Protein AF-A0A6A7A8T9-F1 (afdb_monomer)

Structure (mmCIF, N/CA/C/O backbone):
data_AF-A0A6A7A8T9-F1
#
_entry.id   AF-A0A6A7A8T9-F1
#
loop_
_atom_site.group_PDB
_atom_site.id
_atom_site.type_symbol
_atom_site.label_atom_id
_atom_site.label_alt_id
_atom_site.label_comp_id
_atom_site.label_asym_id
_atom_site.label_entity_id
_atom_site.label_seq_id
_atom_site.pdbx_PDB_ins_code
_atom_site.Cartn_x
_atom_site.Cartn_y
_atom_site.Cartn_z
_atom_site.occupancy
_atom_site.B_iso_or_equiv
_atom_site.auth_seq_id
_atom_site.auth_comp_id
_atom_site.auth_asym_id
_atom_site.auth_atom_id
_atom_site.pdbx_PDB_model_num
ATOM 1 N N . MET A 1 1 ? -1.846 -33.677 -17.184 1.00 25.67 1 MET A N 1
ATOM 2 C CA . MET A 1 1 ? -1.215 -34.134 -18.441 1.00 25.67 1 MET A CA 1
ATOM 3 C C . MET A 1 1 ? -0.302 -33.023 -18.915 1.00 25.67 1 MET A C 1
ATOM 5 O O . MET A 1 1 ? -0.779 -31.910 -19.062 1.00 25.67 1 MET A O 1
ATOM 9 N N . THR A 1 2 ? 0.987 -33.298 -19.084 1.00 22.89 2 THR A N 1
ATOM 10 C CA . THR A 1 2 ? 1.990 -32.310 -19.506 1.00 22.89 2 THR A CA 1
ATOM 11 C C . THR A 1 2 ? 2.441 -32.703 -20.908 1.00 22.89 2 THR A C 1
ATOM 13 O O . THR A 1 2 ? 3.059 -33.753 -21.071 1.00 22.89 2 THR A O 1
ATOM 16 N N . PHE A 1 3 ? 2.093 -31.920 -21.928 1.00 24.75 3 PHE A N 1
ATOM 17 C CA . PHE A 1 3 ? 2.554 -32.162 -23.296 1.00 24.75 3 PHE A CA 1
ATOM 18 C C . PHE A 1 3 ? 3.866 -31.405 -23.517 1.00 24.75 3 PHE A C 1
ATOM 20 O O . PHE A 1 3 ? 3.868 -30.183 -23.580 1.00 24.75 3 PHE A O 1
ATOM 27 N N . LYS A 1 4 ? 4.985 -32.132 -23.625 1.00 24.66 4 LYS A N 1
ATOM 28 C CA . LYS A 1 4 ? 6.255 -31.587 -24.126 1.00 24.66 4 LYS A CA 1
ATOM 29 C C . LYS A 1 4 ? 6.328 -31.828 -25.627 1.00 24.66 4 LYS A C 1
ATOM 31 O O . LYS A 1 4 ? 6.257 -32.975 -26.064 1.00 24.66 4 LYS A O 1
ATOM 36 N N . ARG A 1 5 ? 6.493 -30.761 -26.407 1.00 26.08 5 ARG A N 1
ATOM 37 C CA . ARG A 1 5 ? 6.720 -30.841 -27.852 1.00 26.08 5 ARG A CA 1
ATOM 38 C C . ARG A 1 5 ? 8.187 -30.519 -28.133 1.0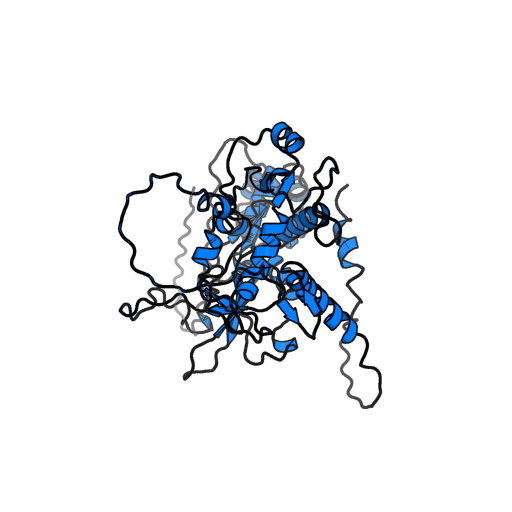0 26.08 5 ARG A C 1
ATOM 40 O O . ARG A 1 5 ? 8.591 -29.365 -28.098 1.00 26.08 5 ARG A O 1
ATOM 47 N N . THR A 1 6 ? 8.992 -31.544 -28.385 1.00 28.86 6 THR A N 1
ATOM 48 C CA . THR A 1 6 ? 10.345 -31.394 -28.928 1.00 28.86 6 THR A CA 1
ATOM 49 C C . THR A 1 6 ? 10.241 -31.172 -30.433 1.00 28.86 6 THR A C 1
ATOM 51 O O . THR A 1 6 ? 9.850 -32.074 -31.170 1.00 28.86 6 THR A O 1
ATOM 54 N N . ALA A 1 7 ? 10.565 -29.964 -30.891 1.00 29.91 7 ALA A N 1
ATOM 55 C CA . ALA A 1 7 ? 10.770 -29.674 -32.304 1.00 29.91 7 ALA A CA 1
ATOM 56 C C . ALA A 1 7 ? 12.278 -29.655 -32.584 1.00 29.91 7 ALA A C 1
ATOM 58 O O . ALA A 1 7 ? 12.992 -28.765 -32.131 1.00 29.91 7 ALA A O 1
ATOM 59 N N . THR A 1 8 ? 12.766 -30.661 -33.305 1.00 35.50 8 THR A N 1
ATOM 60 C CA . THR A 1 8 ? 14.096 -30.670 -33.916 1.00 35.50 8 THR A CA 1
ATOM 61 C C . THR A 1 8 ? 14.009 -29.988 -35.277 1.00 35.50 8 THR A C 1
ATOM 63 O O . THR A 1 8 ? 13.369 -30.504 -36.190 1.00 35.50 8 THR A O 1
ATOM 66 N N . ALA A 1 9 ? 14.657 -28.832 -35.418 1.00 33.03 9 ALA A N 1
ATOM 67 C CA . ALA A 1 9 ? 14.876 -28.181 -36.704 1.00 33.03 9 ALA A CA 1
ATOM 68 C C . ALA A 1 9 ? 16.365 -28.282 -37.061 1.00 33.03 9 ALA A C 1
ATOM 70 O O . ALA A 1 9 ? 17.216 -27.680 -36.413 1.00 33.03 9 ALA A O 1
ATOM 71 N N . THR A 1 10 ? 16.676 -29.081 -38.079 1.00 39.38 10 THR A N 1
ATOM 72 C CA . THR A 1 10 ? 17.979 -29.114 -38.753 1.00 39.38 10 THR A CA 1
ATOM 73 C C . THR A 1 10 ? 17.909 -28.209 -39.977 1.00 39.38 10 THR A C 1
ATOM 75 O O . THR A 1 10 ? 17.197 -28.526 -40.928 1.00 39.38 10 THR A O 1
ATOM 78 N N . GLY A 1 11 ? 18.643 -27.099 -39.961 1.00 35.38 11 GLY A N 1
ATOM 79 C CA . GLY A 1 11 ? 18.775 -26.204 -41.107 1.00 35.38 11 GLY A CA 1
ATOM 80 C C . GLY A 1 11 ? 19.839 -25.147 -40.845 1.00 35.38 11 GLY A C 1
ATOM 81 O O . GLY A 1 11 ? 19.595 -24.189 -40.124 1.00 35.38 11 GLY A O 1
ATOM 82 N N . SER A 1 12 ? 21.029 -25.363 -41.395 1.00 46.12 12 SER A N 1
ATOM 83 C CA . SER A 1 12 ? 22.175 -24.459 -41.337 1.00 46.12 12 SER A CA 1
ATOM 84 C C . SER A 1 12 ? 22.102 -23.416 -42.451 1.00 46.12 12 SER A C 1
ATOM 86 O O . SER A 1 12 ? 22.206 -23.786 -43.618 1.00 46.12 12 SER A O 1
ATOM 88 N N . THR A 1 13 ? 22.030 -22.139 -42.090 1.00 39.94 13 THR A N 1
ATOM 89 C CA . THR A 1 13 ? 22.570 -21.024 -42.883 1.00 39.94 13 THR A CA 1
ATOM 90 C C . THR A 1 13 ? 22.859 -19.861 -41.942 1.00 39.94 13 THR A C 1
ATOM 92 O O . THR A 1 13 ? 21.980 -19.436 -41.197 1.00 39.94 13 THR A O 1
ATOM 95 N N . GLU A 1 14 ? 24.106 -19.391 -41.965 1.00 50.66 14 GLU A N 1
ATOM 96 C CA . GLU A 1 14 ? 24.605 -18.233 -41.225 1.00 50.66 14 GLU A CA 1
ATOM 97 C C . GLU A 1 14 ? 23.817 -16.970 -41.593 1.00 50.66 14 GLU A C 1
ATOM 99 O O . GLU A 1 14 ? 23.889 -16.466 -42.713 1.00 50.66 14 GLU A O 1
ATOM 104 N N . SER A 1 15 ? 23.079 -16.434 -40.628 1.00 42.81 15 SER A N 1
ATOM 105 C CA . SER A 1 15 ? 22.551 -15.073 -40.654 1.00 42.81 15 SER A CA 1
ATOM 106 C C . SER A 1 15 ? 22.508 -14.568 -39.219 1.00 42.81 15 SER A C 1
ATOM 108 O O . SER A 1 15 ? 22.109 -15.320 -38.333 1.00 42.81 15 SER A O 1
ATOM 110 N N . GLN A 1 16 ? 22.947 -13.325 -39.012 1.00 42.50 16 GLN A N 1
ATOM 111 C CA . GLN A 1 16 ? 23.024 -12.633 -37.723 1.00 42.50 16 GLN A CA 1
ATOM 112 C C . GLN A 1 16 ? 21.853 -12.997 -36.797 1.00 42.50 16 GLN A C 1
ATOM 114 O O . GLN A 1 16 ? 20.699 -12.667 -37.075 1.00 42.50 16 GLN A O 1
ATOM 119 N N . GLU A 1 17 ? 22.169 -13.699 -35.707 1.00 40.00 17 GLU A N 1
ATOM 120 C CA . GLU A 1 17 ? 21.210 -14.108 -34.686 1.00 40.00 17 GLU A CA 1
ATOM 121 C C . GLU A 1 17 ? 20.694 -12.870 -33.947 1.00 40.00 17 GLU A C 1
ATOM 123 O O . GLU A 1 17 ? 21.237 -12.439 -32.933 1.00 40.00 17 GLU A O 1
ATOM 128 N N . ASN A 1 18 ? 19.579 -12.322 -34.428 1.00 38.09 18 ASN A N 1
ATOM 129 C CA . ASN A 1 18 ? 18.580 -11.762 -33.530 1.00 38.09 18 ASN A CA 1
ATOM 130 C C . ASN A 1 18 ? 18.102 -12.927 -32.658 1.00 38.09 18 ASN A C 1
ATOM 132 O O . ASN A 1 18 ? 17.174 -13.647 -33.033 1.00 38.09 18 ASN A O 1
ATOM 136 N N . THR A 1 19 ? 18.776 -13.166 -31.532 1.00 39.69 19 THR A N 1
ATOM 137 C CA . THR A 1 19 ? 18.339 -14.138 -30.532 1.00 39.69 19 THR A CA 1
ATOM 138 C C . THR A 1 19 ? 17.005 -13.639 -29.983 1.00 39.69 19 THR A C 1
ATOM 140 O O . THR A 1 19 ? 16.953 -12.850 -29.041 1.00 39.69 19 THR A O 1
ATOM 143 N N . LEU A 1 20 ? 15.905 -14.038 -30.629 1.00 45.56 20 LEU A N 1
ATOM 144 C CA . LEU A 1 20 ? 14.562 -13.853 -30.102 1.00 45.56 20 LEU A CA 1
ATOM 145 C C . LEU A 1 20 ? 14.587 -14.417 -28.687 1.00 45.56 20 LEU A C 1
ATOM 147 O O . LEU A 1 20 ? 14.897 -15.596 -28.495 1.00 45.56 20 LEU A O 1
ATOM 151 N N . ALA A 1 21 ? 14.334 -13.551 -27.704 1.00 43.25 21 ALA A N 1
ATOM 152 C CA . ALA A 1 21 ? 14.295 -13.958 -26.313 1.00 43.25 21 ALA A CA 1
ATOM 153 C C . ALA A 1 21 ? 13.397 -15.203 -26.204 1.00 43.25 21 ALA A C 1
ATOM 155 O O . ALA A 1 21 ? 12.315 -15.214 -26.806 1.00 43.25 21 ALA A O 1
ATOM 156 N N . PRO A 1 22 ? 13.839 -16.264 -25.504 1.00 51.50 22 PRO A N 1
ATOM 157 C CA . PRO A 1 22 ? 13.074 -17.495 -25.408 1.00 51.50 22 PRO A CA 1
ATOM 158 C C . PRO A 1 22 ? 11.659 -17.159 -24.941 1.00 51.50 22 PRO A C 1
ATOM 160 O O . PRO A 1 22 ? 11.481 -16.490 -23.920 1.00 51.50 22 PRO A O 1
ATOM 163 N N . ILE A 1 23 ? 10.656 -17.591 -25.714 1.00 49.91 23 ILE A N 1
ATOM 164 C CA . ILE A 1 23 ? 9.250 -17.455 -25.335 1.00 49.91 23 ILE A CA 1
ATOM 165 C C . ILE A 1 23 ? 9.116 -18.161 -23.990 1.00 49.91 23 ILE A C 1
ATOM 167 O O . ILE A 1 23 ? 9.234 -19.383 -23.907 1.00 49.91 23 ILE A O 1
ATOM 171 N N . VAL A 1 24 ? 8.931 -17.381 -22.925 1.00 50.84 24 VAL A N 1
ATOM 172 C CA . VAL A 1 24 ? 8.722 -17.919 -21.583 1.00 50.84 24 VAL A CA 1
ATOM 173 C C . VAL A 1 24 ? 7.417 -18.700 -21.628 1.00 50.84 24 VAL A C 1
ATOM 175 O O . VAL A 1 24 ? 6.333 -18.118 -21.687 1.00 50.84 24 VAL A O 1
ATOM 178 N N . GLU A 1 25 ? 7.533 -20.025 -21.654 1.00 48.75 25 GLU A N 1
ATOM 179 C CA . GLU A 1 25 ? 6.404 -20.941 -21.728 1.00 48.75 25 GLU A CA 1
ATOM 180 C C . GLU A 1 25 ? 5.618 -20.835 -20.414 1.00 48.75 25 GLU A C 1
ATOM 182 O O . GLU A 1 25 ? 5.989 -21.389 -19.377 1.00 48.75 25 GLU A O 1
ATOM 187 N N . ARG A 1 26 ? 4.539 -20.045 -20.426 1.00 49.41 26 ARG A N 1
ATOM 188 C CA . ARG A 1 26 ? 3.620 -19.939 -19.290 1.00 49.41 26 ARG A CA 1
ATOM 189 C C . ARG A 1 26 ? 2.772 -21.202 -19.252 1.00 49.41 26 ARG A C 1
ATOM 191 O O . ARG A 1 26 ? 1.707 -21.277 -19.858 1.00 49.41 26 ARG A O 1
ATOM 198 N N . ALA A 1 27 ? 3.291 -22.222 -18.579 1.00 43.50 27 ALA A N 1
ATOM 199 C CA . ALA A 1 27 ? 2.598 -23.486 -18.415 1.00 43.50 27 ALA A CA 1
ATOM 200 C C . ALA A 1 27 ? 1.335 -23.304 -17.557 1.00 43.50 27 ALA A C 1
ATOM 202 O O . ALA A 1 27 ? 1.368 -22.730 -16.468 1.00 43.50 27 ALA A O 1
ATOM 203 N N . TRP A 1 28 ? 0.219 -23.832 -18.054 1.00 45.00 28 TRP A N 1
ATOM 204 C CA . TRP A 1 28 ? -1.065 -23.859 -17.366 1.00 45.00 28 TRP A CA 1
ATOM 205 C C . TRP A 1 28 ? -0.979 -24.786 -16.155 1.00 45.00 28 TRP A C 1
ATOM 207 O O . TRP A 1 28 ? -0.928 -26.007 -16.302 1.00 45.00 28 TRP A O 1
ATOM 217 N N . THR A 1 29 ? -0.984 -24.234 -14.944 1.00 41.03 29 THR A N 1
ATOM 218 C CA . THR A 1 29 ? -1.226 -25.031 -13.740 1.00 41.03 29 THR A CA 1
ATOM 219 C C . THR A 1 29 ? -2.716 -24.973 -13.425 1.00 41.03 29 THR A C 1
ATOM 221 O O . THR A 1 29 ? -3.270 -23.930 -13.079 1.00 41.03 29 THR A O 1
ATOM 224 N N . SER A 1 30 ? -3.408 -26.101 -13.609 1.00 34.81 30 SER A N 1
ATOM 225 C CA . SER A 1 30 ? -4.793 -26.220 -13.153 1.00 34.81 30 SER A CA 1
ATOM 226 C C . SER A 1 30 ? -4.824 -25.967 -11.642 1.00 34.81 30 SER A C 1
ATOM 228 O O . SER A 1 30 ? -4.014 -26.571 -10.933 1.00 34.81 30 SER A O 1
ATOM 230 N N . PRO A 1 31 ? -5.732 -25.122 -11.117 1.00 38.81 31 PRO A N 1
ATOM 231 C CA . PRO A 1 31 ? -5.948 -25.070 -9.679 1.00 38.81 31 PRO A CA 1
ATOM 232 C C . PRO A 1 31 ? -6.303 -26.478 -9.181 1.00 38.81 31 PRO A C 1
ATOM 234 O O . PRO A 1 31 ? -6.929 -27.252 -9.914 1.00 38.81 31 PRO A O 1
ATOM 237 N N . ASN A 1 32 ? -5.860 -26.810 -7.962 1.00 40.31 32 ASN A N 1
ATOM 238 C CA . ASN A 1 32 ? -6.134 -28.094 -7.313 1.00 40.31 32 ASN A CA 1
ATOM 239 C C . ASN A 1 32 ? -7.609 -28.471 -7.497 1.00 40.31 32 ASN A C 1
ATOM 241 O O . ASN A 1 32 ? -8.504 -27.693 -7.165 1.00 40.31 32 ASN A O 1
ATOM 245 N N . ALA A 1 33 ? -7.824 -29.649 -8.082 1.00 35.50 33 ALA A N 1
ATOM 246 C CA . ALA A 1 33 ? -9.109 -30.152 -8.535 1.00 35.50 33 ALA A CA 1
ATOM 247 C C . ALA A 1 33 ? -10.052 -30.460 -7.360 1.00 35.50 33 ALA A C 1
ATOM 249 O O . ALA A 1 33 ? -10.244 -31.615 -7.001 1.00 35.50 33 ALA A O 1
ATOM 250 N N . ASN A 1 34 ? -10.677 -29.432 -6.790 1.00 39.41 34 ASN A N 1
ATOM 251 C CA . ASN A 1 34 ? -11.852 -29.595 -5.941 1.00 39.41 34 ASN A CA 1
ATOM 252 C C . ASN A 1 34 ? -13.126 -29.373 -6.787 1.00 39.41 34 ASN A C 1
ATOM 254 O O . ASN A 1 34 ? -13.659 -28.277 -6.903 1.00 39.41 34 ASN A O 1
ATOM 258 N N . THR A 1 35 ? -13.504 -30.470 -7.455 1.00 47.31 35 THR A N 1
ATOM 259 C CA . THR A 1 35 ? -14.852 -31.050 -7.671 1.00 47.31 35 THR A CA 1
ATOM 260 C C . THR A 1 35 ? -16.006 -30.345 -8.400 1.00 47.31 35 THR A C 1
ATOM 262 O O . THR A 1 35 ? -17.027 -31.009 -8.579 1.00 47.31 35 THR A O 1
ATOM 265 N N . THR A 1 36 ? -15.886 -29.141 -8.962 1.00 50.59 36 THR A N 1
ATOM 266 C CA . THR A 1 36 ? -16.875 -28.667 -9.965 1.00 50.59 36 THR A CA 1
ATOM 267 C C . THR A 1 36 ? -16.255 -28.523 -11.361 1.00 50.59 36 THR A C 1
ATOM 269 O O . THR A 1 36 ? -15.286 -27.778 -11.532 1.00 50.59 36 THR A O 1
ATOM 272 N N . PRO A 1 37 ? -16.759 -29.243 -12.387 1.00 55.47 37 PRO A N 1
ATOM 273 C CA . PRO A 1 37 ? -16.255 -29.107 -13.748 1.00 55.47 37 PRO A CA 1
ATOM 274 C C . PRO A 1 37 ? -16.554 -27.694 -14.257 1.00 55.47 37 PRO A C 1
ATOM 276 O O . PRO A 1 37 ? -17.703 -27.296 -14.418 1.00 55.47 37 PRO A O 1
ATOM 279 N N . ASN A 1 38 ? -15.504 -26.913 -14.496 1.00 60.03 38 ASN A N 1
ATOM 280 C CA . ASN A 1 38 ? -15.637 -25.589 -15.086 1.00 60.03 38 ASN A CA 1
ATOM 281 C C . ASN A 1 38 ? -15.935 -25.736 -16.590 1.00 60.03 38 ASN A C 1
ATOM 283 O O . ASN A 1 38 ? -15.056 -26.105 -17.371 1.00 60.03 38 ASN A O 1
ATOM 287 N N . ASN A 1 39 ? -17.168 -25.426 -16.996 1.00 59.91 39 ASN A N 1
ATOM 288 C CA . ASN A 1 39 ? -17.633 -25.509 -18.387 1.00 59.91 39 ASN A CA 1
ATOM 289 C C . ASN A 1 39 ? -16.772 -24.691 -19.361 1.00 59.91 39 ASN A C 1
ATOM 291 O O . ASN A 1 39 ? -16.512 -25.142 -20.475 1.00 59.91 39 ASN A O 1
ATOM 295 N N . LEU A 1 40 ? -16.243 -23.543 -18.923 1.00 58.22 40 LEU A N 1
ATOM 296 C CA . LEU A 1 40 ? -15.323 -22.747 -19.732 1.00 58.22 40 LEU A CA 1
ATOM 297 C C . LEU A 1 40 ? -14.013 -23.492 -19.984 1.00 58.22 40 LEU A C 1
ATOM 299 O O . LEU A 1 40 ? -13.544 -23.481 -21.111 1.00 58.22 40 LEU A O 1
ATOM 303 N N . LEU A 1 41 ? -13.462 -24.184 -18.978 1.00 61.19 41 LEU A N 1
ATOM 304 C CA . LEU A 1 41 ? -12.289 -25.044 -19.168 1.00 61.19 41 LEU A CA 1
ATOM 305 C C . LEU A 1 41 ? -12.586 -26.167 -20.165 1.00 61.19 41 LEU A C 1
ATOM 307 O O . LEU A 1 41 ? -11.737 -26.460 -20.995 1.00 61.19 41 LEU A O 1
ATOM 311 N N . HIS A 1 42 ? -13.785 -26.752 -20.131 1.00 62.09 42 HIS A N 1
ATOM 312 C CA . HIS A 1 42 ? -14.201 -27.766 -21.102 1.00 62.09 42 HIS A CA 1
ATOM 313 C C . HIS A 1 42 ? -14.314 -27.211 -22.528 1.00 62.09 42 HIS A C 1
ATOM 315 O O . HIS A 1 42 ? -13.902 -27.882 -23.467 1.00 62.09 42 HIS A O 1
ATOM 321 N N . ILE A 1 43 ? -14.818 -25.989 -22.704 1.00 61.84 43 ILE A N 1
ATOM 322 C CA . ILE A 1 43 ? -14.986 -25.347 -24.019 1.00 61.84 43 ILE A CA 1
ATOM 323 C C . ILE A 1 43 ? -13.661 -24.793 -24.552 1.00 61.84 43 ILE A C 1
ATOM 325 O O . ILE A 1 43 ? -13.364 -24.938 -25.735 1.00 61.84 43 ILE A O 1
ATOM 329 N N . THR A 1 44 ? -12.806 -24.231 -23.696 1.00 60.88 44 THR A N 1
ATOM 330 C CA . THR A 1 44 ? -11.435 -23.890 -24.094 1.00 60.88 44 THR A CA 1
ATOM 331 C C . THR A 1 44 ? -10.611 -25.147 -24.352 1.00 60.88 44 THR A C 1
ATOM 333 O O . THR A 1 44 ? -9.777 -25.132 -25.240 1.00 60.88 44 THR A O 1
ATOM 336 N N . ALA A 1 45 ? -10.867 -26.260 -23.656 1.00 60.44 45 ALA A N 1
ATOM 337 C CA . ALA A 1 45 ? -10.218 -27.544 -23.937 1.00 60.44 45 ALA A CA 1
ATOM 338 C C . ALA A 1 45 ? -10.763 -28.240 -25.195 1.00 60.44 45 ALA A C 1
ATOM 340 O O . ALA A 1 45 ? -10.036 -29.019 -25.807 1.00 60.44 45 ALA A O 1
ATOM 341 N N . GLN A 1 46 ? -12.001 -27.951 -25.624 1.00 57.88 46 GLN A N 1
ATOM 342 C CA . GLN A 1 46 ? -12.506 -28.370 -26.944 1.00 57.88 46 GLN A CA 1
ATOM 343 C C . GLN A 1 46 ? -11.683 -27.758 -28.082 1.00 57.88 46 GLN A C 1
ATOM 345 O O . GLN A 1 46 ? -11.593 -28.343 -29.160 1.00 57.88 46 GLN A O 1
ATOM 350 N N . TYR A 1 47 ? -11.025 -26.627 -27.825 1.00 61.25 47 TYR A N 1
ATOM 351 C CA . TYR A 1 47 ? -10.089 -26.001 -28.741 1.00 61.25 47 TYR A CA 1
ATOM 352 C C . TYR A 1 47 ? -8.766 -25.753 -28.020 1.00 61.25 47 TYR A C 1
ATOM 354 O O . TYR A 1 47 ? -8.515 -24.621 -27.614 1.00 61.25 47 TYR A O 1
ATOM 362 N N . PRO A 1 48 ? -7.873 -26.756 -27.915 1.00 60.75 48 PRO A N 1
ATOM 363 C CA . PRO A 1 48 ? -6.560 -26.621 -27.271 1.00 60.75 48 PRO A CA 1
ATOM 364 C C . PRO A 1 48 ? -5.716 -25.434 -27.769 1.00 60.75 48 PRO A C 1
ATOM 366 O O . PRO A 1 48 ? -4.719 -25.086 -27.153 1.00 60.75 48 PRO A O 1
ATOM 369 N N . ILE A 1 49 ? -6.101 -24.816 -28.890 1.00 69.31 49 ILE A N 1
ATOM 370 C CA . ILE A 1 49 ? -5.525 -23.584 -29.432 1.00 69.31 49 ILE A CA 1
ATOM 371 C C . ILE A 1 49 ? -6.020 -22.302 -28.734 1.00 69.31 49 ILE A C 1
ATOM 373 O O . ILE A 1 49 ? -5.258 -21.348 -28.615 1.00 69.31 49 ILE A O 1
ATOM 377 N N . LEU A 1 50 ? -7.265 -22.265 -28.247 1.00 69.69 50 LEU A N 1
ATOM 378 C CA . LEU A 1 50 ? -7.848 -21.109 -27.553 1.00 69.69 50 LEU A CA 1
ATOM 379 C C . LEU A 1 50 ? -7.199 -20.881 -26.197 1.00 69.69 50 LEU A C 1
ATOM 381 O O . LEU A 1 50 ? -7.088 -19.744 -25.755 1.00 69.69 50 LEU A O 1
ATOM 385 N N . GLU A 1 51 ? -6.764 -21.958 -25.553 1.00 70.00 51 GLU A N 1
ATOM 386 C CA . GLU A 1 51 ? -6.085 -21.913 -24.270 1.00 70.00 51 GLU A CA 1
ATOM 387 C C . GLU A 1 51 ? -4.794 -21.055 -24.368 1.00 70.00 51 GLU A C 1
ATOM 389 O O . GLU A 1 51 ? -4.777 -19.968 -23.790 1.00 70.00 51 GLU A O 1
ATOM 394 N N . PRO A 1 52 ? -3.780 -21.387 -25.194 1.00 76.94 52 PRO A N 1
ATOM 395 C CA . PRO A 1 52 ? -2.630 -20.519 -25.453 1.00 76.94 52 PRO A CA 1
ATOM 396 C C . PRO A 1 52 ? -2.999 -19.091 -25.859 1.00 76.94 52 PRO A C 1
ATOM 398 O O . PRO A 1 52 ? -2.411 -18.151 -25.335 1.00 76.94 52 PRO A O 1
ATOM 401 N N . ILE A 1 53 ? -3.988 -18.914 -26.746 1.00 80.81 53 ILE A N 1
ATOM 402 C CA . ILE A 1 53 ? -4.407 -17.581 -27.205 1.00 80.81 53 ILE A CA 1
ATOM 403 C C . ILE A 1 53 ? -4.845 -16.728 -26.011 1.00 80.81 53 ILE A C 1
ATOM 405 O O . ILE A 1 53 ? -4.324 -15.633 -25.829 1.00 80.81 53 ILE A O 1
ATOM 409 N N . VAL A 1 54 ? -5.722 -17.250 -25.148 1.00 78.56 54 VAL A N 1
ATOM 410 C CA . VAL A 1 54 ? -6.238 -16.538 -23.968 1.00 78.56 54 VAL A CA 1
ATOM 411 C C . VAL A 1 54 ? -5.131 -16.155 -22.979 1.00 78.56 54 VAL A C 1
ATOM 413 O O . VAL A 1 54 ? -5.211 -15.082 -22.383 1.00 78.56 54 VAL A O 1
ATOM 416 N N . ALA A 1 55 ? -4.077 -16.966 -22.823 1.00 79.56 55 ALA A N 1
ATOM 417 C CA . ALA A 1 55 ? -2.932 -16.616 -21.967 1.00 79.56 55 ALA A CA 1
ATOM 418 C C . ALA A 1 55 ? -2.132 -15.401 -22.473 1.00 79.56 55 ALA A C 1
ATOM 420 O O . ALA A 1 55 ? -1.391 -14.785 -21.701 1.00 79.56 55 ALA A O 1
ATOM 421 N N . HIS A 1 56 ? -2.280 -15.055 -23.752 1.00 85.81 56 HIS A N 1
ATOM 422 C CA . HIS A 1 56 ? -1.673 -13.879 -24.372 1.00 85.81 56 HIS A CA 1
ATOM 423 C C . HIS A 1 56 ? -2.635 -12.691 -24.490 1.00 85.81 56 HIS A C 1
ATOM 425 O O . HIS A 1 56 ? -2.213 -11.616 -24.910 1.00 85.81 56 HIS A O 1
ATOM 431 N N . LEU A 1 57 ? -3.900 -12.856 -24.094 1.00 87.31 57 LEU A N 1
ATOM 432 C CA . LEU A 1 57 ? -4.893 -11.788 -24.106 1.00 87.31 57 LEU A CA 1
ATOM 433 C C . LEU A 1 57 ? -4.867 -10.981 -22.807 1.00 87.31 57 LEU A C 1
ATOM 435 O O . LEU A 1 57 ? -4.697 -11.512 -21.702 1.00 87.31 57 LEU A O 1
ATOM 439 N N . GLN A 1 58 ? -5.089 -9.677 -22.937 1.00 86.94 58 GLN A N 1
ATOM 440 C CA . GLN A 1 58 ? -5.467 -8.813 -21.830 1.00 86.94 58 GLN A CA 1
ATOM 441 C C . GLN A 1 58 ? -6.968 -8.939 -21.552 1.00 86.94 58 GLN A C 1
ATOM 443 O O . GLN A 1 58 ? -7.743 -9.502 -22.322 1.00 86.94 58 GLN A O 1
ATOM 448 N N . GLN A 1 59 ? -7.404 -8.378 -20.428 1.00 83.94 59 GLN A N 1
ATOM 449 C CA . GLN A 1 59 ? -8.812 -8.423 -20.030 1.00 83.94 59 GLN A CA 1
ATOM 450 C C . GLN A 1 59 ? -9.740 -7.668 -20.976 1.00 83.94 59 GLN A C 1
ATOM 452 O O . GLN A 1 59 ? -10.858 -8.117 -21.202 1.00 83.94 59 GLN A O 1
ATOM 457 N N . SER A 1 60 ? -9.271 -6.558 -21.545 1.00 83.75 60 SER A N 1
ATOM 458 C CA . SER A 1 60 ? -9.987 -5.829 -22.596 1.00 83.75 60 SER A CA 1
ATOM 459 C C . SER A 1 60 ? -10.251 -6.711 -23.814 1.00 83.75 60 SER A C 1
ATOM 461 O O . SER A 1 60 ? -11.328 -6.661 -24.400 1.00 83.75 60 SER A O 1
ATOM 463 N N . ASP A 1 61 ? -9.295 -7.572 -24.152 1.00 86.56 61 ASP A N 1
ATOM 464 C CA . ASP A 1 61 ? -9.345 -8.394 -25.359 1.00 86.56 61 ASP A CA 1
ATOM 465 C C . ASP A 1 61 ? -10.301 -9.580 -25.180 1.00 86.56 61 ASP A C 1
ATOM 467 O O . ASP A 1 61 ? -10.860 -10.089 -26.150 1.00 86.56 61 ASP A O 1
ATOM 471 N N . LEU A 1 62 ? -10.549 -9.995 -23.932 1.00 82.19 62 LEU A N 1
ATOM 472 C CA . LEU A 1 62 ? -11.558 -11.006 -23.624 1.00 82.19 62 LEU A CA 1
ATOM 473 C C . LEU A 1 62 ? -12.969 -10.552 -23.985 1.00 82.19 62 LEU A C 1
ATOM 475 O O . LEU A 1 62 ? -13.777 -11.389 -24.376 1.00 82.19 62 LEU A O 1
ATOM 479 N N . LEU A 1 63 ? -13.277 -9.260 -23.835 1.00 80.25 63 LEU A N 1
ATOM 480 C CA . LEU A 1 63 ? -14.585 -8.730 -24.209 1.00 80.25 63 LEU A CA 1
ATOM 481 C C . LEU A 1 63 ? -14.776 -8.829 -25.723 1.00 80.25 63 LEU A C 1
ATOM 483 O O . LEU A 1 63 ? -15.793 -9.351 -26.176 1.00 80.25 63 LEU A O 1
ATOM 487 N N . ALA A 1 64 ? -13.765 -8.414 -26.490 1.00 83.62 64 ALA A N 1
ATOM 488 C CA . ALA A 1 64 ? -13.767 -8.566 -27.939 1.00 83.62 64 ALA A CA 1
ATOM 489 C C . ALA A 1 64 ? -13.901 -10.046 -28.333 1.00 83.62 64 ALA A C 1
ATOM 491 O O . ALA A 1 64 ? -14.758 -10.396 -29.140 1.00 83.62 64 ALA A O 1
ATOM 492 N N . LEU A 1 65 ? -13.140 -10.944 -27.695 1.00 82.25 65 LEU A N 1
ATOM 493 C CA . LEU A 1 65 ? -13.246 -12.384 -27.930 1.00 82.25 65 LEU A CA 1
ATOM 494 C C . LEU A 1 65 ? -14.655 -12.914 -27.617 1.00 82.25 65 LEU A C 1
ATOM 496 O O . LEU A 1 65 ? -15.209 -13.677 -28.407 1.00 82.25 65 LEU A O 1
ATOM 500 N N . ALA A 1 66 ? -15.260 -12.486 -26.507 1.00 79.69 66 ALA A N 1
ATOM 501 C CA . ALA A 1 66 ? -16.620 -12.863 -26.138 1.00 79.69 66 ALA A CA 1
ATOM 502 C C . ALA A 1 66 ? -17.636 -12.426 -27.192 1.00 79.69 66 ALA A C 1
ATOM 504 O O . ALA A 1 66 ? -18.555 -13.177 -27.499 1.00 79.69 66 ALA A O 1
ATOM 505 N N . GLN A 1 67 ? -17.462 -11.244 -27.776 1.00 80.56 67 GLN A N 1
ATOM 506 C CA . GLN A 1 67 ? -18.350 -10.726 -28.815 1.00 80.56 67 GLN A CA 1
ATOM 507 C C . GLN A 1 67 ? -18.272 -11.523 -30.128 1.00 80.56 67 GLN A C 1
ATOM 509 O O . GLN A 1 67 ? -19.244 -11.541 -30.878 1.00 80.56 67 GLN A O 1
ATOM 514 N N . THR A 1 68 ? -17.170 -12.233 -30.403 1.00 82.81 68 THR A N 1
ATOM 515 C CA . THR A 1 68 ? -17.020 -13.001 -31.657 1.00 82.81 68 THR A CA 1
ATOM 516 C C . THR A 1 68 ? -17.785 -14.328 -31.705 1.00 82.81 68 THR A C 1
ATOM 518 O O . THR A 1 68 ? -17.982 -14.875 -32.789 1.00 82.81 68 THR A O 1
ATOM 521 N N . CYS A 1 69 ? -18.217 -14.887 -30.570 1.00 79.94 69 CYS A N 1
ATOM 522 C CA . CYS A 1 69 ? -18.817 -16.223 -30.535 1.00 79.94 69 CYS A CA 1
ATOM 523 C C . CYS A 1 69 ? -19.858 -16.332 -29.425 1.00 79.94 69 CYS A C 1
ATOM 525 O O . CYS A 1 69 ? -19.517 -16.191 -28.262 1.00 79.94 69 CYS A O 1
ATOM 527 N N . GLN A 1 70 ? -21.108 -16.673 -29.751 1.00 80.88 70 GLN A N 1
ATOM 528 C CA . GLN A 1 70 ? -22.196 -16.775 -28.767 1.00 80.88 70 GLN A CA 1
ATOM 529 C C . GLN A 1 70 ? -21.932 -17.829 -27.676 1.00 80.88 70 GLN A C 1
ATOM 531 O O . GLN A 1 70 ? -22.348 -17.656 -26.532 1.00 80.88 70 GLN A O 1
ATOM 536 N N . THR A 1 71 ? -21.229 -18.915 -28.011 1.00 75.38 71 THR A N 1
ATOM 537 C CA . THR A 1 71 ? -20.818 -19.932 -27.035 1.00 75.38 71 THR A CA 1
ATOM 538 C C . THR A 1 71 ? -19.766 -19.379 -26.082 1.00 75.38 71 THR A C 1
ATOM 540 O O . THR A 1 71 ? -19.903 -19.552 -24.873 1.00 75.38 71 THR A O 1
ATOM 543 N N . LEU A 1 72 ? -18.742 -18.686 -26.600 1.00 72.88 72 LEU A N 1
ATOM 544 C CA . LEU A 1 72 ? -17.758 -18.007 -25.757 1.00 72.88 72 LEU A CA 1
ATOM 545 C C . LEU A 1 72 ? -18.443 -16.925 -24.938 1.00 72.88 72 LEU A C 1
ATOM 547 O O . LEU A 1 72 ? -18.300 -16.955 -23.730 1.00 72.88 72 LEU A O 1
ATOM 551 N N . HIS A 1 73 ? -19.258 -16.076 -25.564 1.00 79.69 73 HIS A N 1
ATOM 552 C CA . HIS A 1 73 ? -20.116 -15.098 -24.916 1.00 79.69 73 HIS A CA 1
ATOM 553 C C . HIS A 1 73 ? -20.831 -15.731 -23.732 1.00 79.69 73 HIS A C 1
ATOM 555 O O . HIS A 1 73 ? -20.428 -15.437 -22.633 1.00 79.69 73 HIS A O 1
ATOM 561 N N . ARG A 1 74 ? -21.739 -16.702 -23.895 1.00 74.69 74 ARG A N 1
ATOM 562 C CA . ARG A 1 74 ? -22.465 -17.327 -22.765 1.00 74.69 74 ARG A CA 1
ATOM 563 C C . ARG A 1 74 ? -21.571 -17.849 -21.632 1.00 74.69 74 ARG A C 1
ATOM 565 O O . ARG A 1 74 ? -21.971 -17.819 -20.478 1.00 74.69 74 ARG A O 1
ATOM 572 N N . ASN A 1 75 ? -20.366 -18.328 -21.940 1.00 68.94 75 ASN A N 1
ATOM 573 C CA . ASN A 1 75 ? -19.423 -18.794 -20.916 1.00 68.94 75 ASN A CA 1
ATOM 574 C C . ASN A 1 75 ? -18.569 -17.665 -20.307 1.00 68.94 75 ASN A C 1
ATOM 576 O O . ASN A 1 75 ? -18.000 -17.837 -19.229 1.00 68.94 75 ASN A O 1
ATOM 580 N N . LEU A 1 76 ? -18.470 -16.527 -20.996 1.00 68.94 76 LEU A N 1
ATOM 581 C CA . LEU A 1 76 ? -17.737 -15.323 -20.619 1.00 68.94 76 LEU A CA 1
ATOM 582 C C . LEU A 1 76 ? -18.639 -14.260 -19.969 1.00 68.94 76 LEU A C 1
ATOM 584 O O . LEU A 1 76 ? -18.190 -13.629 -19.018 1.00 68.94 76 LEU A O 1
ATOM 588 N N . THR A 1 77 ? -19.901 -14.105 -20.390 1.00 66.44 77 THR A N 1
ATOM 589 C CA . THR A 1 77 ? -20.923 -13.176 -19.871 1.00 66.44 77 THR A CA 1
ATOM 590 C C . THR A 1 77 ? -21.541 -13.608 -18.545 1.00 66.44 77 THR A C 1
ATOM 592 O O . THR A 1 77 ? -22.658 -13.246 -18.209 1.00 66.44 77 THR A O 1
ATOM 595 N N . PHE A 1 78 ? -20.728 -14.235 -17.697 1.00 62.12 78 PHE A N 1
ATOM 596 C CA . PHE A 1 78 ? -20.875 -14.136 -16.245 1.00 62.12 78 PHE A CA 1
ATOM 597 C C . PHE A 1 78 ? -21.998 -14.942 -15.572 1.00 62.12 78 PHE A C 1
ATOM 599 O O . PHE A 1 78 ? -22.058 -14.905 -14.345 1.00 62.12 78 PHE A O 1
ATOM 606 N N . ASP A 1 79 ? -22.762 -15.775 -16.290 1.00 66.88 79 ASP A N 1
ATOM 607 C CA . ASP A 1 79 ? -23.706 -16.739 -15.674 1.00 66.88 79 ASP A CA 1
ATOM 608 C C . ASP A 1 79 ? -23.000 -17.761 -14.752 1.00 66.88 79 ASP A C 1
ATOM 610 O O . ASP A 1 79 ? -23.612 -18.406 -13.896 1.00 66.88 79 ASP A O 1
ATOM 614 N N . HIS A 1 80 ? -21.679 -17.904 -14.904 1.00 72.69 80 HIS A N 1
ATOM 615 C CA . HIS A 1 80 ? -20.836 -18.772 -14.090 1.00 72.69 80 HIS A CA 1
ATOM 616 C C . HIS A 1 80 ? -19.673 -17.983 -13.461 1.00 72.69 80 HIS A C 1
ATOM 618 O O . HIS A 1 80 ? -18.644 -17.771 -14.119 1.00 72.69 80 HIS A O 1
ATOM 624 N N . PRO A 1 81 ? -19.775 -17.572 -12.179 1.00 73.69 81 PRO A N 1
ATOM 625 C CA . PRO A 1 81 ? -18.726 -16.796 -11.507 1.00 73.69 81 PRO A CA 1
ATOM 626 C C . PRO A 1 81 ? -17.378 -17.533 -11.477 1.00 73.69 81 PRO A C 1
ATOM 628 O O . PRO A 1 81 ? -16.325 -16.905 -11.606 1.00 73.69 81 PRO A O 1
ATOM 631 N N . ASP A 1 82 ? -17.395 -18.866 -11.415 1.00 77.38 82 ASP A N 1
ATOM 632 C CA . ASP A 1 82 ? -16.189 -19.697 -11.458 1.00 77.38 82 ASP A CA 1
ATOM 633 C C . ASP A 1 82 ? -15.489 -19.657 -12.821 1.00 77.38 82 ASP A C 1
ATOM 635 O O . ASP A 1 82 ? -14.257 -19.643 -12.894 1.00 77.38 82 ASP A O 1
ATOM 639 N N . SER A 1 83 ? -16.245 -19.617 -13.919 1.00 73.56 83 SER A N 1
ATOM 640 C CA . SER A 1 83 ? -15.690 -19.503 -15.271 1.00 73.56 83 SER A CA 1
ATOM 641 C C . SER A 1 83 ? -15.024 -18.143 -15.468 1.00 73.56 83 SER A C 1
ATOM 643 O O . SER A 1 83 ? -13.862 -18.093 -15.881 1.00 73.56 83 SER A O 1
ATOM 645 N N . LYS A 1 84 ? -15.697 -17.061 -15.049 1.00 75.81 84 LYS A N 1
ATOM 646 C CA . LYS A 1 84 ? -15.135 -15.701 -15.019 1.00 75.81 84 LYS A CA 1
ATOM 647 C C . LYS A 1 84 ? -13.838 -15.655 -14.217 1.00 75.81 84 LYS A C 1
ATOM 649 O O . LYS A 1 84 ? -12.813 -15.196 -14.718 1.00 75.81 84 LYS A O 1
ATOM 654 N N . ALA A 1 85 ? -13.868 -16.147 -12.979 1.00 77.31 85 ALA A N 1
ATOM 655 C CA . ALA A 1 85 ? -12.706 -16.137 -12.103 1.00 77.31 85 ALA A CA 1
ATOM 656 C C . ALA A 1 85 ? -11.544 -16.918 -12.725 1.00 77.31 85 ALA A C 1
ATOM 658 O O . ALA A 1 85 ? -10.419 -1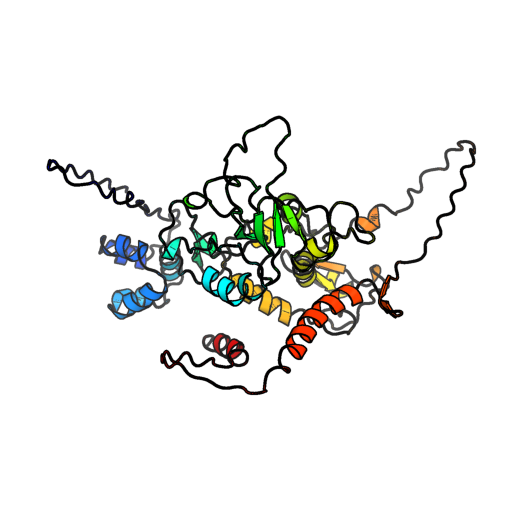6.435 -12.736 1.00 77.31 85 ALA A O 1
ATOM 659 N N . ASN A 1 86 ? -11.801 -18.100 -13.286 1.00 77.94 86 ASN A N 1
ATOM 660 C CA . ASN A 1 86 ? -10.756 -18.902 -13.912 1.00 77.94 86 ASN A CA 1
ATOM 661 C C . ASN A 1 86 ? -10.130 -18.215 -15.124 1.00 77.94 86 ASN A C 1
ATOM 663 O O . ASN A 1 86 ? -8.916 -18.275 -15.276 1.00 77.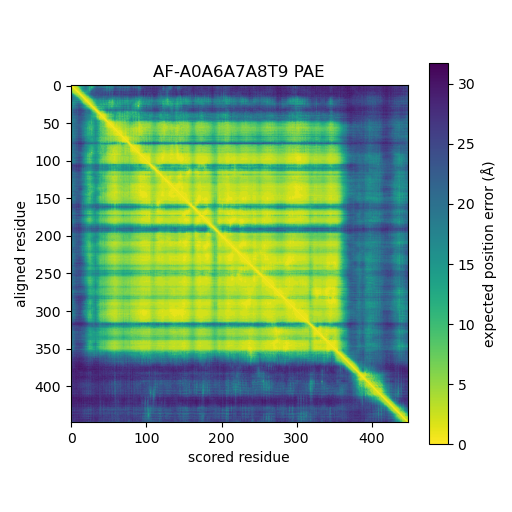94 86 ASN A O 1
ATOM 667 N N . LEU A 1 87 ? -10.920 -17.535 -15.948 1.00 77.75 87 LEU A N 1
ATOM 668 C CA . LEU A 1 87 ? -10.414 -16.790 -17.094 1.00 77.75 87 LEU A CA 1
ATOM 669 C C . LEU A 1 87 ? -9.584 -15.565 -16.687 1.00 77.75 87 LEU A C 1
ATOM 671 O O . LEU A 1 87 ? -8.478 -15.378 -17.185 1.00 77.75 87 LEU A O 1
ATOM 675 N N . LEU A 1 88 ? -10.084 -14.750 -15.753 1.00 81.31 88 LEU A N 1
ATOM 676 C CA . LEU A 1 88 ? -9.384 -13.544 -15.293 1.00 81.31 88 LEU A CA 1
ATOM 677 C C . LEU A 1 88 ? -8.039 -13.863 -14.634 1.00 81.31 88 LEU A C 1
ATOM 679 O O . LEU A 1 88 ? -7.114 -13.053 -14.711 1.00 81.31 88 LEU A O 1
ATOM 683 N N . LYS A 1 89 ? -7.914 -15.050 -14.024 1.00 81.38 89 LYS A N 1
ATOM 684 C CA . LYS A 1 89 ? -6.661 -15.590 -13.470 1.00 81.38 89 LYS A CA 1
ATOM 685 C C . LYS A 1 89 ? -5.622 -15.962 -14.536 1.00 81.38 89 LYS A C 1
ATOM 687 O O . LYS A 1 89 ? -4.479 -16.233 -14.185 1.00 81.38 89 LYS A O 1
ATOM 692 N N . LYS A 1 90 ? -6.027 -16.035 -15.806 1.00 80.81 90 LYS A N 1
ATOM 693 C CA . LYS A 1 90 ? -5.210 -16.534 -16.921 1.00 80.81 90 LYS A CA 1
ATOM 694 C C . LYS A 1 90 ? -4.820 -15.448 -17.916 1.00 80.81 90 LYS A C 1
ATOM 696 O O . LYS A 1 90 ? -3.853 -15.629 -18.646 1.00 80.81 90 LYS A O 1
ATOM 701 N N . THR A 1 91 ? -5.532 -14.325 -17.928 1.00 87.75 91 THR A N 1
ATOM 702 C CA . THR A 1 91 ? -5.174 -13.167 -18.753 1.00 87.75 91 THR A CA 1
ATOM 703 C C . THR A 1 91 ? -3.906 -12.479 -18.282 1.00 87.75 91 THR A C 1
ATOM 705 O O . THR A 1 91 ? -3.571 -12.495 -17.098 1.00 87.75 91 THR A O 1
ATOM 708 N N . LEU A 1 92 ? -3.276 -11.745 -19.193 1.00 92.00 92 LEU A N 1
ATOM 709 C CA . LEU A 1 92 ? -2.234 -10.785 -18.864 1.00 92.00 92 LEU A CA 1
ATOM 710 C C . LEU A 1 92 ? -2.766 -9.652 -17.978 1.00 92.00 92 LEU A C 1
ATOM 712 O O . LEU A 1 92 ? -3.929 -9.248 -18.056 1.00 92.00 92 LEU A O 1
ATOM 716 N N . CYS A 1 93 ? -1.874 -9.091 -17.161 1.00 94.88 93 CYS A N 1
ATOM 717 C CA . CYS A 1 93 ? -2.146 -7.843 -16.461 1.00 94.88 93 CYS A CA 1
ATOM 718 C C . CYS A 1 93 ? -2.396 -6.714 -17.474 1.00 94.88 93 CYS A C 1
ATOM 720 O O . CYS A 1 93 ? -1.554 -6.448 -18.330 1.00 94.88 93 CYS A O 1
ATOM 722 N N . SER A 1 94 ? -3.518 -6.007 -17.332 1.00 93.75 94 SER A N 1
ATOM 723 C CA . SER A 1 94 ? -3.955 -4.934 -18.243 1.00 93.75 94 SER A CA 1
ATOM 724 C C . SER A 1 94 ? -3.141 -3.636 -18.140 1.00 93.75 94 SER A C 1
ATOM 726 O O . SER A 1 94 ? -3.356 -2.689 -18.894 1.00 93.75 94 SER A O 1
ATOM 728 N N . GLY A 1 95 ? -2.227 -3.535 -17.169 1.00 95.62 95 GLY A N 1
ATOM 729 C CA . GLY A 1 95 ? -1.468 -2.306 -16.912 1.00 95.62 95 GLY A CA 1
ATOM 730 C C . GLY A 1 95 ? -2.261 -1.206 -16.211 1.00 95.62 95 GLY A C 1
ATOM 731 O O . GLY A 1 95 ? -1.754 -0.099 -16.056 1.00 95.62 95 GLY A O 1
ATOM 732 N N . HIS A 1 96 ? -3.487 -1.489 -15.765 1.00 95.69 96 HIS A N 1
ATOM 733 C CA . HIS A 1 96 ? -4.350 -0.490 -15.137 1.00 95.69 96 HIS A CA 1
ATOM 734 C C . HIS A 1 96 ? -3.732 0.133 -13.873 1.00 95.69 96 HIS A C 1
ATOM 736 O O . HIS A 1 96 ? -3.854 1.336 -13.667 1.00 95.69 96 HIS A O 1
ATOM 742 N N . GLY A 1 97 ? -3.007 -0.647 -13.061 1.00 96.19 97 GLY A N 1
ATOM 743 C CA . GLY A 1 97 ? -2.328 -0.120 -11.872 1.00 96.19 97 GLY A CA 1
ATOM 744 C C . GLY A 1 97 ? -1.263 0.927 -12.209 1.00 96.19 97 GLY A C 1
ATOM 745 O O . GLY A 1 97 ? -1.258 1.995 -11.606 1.00 96.19 97 GLY A O 1
ATOM 746 N N . VAL A 1 98 ? -0.436 0.666 -13.227 1.00 95.38 98 VAL A N 1
ATOM 747 C CA . VAL A 1 98 ? 0.538 1.641 -13.747 1.00 95.38 98 VAL A CA 1
ATOM 748 C C . VAL A 1 98 ? -0.166 2.895 -14.262 1.00 95.38 98 VAL A C 1
ATOM 750 O O . VAL A 1 98 ? 0.230 3.990 -13.889 1.00 95.38 98 VAL A O 1
ATOM 753 N N . LYS A 1 99 ? -1.257 2.758 -15.032 1.00 94.94 99 LYS A N 1
ATOM 754 C CA . LYS A 1 99 ? -2.040 3.915 -15.511 1.00 94.94 99 LYS A CA 1
ATOM 755 C C . LYS A 1 99 ? -2.561 4.778 -14.357 1.00 94.94 99 LYS A C 1
ATOM 757 O O . LYS A 1 99 ? -2.426 5.995 -14.407 1.00 94.94 99 LYS A O 1
ATOM 762 N N . ILE A 1 100 ? -3.126 4.161 -13.313 1.00 95.12 100 ILE A N 1
ATOM 763 C CA . ILE A 1 100 ? -3.574 4.888 -12.115 1.00 95.12 100 ILE A CA 1
ATOM 764 C C . ILE A 1 100 ? -2.395 5.625 -11.471 1.00 95.12 100 ILE A C 1
ATOM 766 O O . ILE A 1 100 ? -2.528 6.788 -11.102 1.00 95.12 100 ILE A O 1
ATOM 770 N N . ARG A 1 101 ? -1.236 4.970 -11.344 1.00 94.25 101 ARG A N 1
ATOM 771 C CA . ARG A 1 101 ? -0.043 5.598 -10.770 1.00 94.25 101 ARG A CA 1
ATOM 772 C C . ARG A 1 101 ? 0.431 6.773 -11.611 1.00 94.25 101 ARG A C 1
ATOM 774 O O . ARG A 1 101 ? 0.622 7.820 -11.026 1.00 94.25 101 ARG A O 1
ATOM 781 N N . CYS A 1 102 ? 0.521 6.660 -12.935 1.00 91.50 102 CYS A N 1
ATOM 782 C CA . CYS A 1 102 ? 0.885 7.787 -13.802 1.00 91.50 102 CYS A CA 1
ATOM 783 C C . CYS A 1 102 ? -0.035 9.004 -13.609 1.00 91.50 102 CYS A C 1
ATOM 785 O O . CYS A 1 102 ? 0.443 10.127 -13.655 1.00 91.50 102 CYS A O 1
ATOM 787 N N . LYS A 1 103 ? -1.334 8.794 -13.342 1.00 91.56 103 LYS A N 1
ATOM 788 C CA . LYS A 1 103 ? -2.270 9.895 -13.048 1.00 91.56 103 LYS A CA 1
ATOM 789 C C . LYS A 1 103 ? -2.041 10.534 -11.672 1.00 91.56 103 LYS A C 1
ATOM 791 O O . LYS A 1 103 ? -2.162 11.742 -11.521 1.00 91.56 103 LYS A O 1
ATOM 796 N N . ILE A 1 104 ? -1.758 9.731 -10.645 1.00 91.00 104 ILE A N 1
ATOM 797 C CA . ILE A 1 104 ? -1.631 10.216 -9.255 1.00 91.00 104 ILE A CA 1
ATOM 798 C C . ILE A 1 104 ? -0.225 10.760 -8.976 1.00 91.00 104 ILE A C 1
ATOM 800 O O . ILE A 1 104 ? -0.039 11.738 -8.252 1.00 91.00 104 ILE A O 1
ATOM 804 N N . HIS A 1 105 ? 0.776 10.066 -9.493 1.00 89.12 105 HIS A N 1
ATOM 805 C CA . HIS A 1 105 ? 2.185 10.348 -9.327 1.00 89.12 105 HIS A CA 1
ATOM 806 C C . HIS A 1 105 ? 2.600 11.282 -10.461 1.00 89.12 105 HIS A C 1
ATOM 808 O O . HIS A 1 105 ? 3.082 10.825 -11.496 1.00 89.12 105 HIS A O 1
ATOM 814 N N . ARG A 1 106 ? 2.379 12.586 -10.267 1.00 77.56 106 ARG A N 1
ATOM 815 C CA . ARG A 1 106 ? 2.903 13.614 -11.176 1.00 77.56 106 ARG A CA 1
ATOM 816 C C . ARG A 1 106 ? 4.394 13.383 -11.417 1.00 77.56 106 ARG A C 1
ATOM 818 O O . ARG A 1 106 ? 5.118 13.010 -10.481 1.00 77.56 106 ARG A O 1
ATOM 825 N N . SER A 1 107 ? 4.827 13.566 -12.664 1.00 68.81 107 SER A N 1
ATOM 826 C CA . SER A 1 107 ? 6.217 13.329 -13.042 1.00 68.81 107 SER A CA 1
ATOM 827 C C . SER A 1 107 ? 7.129 14.240 -12.213 1.00 68.81 107 SER A C 1
ATOM 829 O O . SER A 1 107 ? 6.843 15.430 -12.084 1.00 68.81 107 SER A O 1
ATOM 831 N N . PRO A 1 108 ? 8.247 13.739 -11.658 1.00 65.19 108 PRO A N 1
ATOM 832 C CA . PRO A 1 108 ? 9.234 14.594 -11.000 1.00 65.19 108 PRO A CA 1
ATOM 833 C C . PRO A 1 108 ? 9.763 15.711 -11.913 1.00 65.19 108 PRO A C 1
ATOM 835 O O . PRO A 1 108 ? 10.172 16.759 -11.414 1.00 65.19 108 PRO A O 1
ATOM 838 N N . GLN A 1 109 ? 9.707 15.514 -13.237 1.00 64.62 109 GLN A N 1
ATOM 839 C CA . GLN A 1 109 ? 10.091 16.518 -14.233 1.00 64.62 109 GLN A CA 1
ATOM 840 C C . GLN A 1 109 ? 9.236 17.787 -14.129 1.00 64.62 109 GLN A C 1
ATOM 842 O O . GLN A 1 109 ? 9.779 18.884 -14.203 1.00 64.62 109 GLN A O 1
ATOM 847 N N . GLU A 1 110 ? 7.937 17.653 -13.840 1.00 63.16 110 GLU A N 1
ATOM 848 C CA . GLU A 1 110 ? 7.027 18.793 -13.632 1.00 63.16 110 GLU A CA 1
ATOM 849 C C . GLU A 1 110 ? 7.404 19.623 -12.396 1.00 63.16 110 GLU A C 1
ATOM 851 O O . GLU A 1 110 ? 6.990 20.768 -12.259 1.00 63.16 110 GLU A O 1
ATOM 856 N N . LYS A 1 111 ? 8.199 19.056 -11.483 1.00 63.22 111 LYS A N 1
ATOM 857 C CA . LYS A 1 111 ? 8.619 19.692 -10.228 1.00 63.22 111 LYS A CA 1
ATOM 858 C C . LYS A 1 111 ? 10.096 20.093 -10.207 1.00 63.22 111 LYS A C 1
ATOM 860 O O . LYS A 1 111 ? 10.632 20.388 -9.142 1.00 63.22 111 LYS A O 1
ATOM 865 N N . GLY A 1 112 ? 10.773 20.078 -11.356 1.00 65.06 112 GLY A N 1
ATOM 866 C CA . GLY A 1 112 ? 12.181 20.473 -11.453 1.00 65.06 112 GLY A CA 1
ATOM 867 C C . GLY A 1 112 ? 13.179 19.443 -10.908 1.00 65.06 112 GLY A C 1
ATOM 868 O O . GLY A 1 112 ? 14.350 19.773 -10.727 1.00 65.06 112 GLY A O 1
ATOM 869 N N . PHE A 1 113 ? 12.768 18.190 -10.678 1.00 70.94 113 PHE A N 1
ATOM 870 C CA . PHE A 1 113 ? 13.690 17.093 -10.351 1.00 70.94 113 PHE A CA 1
ATOM 871 C C . PHE A 1 113 ? 14.315 16.515 -11.629 1.00 70.94 113 PHE A C 1
ATOM 873 O O . PHE A 1 113 ? 14.050 15.371 -12.010 1.00 70.94 113 PHE A O 1
ATOM 880 N N . GLY A 1 114 ? 15.115 17.328 -12.324 1.00 74.69 114 GLY A N 1
ATOM 881 C CA . GLY A 1 114 ? 15.888 16.874 -13.481 1.00 74.69 114 GLY A CA 1
ATOM 882 C C . GLY A 1 114 ? 16.825 15.726 -13.094 1.00 74.69 114 GLY A C 1
ATOM 883 O O . GLY A 1 114 ? 17.447 15.779 -12.040 1.00 74.69 114 GLY A O 1
ATOM 884 N N . GLY A 1 115 ? 16.899 14.684 -13.925 1.00 84.12 115 GLY A N 1
ATOM 885 C CA . GLY A 1 115 ? 17.807 13.543 -13.728 1.00 84.12 115 GLY A CA 1
ATOM 886 C C . GLY A 1 115 ? 17.153 12.245 -13.247 1.00 84.12 115 GLY A C 1
ATOM 887 O O . GLY A 1 115 ? 17.766 11.189 -13.379 1.00 84.12 115 GLY A O 1
ATOM 888 N N . PHE A 1 116 ? 15.906 12.276 -12.762 1.00 88.88 116 PHE A N 1
ATOM 889 C CA . PHE A 1 116 ? 15.170 11.044 -12.463 1.00 88.88 116 PHE A CA 1
ATOM 890 C C . PHE A 1 116 ? 14.476 10.485 -13.706 1.00 88.88 116 PHE A C 1
ATOM 892 O O . PHE A 1 116 ? 13.636 11.144 -14.321 1.00 88.88 116 PHE A O 1
ATOM 899 N N . GLU A 1 117 ? 14.759 9.225 -14.014 1.00 88.81 117 GLU A N 1
ATOM 900 C CA . GLU A 1 117 ? 14.048 8.441 -15.014 1.00 88.81 117 GLU A CA 1
ATOM 901 C C . GLU A 1 117 ? 13.012 7.533 -14.349 1.00 88.81 117 GLU A C 1
ATOM 903 O O . GLU A 1 117 ? 13.247 6.937 -13.291 1.00 88.81 117 GLU A O 1
ATOM 908 N N . SER A 1 118 ? 11.841 7.414 -14.978 1.00 89.00 118 SER A N 1
ATOM 909 C CA . SER A 1 118 ? 10.829 6.459 -14.539 1.00 89.00 118 SER A CA 1
ATOM 910 C C . SER A 1 118 ? 11.098 5.083 -15.137 1.00 89.00 118 SER A C 1
ATOM 912 O O . SER A 1 118 ? 11.109 4.912 -16.354 1.00 89.00 118 SER A O 1
ATOM 914 N N . SER A 1 119 ? 11.250 4.076 -14.279 1.00 86.44 119 SER A N 1
ATOM 915 C CA . SER A 1 119 ? 11.442 2.681 -14.694 1.00 86.44 119 SER A CA 1
ATOM 916 C C . SER A 1 119 ? 10.136 1.872 -14.743 1.00 86.44 119 SER A C 1
ATOM 918 O O . SER A 1 119 ? 10.166 0.656 -14.940 1.00 86.44 119 SER A O 1
ATOM 920 N N . ILE A 1 120 ? 8.975 2.525 -14.594 1.00 85.25 120 ILE A N 1
ATOM 921 C CA . ILE A 1 120 ? 7.675 1.855 -14.453 1.00 85.25 120 ILE A CA 1
ATOM 922 C C . ILE A 1 120 ? 7.253 1.182 -15.761 1.00 85.25 120 ILE A C 1
ATOM 924 O O . ILE A 1 120 ? 6.936 1.849 -16.749 1.00 85.25 120 ILE A O 1
ATOM 928 N N . LYS A 1 121 ? 7.136 -0.150 -15.759 1.00 91.75 121 LYS A N 1
ATOM 929 C CA . LYS A 1 121 ? 6.606 -0.908 -16.903 1.00 91.75 121 LYS A CA 1
ATOM 930 C C . LYS A 1 121 ? 5.723 -2.057 -16.437 1.00 91.75 121 LYS A C 1
ATOM 932 O O . LYS A 1 121 ? 6.172 -2.961 -15.751 1.00 91.75 121 LYS A O 1
ATOM 937 N N . CYS A 1 122 ? 4.465 -2.085 -16.880 1.00 95.12 122 CYS A N 1
ATOM 938 C CA . CYS A 1 122 ? 3.578 -3.219 -16.608 1.00 95.12 122 CYS A CA 1
ATOM 939 C C . CYS A 1 122 ? 4.141 -4.523 -17.206 1.00 95.12 122 CYS A C 1
ATOM 941 O O . CYS A 1 122 ? 4.254 -4.644 -18.429 1.00 95.12 122 CYS A O 1
ATOM 943 N N . GLY A 1 123 ? 4.374 -5.536 -16.369 1.00 90.25 123 GLY A N 1
ATOM 944 C CA . GLY A 1 123 ? 4.872 -6.843 -16.809 1.00 90.25 123 GLY A CA 1
ATOM 945 C C . GLY A 1 123 ? 3.966 -7.568 -17.803 1.00 90.25 123 GLY A C 1
ATOM 946 O O . GLY A 1 123 ? 4.458 -8.282 -18.670 1.00 90.25 123 GLY A O 1
ATOM 947 N N . GLY A 1 124 ? 2.649 -7.349 -17.730 1.00 88.94 124 GLY A N 1
ATOM 948 C CA . GLY A 1 124 ? 1.690 -7.913 -18.686 1.00 88.94 124 GLY A CA 1
ATOM 949 C C . GLY A 1 124 ? 1.722 -7.238 -20.060 1.00 88.94 124 GLY A C 1
ATOM 950 O O . GLY A 1 124 ? 1.627 -7.923 -21.068 1.00 88.94 124 GLY A O 1
ATOM 951 N N . LYS A 1 125 ? 1.893 -5.910 -20.111 1.00 88.88 125 LYS A N 1
ATOM 952 C CA . LYS A 1 125 ? 1.879 -5.140 -21.368 1.00 88.88 125 LYS A CA 1
ATOM 953 C C . LYS A 1 125 ? 3.215 -5.214 -22.110 1.00 88.88 125 LYS A C 1
ATOM 955 O O . LYS A 1 125 ? 3.228 -5.280 -23.332 1.00 88.88 125 LYS A O 1
ATOM 960 N N . TYR A 1 126 ? 4.321 -5.195 -21.369 1.00 88.44 126 TYR A N 1
ATOM 961 C CA . TYR A 1 126 ? 5.676 -5.156 -21.927 1.00 88.44 126 TYR A CA 1
ATOM 962 C C . TYR A 1 126 ? 6.392 -6.511 -21.871 1.00 88.44 126 TYR A C 1
ATOM 964 O O . TYR A 1 126 ? 7.573 -6.580 -22.190 1.00 88.44 126 TYR A O 1
ATOM 972 N N . ASN A 1 127 ? 5.700 -7.580 -21.454 1.00 85.81 127 ASN A N 1
ATOM 973 C CA . ASN A 1 127 ? 6.260 -8.928 -21.305 1.00 85.81 127 ASN A CA 1
ATOM 974 C C . ASN A 1 127 ? 7.585 -8.955 -20.523 1.00 85.81 127 ASN A C 1
ATOM 976 O O . ASN A 1 127 ? 8.515 -9.666 -20.897 1.00 85.81 127 ASN A O 1
ATOM 980 N N . VAL A 1 128 ? 7.669 -8.180 -19.435 1.00 87.06 128 VAL A N 1
ATOM 981 C CA . VAL A 1 128 ? 8.892 -8.056 -18.626 1.00 87.06 128 VAL A CA 1
ATOM 982 C C . VAL A 1 128 ? 9.254 -9.428 -18.032 1.00 87.06 128 VAL A C 1
ATOM 984 O O . VAL A 1 128 ? 8.472 -9.966 -17.236 1.00 87.06 128 VAL A O 1
ATOM 987 N N . PRO A 1 129 ? 10.407 -10.023 -18.396 1.00 85.44 129 PRO A N 1
ATOM 988 C CA . PRO A 1 129 ? 10.778 -11.353 -17.927 1.00 85.44 129 PRO A CA 1
ATOM 989 C C . PRO A 1 129 ? 10.933 -11.409 -16.406 1.00 85.44 129 PRO A C 1
ATOM 991 O O . PRO A 1 129 ? 11.540 -10.535 -15.791 1.00 85.44 129 PRO A O 1
ATOM 994 N N . GLY A 1 130 ? 10.401 -12.468 -15.792 1.00 86.19 130 GLY A N 1
ATOM 995 C CA . GLY A 1 130 ? 10.508 -12.695 -14.348 1.00 86.19 130 GLY A CA 1
ATOM 996 C C . GLY A 1 130 ? 9.617 -11.802 -13.481 1.00 86.19 130 GLY A C 1
ATOM 997 O O . GLY A 1 130 ? 9.679 -11.918 -12.261 1.00 86.19 130 GLY A O 1
ATOM 998 N N . MET A 1 131 ? 8.779 -10.945 -14.074 1.00 91.12 131 MET A N 1
ATOM 999 C CA . MET A 1 131 ? 7.817 -10.164 -13.307 1.00 91.12 131 MET A CA 1
ATOM 1000 C C . MET A 1 131 ? 6.688 -11.053 -12.795 1.00 91.12 131 MET A C 1
ATOM 1002 O O . MET A 1 131 ? 5.930 -11.644 -13.569 1.00 91.12 131 MET A O 1
ATOM 1006 N N . GLU A 1 132 ? 6.556 -11.120 -11.475 1.00 93.62 132 GLU A N 1
ATOM 1007 C CA . GLU A 1 132 ? 5.503 -11.896 -10.850 1.00 93.62 132 GLU A CA 1
ATOM 1008 C C . GLU A 1 132 ? 4.122 -11.310 -11.178 1.00 93.62 132 GLU A C 1
ATOM 1010 O O . GLU A 1 132 ? 3.916 -10.096 -11.223 1.00 93.62 132 GLU A O 1
ATOM 1015 N N . SER A 1 133 ? 3.158 -12.190 -11.441 1.00 93.50 133 SER A N 1
ATOM 1016 C CA . SER A 1 133 ? 1.758 -11.825 -11.623 1.00 93.50 133 SER A CA 1
ATOM 1017 C C . SER A 1 133 ? 0.877 -12.815 -10.889 1.00 93.50 133 SER A C 1
ATOM 1019 O O . SER A 1 133 ? 1.044 -14.025 -11.032 1.00 93.50 133 SER A O 1
ATOM 1021 N N . ARG A 1 134 ? -0.084 -12.301 -10.122 1.00 94.50 134 ARG A N 1
ATOM 1022 C CA . ARG A 1 134 ? -1.086 -13.120 -9.440 1.00 94.50 134 ARG A CA 1
ATOM 1023 C C . ARG A 1 134 ? -2.479 -12.498 -9.575 1.00 94.50 134 ARG A C 1
ATOM 1025 O O . ARG A 1 134 ? -2.609 -11.298 -9.831 1.00 94.50 134 ARG A O 1
ATOM 1032 N N . PRO A 1 135 ? -3.542 -13.291 -9.407 1.00 94.06 135 PRO A N 1
ATOM 1033 C CA . PRO A 1 135 ? -4.904 -12.775 -9.342 1.00 94.06 135 PRO A CA 1
ATOM 1034 C C . PRO A 1 135 ? -5.087 -11.836 -8.149 1.00 94.06 135 PRO A C 1
ATOM 1036 O O . PRO A 1 135 ? -4.664 -12.148 -7.036 1.00 94.06 135 PRO A O 1
ATOM 1039 N N . CYS A 1 136 ? -5.753 -10.704 -8.365 1.00 96.06 136 CYS A N 1
ATOM 1040 C CA . CYS A 1 136 ? -6.161 -9.809 -7.293 1.00 96.06 136 CYS A CA 1
ATOM 1041 C C . CYS A 1 136 ? -7.084 -10.556 -6.321 1.00 96.06 136 CYS A C 1
ATOM 1043 O O . CYS A 1 136 ? -8.095 -11.123 -6.732 1.00 96.06 136 CYS A O 1
ATOM 1045 N N . THR A 1 137 ? -6.769 -10.514 -5.029 1.00 94.88 137 THR A N 1
ATOM 1046 C CA . THR A 1 137 ? -7.535 -11.201 -3.974 1.00 94.88 137 THR A CA 1
ATOM 1047 C C . THR A 1 137 ? -8.989 -10.734 -3.863 1.00 94.88 137 THR A C 1
ATOM 1049 O O . THR A 1 137 ? -9.818 -11.486 -3.364 1.00 94.88 137 THR A O 1
ATOM 1052 N N . GLN A 1 138 ? -9.311 -9.527 -4.343 1.00 94.00 138 GLN A N 1
ATOM 1053 C CA . GLN A 1 138 ? -10.659 -8.962 -4.266 1.00 94.00 138 GLN A CA 1
ATOM 1054 C C . GLN A 1 138 ? -11.450 -9.095 -5.575 1.00 94.00 138 GLN A C 1
ATOM 1056 O O . GLN A 1 138 ? -12.586 -9.549 -5.544 1.00 94.00 138 GLN A O 1
ATOM 1061 N N . CYS A 1 139 ? -10.885 -8.712 -6.727 1.00 92.69 139 CYS A N 1
ATOM 1062 C CA . CYS A 1 139 ? -11.609 -8.752 -8.009 1.00 92.69 139 CYS A CA 1
ATOM 1063 C C . CYS A 1 139 ? -11.218 -9.918 -8.933 1.00 92.69 139 CYS A C 1
ATOM 1065 O O . CYS A 1 139 ? -11.772 -10.043 -10.021 1.00 92.69 139 CYS A O 1
ATOM 1067 N N . GLY A 1 140 ? -10.239 -10.748 -8.559 1.00 91.06 140 GLY A N 1
ATOM 1068 C CA . GLY A 1 140 ? -9.777 -11.895 -9.353 1.00 91.06 140 GLY A CA 1
ATOM 1069 C 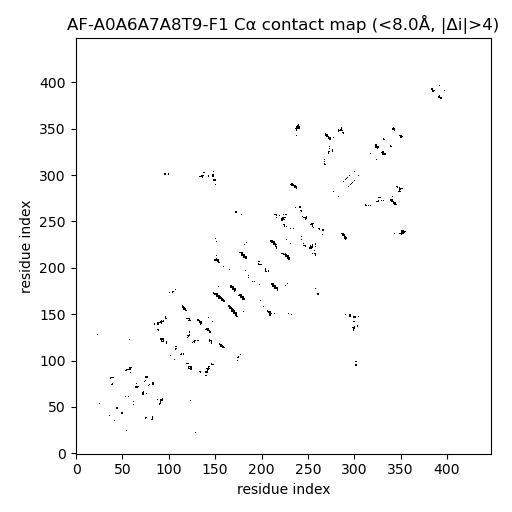C . GLY A 1 140 ? -8.941 -11.549 -10.592 1.00 91.06 140 GLY A C 1
ATOM 1070 O O . GLY A 1 140 ? -8.370 -12.442 -11.211 1.00 91.06 140 GLY A O 1
ATOM 1071 N N . VAL A 1 141 ? -8.825 -10.266 -10.941 1.00 91.50 141 VAL A N 1
ATOM 1072 C CA . VAL A 1 141 ? -8.044 -9.769 -12.082 1.00 91.50 141 VAL A CA 1
ATOM 1073 C C . VAL A 1 141 ? -6.558 -10.071 -11.907 1.00 91.50 141 VAL A C 1
ATOM 1075 O O . VAL A 1 141 ? -5.953 -9.627 -10.928 1.00 91.50 141 VAL A O 1
ATOM 1078 N N . THR A 1 142 ? -5.944 -10.767 -12.868 1.00 94.25 142 THR A N 1
ATOM 1079 C CA . THR A 1 142 ? -4.484 -10.946 -12.887 1.00 94.25 142 THR A CA 1
ATOM 1080 C C . THR A 1 142 ? -3.776 -9.598 -12.904 1.00 94.25 142 THR A C 1
ATOM 1082 O O . THR A 1 142 ? -4.009 -8.752 -13.762 1.00 94.25 142 THR A O 1
ATOM 1085 N N . THR A 1 143 ? -2.913 -9.400 -11.917 1.00 96.19 143 THR A N 1
ATOM 1086 C CA . THR A 1 143 ? -2.217 -8.148 -11.644 1.00 96.19 143 THR A CA 1
ATOM 1087 C C . THR A 1 143 ? -0.733 -8.468 -11.506 1.00 96.19 143 THR A C 1
ATOM 1089 O O . THR A 1 143 ? -0.377 -9.354 -10.733 1.00 96.19 143 THR A O 1
ATOM 1092 N N . CYS A 1 144 ? 0.128 -7.794 -12.268 1.00 96.75 144 CYS A N 1
ATOM 1093 C CA . CYS A 1 144 ? 1.581 -7.911 -12.104 1.00 96.75 144 CY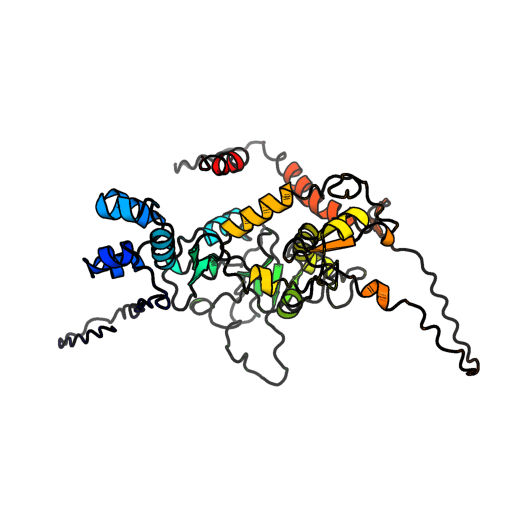S A CA 1
ATOM 1094 C C . CYS A 1 144 ? 2.072 -7.111 -10.893 1.00 96.75 144 CYS A C 1
ATOM 1096 O O . CYS A 1 144 ? 1.333 -6.248 -10.414 1.00 96.75 144 CYS A O 1
ATOM 1098 N N . ASP A 1 145 ? 3.293 -7.381 -10.431 1.00 96.00 145 ASP A N 1
ATOM 1099 C CA . ASP A 1 145 ? 3.892 -6.700 -9.275 1.00 96.00 145 ASP A CA 1
ATOM 1100 C C . ASP A 1 145 ? 3.832 -5.164 -9.436 1.00 96.00 145 ASP A C 1
ATOM 1102 O O . ASP A 1 145 ? 3.239 -4.468 -8.629 1.00 96.00 145 ASP A O 1
ATOM 1106 N N . GLU A 1 146 ? 4.167 -4.627 -10.607 1.00 96.31 146 GLU A N 1
ATOM 1107 C CA . GLU A 1 146 ? 4.072 -3.177 -10.879 1.00 96.31 146 GLU A CA 1
ATOM 1108 C C . GLU A 1 146 ? 2.648 -2.584 -10.807 1.00 96.31 146 GLU A C 1
ATOM 1110 O O . GLU A 1 146 ? 2.452 -1.376 -10.665 1.00 96.31 146 GLU A O 1
ATOM 1115 N N . CYS A 1 147 ? 1.613 -3.418 -10.948 1.00 97.31 147 CYS A N 1
ATOM 1116 C CA . CYS A 1 147 ? 0.211 -2.989 -10.957 1.00 97.31 147 CYS A CA 1
ATOM 1117 C C . CYS A 1 147 ? -0.543 -3.273 -9.652 1.00 97.31 147 CYS A C 1
ATOM 1119 O O . CYS A 1 147 ? -1.721 -2.898 -9.544 1.00 97.31 147 CYS A O 1
ATOM 1121 N N . ARG A 1 148 ? 0.080 -3.939 -8.675 1.00 97.31 148 ARG A N 1
ATOM 1122 C CA . ARG A 1 148 ? -0.501 -4.094 -7.336 1.00 97.31 148 ARG A CA 1
ATOM 1123 C C . ARG A 1 148 ? -0.157 -2.895 -6.458 1.00 97.31 148 ARG A C 1
ATOM 1125 O O . ARG A 1 148 ? 0.665 -2.038 -6.793 1.00 97.31 148 ARG A O 1
ATOM 1132 N N . ILE A 1 149 ? -0.866 -2.789 -5.341 1.00 97.50 149 ILE A N 1
ATOM 1133 C CA . ILE A 1 149 ? -0.505 -1.836 -4.300 1.00 97.50 149 ILE A CA 1
ATOM 1134 C C . ILE A 1 149 ? 0.780 -2.305 -3.606 1.00 97.50 149 ILE A C 1
ATOM 1136 O O . ILE A 1 149 ? 0.973 -3.498 -3.372 1.00 97.50 149 ILE A O 1
ATOM 1140 N N . HIS A 1 150 ? 1.617 -1.329 -3.273 1.00 97.56 150 HIS A N 1
ATOM 1141 C CA . HIS A 1 150 ? 2.845 -1.466 -2.498 1.00 97.56 150 HIS A CA 1
ATOM 1142 C C . HIS A 1 150 ? 2.803 -0.427 -1.388 1.00 97.56 150 HIS A C 1
ATOM 1144 O O . HIS A 1 150 ? 2.198 0.632 -1.573 1.00 97.56 150 HIS A O 1
ATOM 1150 N N . VAL A 1 151 ? 3.440 -0.703 -0.256 1.00 97.31 151 VAL A N 1
ATOM 1151 C CA . VAL A 1 151 ? 3.632 0.289 0.807 1.00 97.31 151 VAL A CA 1
ATOM 1152 C C . VAL A 1 151 ? 4.704 1.284 0.390 1.00 97.31 151 VAL A C 1
ATOM 1154 O O . VAL A 1 151 ? 4.497 2.483 0.559 1.00 97.31 151 VAL A O 1
ATOM 1157 N N . THR A 1 152 ? 5.792 0.816 -0.221 1.00 97.19 152 THR A N 1
ATOM 1158 C CA . THR A 1 152 ? 6.766 1.675 -0.902 1.00 97.19 152 THR A CA 1
ATOM 1159 C C . THR A 1 152 ? 6.922 1.262 -2.350 1.00 97.19 152 THR A C 1
ATOM 1161 O O . THR A 1 152 ? 7.376 0.168 -2.671 1.00 97.19 152 THR A O 1
ATOM 1164 N N . TYR A 1 153 ? 6.564 2.172 -3.243 1.00 96.88 153 TYR A N 1
ATOM 1165 C CA . TYR A 1 153 ? 6.643 1.976 -4.676 1.00 96.88 153 TYR A CA 1
ATOM 1166 C C . TYR A 1 153 ? 7.845 2.737 -5.230 1.00 96.88 153 TYR A C 1
ATOM 1168 O O . TYR A 1 153 ? 7.751 3.928 -5.524 1.00 96.88 153 TYR A O 1
ATOM 1176 N N . GLN A 1 154 ? 8.990 2.060 -5.310 1.00 95.50 154 GLN A N 1
ATOM 1177 C CA . GLN A 1 154 ? 10.172 2.563 -6.012 1.00 95.50 154 GLN A CA 1
ATOM 1178 C C . GLN A 1 154 ? 9.901 2.603 -7.510 1.00 95.50 154 GLN A C 1
ATOM 1180 O O . GLN A 1 154 ? 9.626 1.570 -8.104 1.00 95.50 154 GLN A O 1
ATOM 1185 N N . SER A 1 155 ? 10.018 3.769 -8.121 1.00 93.25 155 SER A N 1
ATOM 1186 C CA . SER A 1 155 ? 9.691 3.927 -9.540 1.00 93.25 155 SER A CA 1
ATOM 1187 C C . SER A 1 155 ? 10.568 4.924 -10.273 1.00 93.25 155 SER A C 1
ATOM 1189 O O . SER A 1 155 ? 10.349 5.179 -11.456 1.00 93.25 155 SER A O 1
ATOM 1191 N N . LEU A 1 156 ? 11.495 5.538 -9.545 1.00 93.00 156 LEU A N 1
ATOM 1192 C CA . LEU A 1 156 ? 12.339 6.612 -10.017 1.00 93.00 156 LEU A CA 1
ATOM 1193 C C . LEU A 1 156 ? 13.779 6.272 -9.667 1.00 93.00 156 LEU A C 1
ATOM 1195 O O . LEU A 1 156 ? 14.081 5.847 -8.544 1.00 93.00 156 LEU A O 1
ATOM 1199 N N . VAL A 1 157 ? 14.646 6.476 -10.643 1.00 91.31 157 VAL A N 1
ATOM 1200 C CA . VAL A 1 157 ? 16.082 6.282 -10.522 1.00 91.31 157 VAL A CA 1
ATOM 1201 C C . VAL A 1 157 ? 16.788 7.482 -11.100 1.00 91.31 157 VAL A C 1
ATOM 1203 O O . VAL A 1 157 ? 16.459 7.927 -12.191 1.00 91.31 157 VAL A O 1
ATOM 1206 N N . GLU A 1 158 ? 17.745 8.001 -10.356 1.00 89.31 158 GLU A N 1
ATOM 1207 C CA . GLU A 1 158 ? 18.704 8.964 -10.867 1.00 89.31 158 GLU A CA 1
ATOM 1208 C C . GLU A 1 158 ? 20.026 8.220 -11.032 1.00 89.31 158 GLU A C 1
ATOM 1210 O O . GLU A 1 158 ? 20.553 7.648 -10.067 1.00 89.31 158 GLU A O 1
ATOM 1215 N N . ASP A 1 159 ? 20.517 8.179 -12.272 1.00 80.25 159 ASP A N 1
ATOM 1216 C CA . ASP A 1 159 ? 21.841 7.660 -12.602 1.00 80.25 159 ASP A CA 1
ATOM 1217 C C . ASP A 1 159 ? 22.773 8.845 -12.880 1.00 80.25 159 ASP A C 1
ATOM 1219 O O . ASP A 1 159 ? 22.856 9.322 -14.012 1.00 80.25 159 ASP A O 1
ATOM 1223 N N . PRO A 1 160 ? 23.455 9.371 -11.851 1.00 74.56 160 PRO A N 1
ATOM 1224 C CA . PRO A 1 160 ? 24.303 10.550 -11.996 1.00 74.56 160 PRO A CA 1
ATOM 1225 C C . PRO A 1 160 ? 25.620 10.265 -12.755 1.00 74.56 160 PRO A C 1
ATOM 1227 O O . PRO A 1 160 ? 26.472 11.145 -12.869 1.00 74.56 160 PRO A O 1
ATOM 1230 N N . GLY A 1 161 ? 25.802 9.049 -13.286 1.00 76.12 161 GLY A N 1
ATOM 1231 C CA . GLY A 1 161 ? 26.992 8.610 -14.012 1.00 76.12 161 GLY A CA 1
ATOM 1232 C C . GLY A 1 161 ? 27.937 7.758 -13.159 1.00 76.12 161 GLY A C 1
ATOM 1233 O O . GLY A 1 161 ? 27.590 7.288 -12.080 1.00 76.12 161 GLY A O 1
ATOM 1234 N N . LEU A 1 162 ? 29.156 7.530 -13.661 1.00 65.75 162 LEU A N 1
ATOM 1235 C CA . LEU A 1 162 ? 30.089 6.535 -13.107 1.00 65.75 162 LEU A CA 1
ATOM 1236 C C . LEU A 1 162 ? 30.667 6.889 -11.723 1.00 65.75 162 LEU A C 1
ATOM 1238 O O . LEU A 1 162 ? 31.071 5.986 -10.994 1.00 65.75 162 LEU A O 1
ATOM 1242 N N . ASP A 1 163 ? 30.696 8.171 -11.353 1.00 70.12 163 ASP A N 1
ATOM 1243 C CA . ASP A 1 163 ? 31.462 8.649 -10.191 1.00 70.12 163 ASP A CA 1
ATOM 1244 C C . ASP A 1 163 ? 30.621 8.896 -8.931 1.00 70.12 163 ASP A C 1
ATOM 1246 O O . ASP A 1 163 ? 31.159 9.260 -7.883 1.00 70.12 163 ASP A O 1
ATOM 1250 N N . THR A 1 164 ? 29.298 8.721 -8.997 1.00 72.81 164 THR A N 1
ATOM 1251 C CA . THR A 1 164 ? 28.410 9.051 -7.874 1.00 72.81 164 THR A CA 1
ATOM 1252 C C . THR A 1 164 ? 27.389 7.951 -7.593 1.00 72.81 164 THR A C 1
ATOM 1254 O O . THR A 1 164 ? 26.962 7.236 -8.498 1.00 72.81 164 THR A O 1
ATOM 1257 N N . PRO A 1 165 ? 27.015 7.757 -6.313 1.00 72.50 165 PRO A N 1
ATOM 1258 C CA . PRO A 1 165 ? 26.043 6.741 -5.948 1.00 72.50 165 PRO A CA 1
ATOM 1259 C C . PRO A 1 165 ? 24.689 7.074 -6.570 1.00 72.50 165 PRO A C 1
ATOM 1261 O O . PRO A 1 165 ? 24.240 8.219 -6.515 1.00 72.50 165 PRO A O 1
ATOM 1264 N N . ARG A 1 166 ? 24.028 6.055 -7.119 1.00 83.38 166 ARG A N 1
ATOM 1265 C CA . ARG A 1 166 ? 22.671 6.197 -7.645 1.00 83.38 166 ARG A CA 1
ATOM 1266 C C . ARG A 1 166 ? 21.683 6.535 -6.548 1.00 83.38 166 ARG A C 1
ATOM 1268 O O . ARG A 1 166 ? 21.775 6.025 -5.425 1.00 83.38 166 ARG A O 1
ATOM 1275 N N . TRP A 1 167 ? 20.699 7.343 -6.916 1.00 86.44 167 TRP A N 1
ATOM 1276 C CA . TRP A 1 167 ? 19.619 7.720 -6.022 1.00 86.44 167 TRP A CA 1
ATOM 1277 C C . TRP A 1 167 ? 18.327 7.042 -6.433 1.00 86.44 167 TRP A C 1
ATOM 1279 O O . TRP A 1 167 ? 17.979 6.933 -7.609 1.00 86.44 167 TRP A O 1
ATOM 1289 N N . TRP A 1 168 ? 17.601 6.592 -5.417 1.00 92.88 168 TRP A N 1
ATOM 1290 C CA . TRP A 1 168 ? 16.323 5.929 -5.579 1.00 92.88 168 TRP A CA 1
ATOM 1291 C C . TRP A 1 168 ? 15.232 6.826 -5.041 1.00 92.88 168 TRP A C 1
ATOM 1293 O O . TRP A 1 168 ? 15.353 7.424 -3.968 1.00 92.88 168 TRP A O 1
ATOM 1303 N N . ALA A 1 169 ? 14.138 6.894 -5.780 1.00 94.75 169 ALA A N 1
ATOM 1304 C CA . ALA A 1 169 ? 12.967 7.623 -5.361 1.00 94.75 169 ALA A CA 1
ATOM 1305 C C . ALA A 1 169 ? 11.699 6.844 -5.699 1.00 94.75 169 ALA A C 1
ATOM 1307 O O . ALA A 1 169 ? 11.672 5.890 -6.487 1.00 94.75 169 ALA A O 1
ATOM 1308 N N . GLY A 1 170 ? 10.625 7.226 -5.033 1.00 95.38 170 GLY A N 1
ATOM 1309 C CA . GLY A 1 170 ? 9.360 6.548 -5.192 1.00 95.38 170 GLY A CA 1
ATOM 1310 C C . GLY A 1 170 ? 8.272 7.191 -4.372 1.00 95.38 170 GLY A C 1
ATOM 1311 O O . GLY A 1 170 ? 8.360 8.351 -3.980 1.00 95.38 170 GLY A O 1
ATOM 1312 N N . TYR A 1 171 ? 7.245 6.406 -4.100 1.00 96.06 171 TYR A N 1
ATOM 1313 C CA . TYR A 1 171 ? 6.022 6.875 -3.474 1.00 96.06 171 TYR A CA 1
ATOM 1314 C C . TYR A 1 171 ? 5.649 5.952 -2.324 1.00 96.06 171 TYR A C 1
ATOM 1316 O O . TYR A 1 171 ? 5.912 4.748 -2.359 1.00 96.06 171 TYR A O 1
ATOM 1324 N N . VAL A 1 172 ? 5.019 6.508 -1.296 1.00 96.12 172 VAL A N 1
ATOM 1325 C CA . VAL A 1 172 ? 4.448 5.711 -0.209 1.00 96.12 172 VAL A CA 1
ATOM 1326 C C . VAL A 1 172 ? 2.980 5.465 -0.536 1.00 96.12 172 VAL A C 1
ATOM 1328 O O . VAL A 1 172 ? 2.212 6.412 -0.699 1.00 96.12 172 VAL A O 1
ATOM 1331 N N . LEU A 1 173 ? 2.579 4.198 -0.636 1.00 93.25 173 LEU A N 1
ATOM 1332 C CA . LEU A 1 173 ? 1.225 3.770 -0.997 1.00 93.25 173 LEU A CA 1
ATOM 1333 C C . LEU A 1 173 ? 0.748 4.386 -2.329 1.00 93.25 173 LEU A C 1
ATOM 1335 O O . LEU A 1 173 ? 1.316 4.112 -3.387 1.00 93.25 173 LEU A O 1
ATOM 1339 N N . GLY A 1 174 ? -0.332 5.168 -2.285 1.00 87.19 174 GLY A N 1
ATOM 1340 C CA . GLY A 1 174 ? -0.888 5.898 -3.426 1.00 87.19 174 GLY A CA 1
ATOM 1341 C C . GLY A 1 174 ? -0.924 7.405 -3.186 1.00 87.19 174 GLY A C 1
ATOM 1342 O O . GLY A 1 174 ? -1.890 8.041 -3.611 1.00 87.19 174 GLY A O 1
ATOM 1343 N N . TYR A 1 175 ? 0.048 7.931 -2.432 1.00 92.00 175 TYR A N 1
ATOM 1344 C CA . TYR A 1 175 ? 0.253 9.366 -2.225 1.00 92.00 175 TYR A CA 1
ATOM 1345 C C . TYR A 1 175 ? 1.175 9.937 -3.307 1.00 92.00 175 TYR A C 1
ATOM 1347 O O . TYR A 1 175 ? 2.094 9.264 -3.761 1.00 92.00 175 TYR A O 1
ATOM 1355 N N . SER A 1 176 ? 0.953 11.197 -3.682 1.00 91.62 176 SER A N 1
ATOM 1356 C CA . SER A 1 176 ? 1.683 11.884 -4.758 1.00 91.62 176 SER A CA 1
ATOM 1357 C C . SER A 1 176 ? 3.042 12.461 -4.342 1.00 91.62 176 SER A C 1
ATOM 1359 O O . SER A 1 176 ? 3.808 12.899 -5.198 1.00 91.62 176 SER A O 1
ATOM 1361 N N . LEU A 1 177 ? 3.363 12.484 -3.043 1.00 91.25 177 LEU A N 1
ATOM 1362 C CA . LEU A 1 177 ? 4.637 13.015 -2.558 1.00 91.25 177 LEU A CA 1
ATOM 1363 C C . LEU A 1 177 ? 5.770 12.015 -2.796 1.00 91.25 177 LEU A C 1
ATOM 1365 O O . LEU A 1 177 ? 5.763 10.911 -2.245 1.00 91.25 177 LEU A O 1
ATOM 1369 N N . VAL A 1 178 ? 6.768 12.448 -3.566 1.00 93.69 178 VAL A N 1
ATOM 1370 C CA . VAL A 1 178 ? 7.970 11.663 -3.847 1.00 93.69 178 VAL A CA 1
ATOM 1371 C C . VAL A 1 178 ? 8.829 11.580 -2.585 1.00 93.69 178 VAL A C 1
ATOM 1373 O O . VAL A 1 178 ? 9.150 12.598 -1.968 1.00 93.69 178 VAL A O 1
ATOM 1376 N N . VAL A 1 179 ? 9.211 10.366 -2.198 1.00 94.81 179 VAL A N 1
ATOM 1377 C CA . VAL A 1 179 ? 10.140 10.080 -1.098 1.00 94.81 179 VAL A CA 1
ATOM 1378 C C . VAL A 1 179 ? 11.481 9.610 -1.632 1.00 94.81 179 VAL A C 1
ATOM 1380 O O . VAL A 1 179 ? 11.551 8.899 -2.636 1.00 94.81 179 VAL A O 1
ATOM 1383 N N . ARG A 1 180 ? 12.547 9.960 -0.910 1.00 94.88 180 ARG A N 1
ATOM 1384 C CA . ARG A 1 180 ? 13.863 9.348 -1.112 1.00 94.88 180 ARG A CA 1
ATOM 1385 C C . ARG A 1 180 ? 13.833 7.912 -0.605 1.00 94.88 180 ARG A C 1
ATOM 1387 O O . ARG A 1 180 ? 13.316 7.652 0.482 1.00 94.88 180 ARG A O 1
ATOM 1394 N N . LEU A 1 181 ? 14.408 6.995 -1.365 1.00 95.56 181 LEU A N 1
ATOM 1395 C CA . LEU A 1 181 ? 14.589 5.602 -0.986 1.00 95.56 181 LEU A CA 1
ATOM 1396 C C . LEU A 1 181 ? 16.084 5.306 -0.910 1.00 95.56 181 LEU A C 1
ATOM 1398 O O . LEU A 1 181 ? 16.879 5.813 -1.696 1.00 95.56 181 LEU A O 1
ATOM 1402 N N . PHE A 1 182 ? 16.470 4.495 0.064 1.00 93.69 182 PHE A N 1
ATOM 1403 C CA . PHE A 1 182 ? 17.856 4.089 0.252 1.00 93.69 182 PHE A CA 1
ATOM 1404 C C . PHE A 1 182 ? 17.944 2.567 0.275 1.00 93.69 182 PHE A C 1
ATOM 1406 O O . PHE A 1 182 ? 17.041 1.924 0.826 1.00 93.69 182 PHE A O 1
ATOM 1413 N N . PRO A 1 183 ? 19.042 1.987 -0.235 1.00 92.38 183 PRO A N 1
ATOM 1414 C CA . PRO A 1 183 ? 19.294 0.568 -0.065 1.00 92.38 183 PRO A CA 1
ATOM 1415 C C . PRO A 1 183 ? 19.350 0.198 1.429 1.00 92.38 183 PRO A C 1
ATOM 1417 O O . PRO A 1 183 ? 19.608 1.051 2.298 1.00 92.38 183 PRO A O 1
ATOM 1420 N N . PRO A 1 184 ? 19.084 -1.073 1.771 1.00 90.50 184 PRO A N 1
ATOM 1421 C CA . PRO A 1 184 ? 19.300 -1.555 3.128 1.00 90.50 184 PRO A CA 1
ATOM 1422 C C . PRO A 1 184 ? 20.777 -1.370 3.526 1.00 90.50 184 PRO A C 1
ATOM 1424 O O . PRO A 1 184 ? 21.656 -1.376 2.665 1.00 90.50 184 PRO A O 1
ATOM 1427 N N . PRO A 1 185 ? 21.085 -1.184 4.823 1.00 85.31 185 PRO A N 1
ATOM 1428 C CA . PRO A 1 185 ? 22.469 -1.048 5.249 1.00 85.31 185 PRO A CA 1
ATOM 1429 C C . PRO A 1 185 ? 23.211 -2.357 4.961 1.00 85.31 185 PRO A C 1
ATOM 1431 O O . PRO A 1 185 ? 22.843 -3.406 5.491 1.00 85.31 185 PRO A O 1
ATOM 1434 N N . THR A 1 186 ? 24.259 -2.295 4.145 1.00 78.94 186 THR A N 1
ATOM 1435 C CA . THR A 1 186 ? 25.156 -3.428 3.934 1.00 78.94 186 THR A CA 1
ATOM 1436 C C . THR A 1 186 ? 25.950 -3.685 5.219 1.00 78.94 186 THR A C 1
ATOM 1438 O O . THR A 1 186 ? 26.519 -2.751 5.801 1.00 78.94 186 THR A O 1
ATOM 1441 N N . PRO A 1 187 ? 25.991 -4.931 5.724 1.00 77.31 187 PRO A N 1
ATOM 1442 C CA . PRO A 1 187 ? 26.894 -5.283 6.809 1.00 77.31 187 PRO A CA 1
ATOM 1443 C C . PRO A 1 187 ? 28.328 -4.923 6.401 1.00 77.31 187 PRO A C 1
ATOM 1445 O O . PRO A 1 187 ? 28.774 -5.289 5.317 1.00 77.31 187 PRO A O 1
ATOM 1448 N N . LYS A 1 188 ? 29.067 -4.226 7.275 1.00 66.44 188 LYS A N 1
ATOM 1449 C CA . LYS A 1 188 ? 30.402 -3.655 6.986 1.00 66.44 188 LYS A CA 1
ATOM 1450 C C . LYS A 1 188 ? 31.462 -4.664 6.497 1.00 66.44 188 LYS A C 1
ATOM 1452 O O . LYS A 1 188 ? 32.508 -4.233 6.031 1.00 66.44 188 LYS A O 1
ATOM 1457 N N . ASN A 1 189 ? 31.189 -5.970 6.570 1.00 59.62 189 ASN A N 1
ATOM 1458 C CA . ASN A 1 189 ? 32.102 -7.050 6.181 1.00 59.62 189 ASN A CA 1
ATOM 1459 C C . ASN A 1 189 ? 31.562 -7.967 5.067 1.00 59.62 189 ASN A C 1
ATOM 1461 O O . ASN A 1 189 ? 32.221 -8.940 4.714 1.00 59.62 189 ASN A O 1
ATOM 1465 N N . THR A 1 190 ? 30.390 -7.684 4.498 1.00 58.19 190 THR A N 1
ATOM 1466 C CA . THR A 1 190 ? 29.889 -8.381 3.305 1.00 58.19 190 THR A CA 1
ATOM 1467 C C . THR A 1 190 ? 29.971 -7.399 2.150 1.00 58.19 190 THR A C 1
ATOM 1469 O O . THR A 1 190 ? 29.010 -6.695 1.854 1.00 58.19 190 THR A O 1
ATOM 1472 N N . ALA A 1 191 ? 31.152 -7.306 1.534 1.00 49.25 191 ALA A N 1
ATOM 1473 C CA . ALA A 1 191 ? 31.466 -6.386 0.434 1.00 49.25 191 ALA A CA 1
ATOM 1474 C C . ALA A 1 191 ? 30.666 -6.648 -0.861 1.00 49.25 191 ALA A C 1
ATOM 1476 O O . ALA A 1 191 ? 30.978 -6.098 -1.910 1.00 49.25 191 ALA A O 1
ATOM 1477 N N . ILE A 1 192 ? 29.648 -7.499 -0.799 1.00 54.53 192 ILE A N 1
ATOM 1478 C CA . ILE A 1 192 ? 28.801 -7.870 -1.914 1.00 54.53 192 ILE A CA 1
ATOM 1479 C C . ILE A 1 192 ? 27.382 -7.794 -1.368 1.00 54.53 192 ILE A C 1
ATOM 1481 O O . ILE A 1 192 ? 26.997 -8.575 -0.497 1.00 54.53 192 ILE A O 1
ATOM 1485 N N . ASP A 1 193 ? 26.642 -6.794 -1.837 1.00 57.22 193 ASP A N 1
ATOM 1486 C CA . ASP A 1 193 ? 25.186 -6.845 -1.879 1.00 57.22 193 ASP A CA 1
ATOM 1487 C C . ASP A 1 193 ? 24.851 -8.186 -2.544 1.00 57.22 193 ASP A C 1
ATOM 1489 O O . ASP A 1 193 ? 25.130 -8.346 -3.729 1.00 57.22 193 ASP A O 1
ATOM 1493 N N . LEU A 1 194 ? 24.445 -9.199 -1.767 1.00 50.62 194 LEU A N 1
ATOM 1494 C CA . LEU A 1 194 ? 24.474 -10.608 -2.201 1.00 50.62 194 LEU A CA 1
ATOM 1495 C C . LEU A 1 194 ? 23.687 -10.850 -3.498 1.00 50.62 194 LEU A C 1
ATOM 1497 O O . LEU A 1 194 ? 24.017 -11.778 -4.231 1.00 50.62 194 LEU A O 1
ATOM 1501 N N . ASP A 1 195 ? 22.734 -9.967 -3.808 1.00 61.47 195 ASP A N 1
ATOM 1502 C CA . ASP A 1 195 ? 21.944 -10.018 -5.035 1.00 61.47 195 ASP A CA 1
ATOM 1503 C C . ASP A 1 195 ? 22.296 -8.902 -6.043 1.00 61.47 195 ASP A C 1
ATOM 1505 O O . ASP A 1 195 ? 21.802 -8.916 -7.168 1.00 61.47 195 ASP A O 1
ATOM 1509 N N . GLY A 1 196 ? 23.126 -7.917 -5.667 1.00 68.81 196 GLY A N 1
ATOM 1510 C CA . GLY A 1 196 ? 23.545 -6.791 -6.517 1.00 68.81 196 GLY A CA 1
ATOM 1511 C C . GLY A 1 196 ? 22.401 -5.917 -7.048 1.00 68.81 196 GLY A C 1
ATOM 1512 O O . GLY A 1 196 ? 22.617 -5.067 -7.909 1.00 68.81 196 GLY A O 1
ATOM 1513 N N . THR A 1 197 ? 21.176 -6.113 -6.563 1.00 82.12 197 THR A N 1
ATOM 1514 C CA . THR A 1 197 ? 19.950 -5.631 -7.209 1.00 82.12 197 THR A CA 1
ATOM 1515 C C . THR A 1 197 ? 19.783 -4.121 -7.142 1.00 82.12 197 THR A C 1
ATOM 1517 O O . THR A 1 197 ? 19.271 -3.530 -8.089 1.00 82.12 197 THR A O 1
ATOM 1520 N N . TRP A 1 198 ? 20.245 -3.482 -6.065 1.00 85.12 198 TRP A N 1
ATOM 1521 C CA . TRP A 1 198 ? 20.198 -2.025 -5.906 1.00 85.12 198 TRP A CA 1
ATOM 1522 C C . TRP A 1 198 ? 21.307 -1.302 -6.673 1.00 85.12 198 TRP A C 1
ATOM 1524 O O . TRP A 1 198 ? 21.272 -0.082 -6.775 1.00 85.12 198 TRP A O 1
ATOM 1534 N N . ASN A 1 199 ? 22.295 -2.028 -7.195 1.00 83.00 199 ASN A N 1
ATOM 1535 C CA . ASN A 1 199 ? 23.436 -1.462 -7.917 1.00 83.00 199 ASN A CA 1
ATOM 1536 C C . ASN A 1 199 ? 23.568 -2.029 -9.343 1.00 83.00 199 ASN A C 1
ATOM 1538 O O . ASN A 1 199 ? 24.536 -1.728 -10.038 1.00 83.00 199 ASN A O 1
ATOM 1542 N N . ALA A 1 200 ? 22.601 -2.837 -9.790 1.00 84.50 200 ALA A N 1
ATOM 1543 C CA . ALA A 1 200 ? 22.581 -3.428 -11.123 1.00 84.50 200 ALA A CA 1
ATOM 1544 C C . ALA A 1 200 ? 22.510 -2.335 -12.203 1.00 84.50 200 ALA A C 1
ATOM 1546 O O . ALA A 1 200 ? 21.843 -1.324 -11.977 1.00 84.50 200 ALA A O 1
ATOM 1547 N N . PRO A 1 201 ? 23.152 -2.495 -13.376 1.00 83.00 201 PRO A N 1
ATOM 1548 C CA . PRO A 1 201 ? 23.035 -1.555 -14.494 1.00 83.00 201 PRO A CA 1
ATOM 1549 C C . PRO A 1 201 ? 21.577 -1.206 -14.818 1.00 83.00 201 PRO A C 1
ATOM 1551 O O . PRO A 1 201 ? 20.703 -2.057 -14.692 1.00 83.00 201 PRO A O 1
ATOM 1554 N N . LEU A 1 202 ? 21.306 0.026 -15.267 1.00 81.81 202 LEU A N 1
ATOM 1555 C CA . LEU A 1 202 ? 19.940 0.507 -15.521 1.00 81.81 202 LEU A CA 1
ATOM 1556 C C . LEU A 1 202 ? 19.071 -0.450 -16.377 1.00 81.81 202 LEU A C 1
ATOM 1558 O O . LEU A 1 202 ? 17.910 -0.649 -16.020 1.00 81.81 202 LEU A O 1
ATOM 1562 N N . PRO A 1 203 ? 19.591 -1.113 -17.434 1.00 84.75 203 PRO A N 1
ATOM 1563 C CA . PRO A 1 203 ? 18.810 -2.083 -18.212 1.00 84.75 203 PRO A CA 1
ATOM 1564 C C . PRO A 1 203 ? 18.431 -3.363 -17.451 1.00 84.75 203 PRO A C 1
ATOM 1566 O O . PRO A 1 203 ? 17.451 -4.020 -17.795 1.00 84.75 203 PRO A O 1
ATOM 1569 N N . GLU A 1 204 ? 19.217 -3.735 -16.443 1.00 84.81 204 GLU A N 1
ATOM 1570 C CA . GLU A 1 204 ? 19.039 -4.945 -15.629 1.00 84.81 204 GLU A CA 1
ATOM 1571 C C . GLU A 1 204 ? 18.324 -4.657 -14.309 1.00 84.81 204 GLU A C 1
ATOM 1573 O O . GLU A 1 204 ? 17.884 -5.572 -13.605 1.00 84.81 204 GLU A O 1
ATOM 1578 N N . LEU A 1 205 ? 18.213 -3.376 -13.971 1.00 84.25 205 LEU A N 1
ATOM 1579 C CA . LEU A 1 205 ? 17.646 -2.923 -12.731 1.00 84.25 205 LEU A CA 1
ATOM 1580 C C . LEU A 1 205 ? 16.179 -3.340 -12.623 1.00 84.25 205 LEU A C 1
ATOM 1582 O O . LEU A 1 205 ? 15.334 -3.014 -13.459 1.00 84.25 205 LEU A O 1
ATOM 1586 N N . ARG A 1 206 ? 15.866 -3.997 -11.508 1.00 86.50 206 ARG A N 1
ATOM 1587 C CA . ARG A 1 206 ? 14.495 -4.308 -11.118 1.00 86.50 206 ARG A CA 1
ATOM 1588 C C . ARG A 1 206 ? 14.066 -3.398 -9.975 1.00 86.50 206 ARG A C 1
ATOM 1590 O O . ARG A 1 206 ? 14.835 -3.264 -9.018 1.00 86.50 206 ARG A O 1
ATOM 1597 N N . PRO A 1 207 ? 12.859 -2.813 -10.028 1.00 88.62 207 PRO A N 1
ATOM 1598 C CA . PRO A 1 207 ? 12.311 -2.072 -8.901 1.00 88.62 207 PRO A CA 1
ATOM 1599 C C . PRO A 1 207 ? 12.308 -2.918 -7.622 1.00 88.62 207 PRO A C 1
ATOM 1601 O O . PRO A 1 207 ? 11.918 -4.083 -7.634 1.00 88.62 207 PRO A O 1
ATOM 1604 N N . GLN A 1 208 ? 12.769 -2.338 -6.513 1.00 92.88 208 GLN A N 1
ATOM 1605 C CA . GLN A 1 208 ? 12.837 -2.989 -5.202 1.00 92.88 208 GLN A CA 1
ATOM 1606 C C . GLN A 1 208 ? 11.717 -2.452 -4.309 1.00 92.88 208 GLN A C 1
ATOM 1608 O O . GLN A 1 208 ? 11.945 -1.867 -3.246 1.00 92.88 208 GLN A O 1
ATOM 1613 N N . HIS A 1 209 ? 10.474 -2.608 -4.772 1.00 95.69 209 HIS A N 1
ATOM 1614 C CA . HIS A 1 209 ? 9.302 -2.214 -3.996 1.00 95.69 209 HIS A CA 1
ATOM 1615 C C . HIS A 1 209 ? 9.309 -2.873 -2.615 1.00 95.69 209 HIS A C 1
ATOM 1617 O O . HIS A 1 209 ? 9.780 -3.997 -2.447 1.00 95.69 209 HIS A O 1
ATOM 1623 N N . ASP A 1 210 ? 8.774 -2.170 -1.618 1.00 97.00 210 ASP A N 1
ATOM 1624 C CA . ASP A 1 210 ? 8.649 -2.662 -0.243 1.00 97.00 210 ASP A CA 1
ATOM 1625 C C . ASP A 1 210 ? 9.975 -3.090 0.430 1.00 97.00 210 ASP A C 1
ATOM 1627 O O . ASP A 1 210 ? 9.976 -3.802 1.441 1.00 97.00 210 ASP A O 1
ATOM 1631 N N . GLN A 1 211 ? 11.114 -2.621 -0.092 1.00 95.44 211 GLN A N 1
ATOM 1632 C CA . GLN A 1 211 ? 12.456 -2.897 0.419 1.00 95.44 211 GLN A CA 1
ATOM 1633 C C . GLN A 1 211 ? 13.236 -1.614 0.745 1.00 95.44 211 GLN A C 1
ATOM 1635 O O . GLN A 1 211 ? 12.817 -0.496 0.450 1.00 95.44 211 GLN A O 1
ATOM 1640 N N . GLY A 1 212 ? 14.398 -1.783 1.382 1.00 94.94 212 GLY A N 1
ATOM 1641 C CA . GLY A 1 212 ? 15.305 -0.683 1.700 1.00 94.94 212 GLY A CA 1
ATOM 1642 C C . GLY A 1 212 ? 14.827 0.182 2.866 1.00 94.94 212 GLY A C 1
ATOM 1643 O O . GLY A 1 212 ? 14.346 -0.318 3.893 1.00 94.94 212 GLY A O 1
ATOM 1644 N N . ARG A 1 213 ? 15.032 1.495 2.743 1.00 96.38 213 ARG A N 1
ATOM 1645 C CA . ARG A 1 213 ? 14.710 2.493 3.768 1.00 96.38 213 ARG A CA 1
ATOM 1646 C C . ARG A 1 213 ? 14.034 3.712 3.148 1.00 96.38 213 ARG A C 1
ATOM 1648 O O . ARG A 1 213 ? 14.441 4.160 2.082 1.00 96.38 213 ARG A O 1
ATOM 1655 N N . ILE A 1 214 ? 13.058 4.278 3.848 1.00 96.56 214 ILE A N 1
ATOM 1656 C CA . ILE A 1 214 ? 12.316 5.473 3.427 1.00 96.56 214 ILE A CA 1
ATOM 1657 C C . ILE A 1 214 ? 12.946 6.707 4.063 1.00 96.56 214 ILE A C 1
ATOM 1659 O O . ILE A 1 214 ? 13.140 6.751 5.276 1.00 96.56 214 ILE A O 1
ATOM 1663 N N . GLY A 1 215 ? 13.269 7.704 3.252 1.00 95.94 215 GLY A N 1
ATOM 1664 C CA . GLY A 1 215 ? 13.673 9.031 3.692 1.00 95.94 215 GLY A CA 1
ATOM 1665 C C . GLY A 1 215 ? 12.517 10.021 3.748 1.00 95.94 215 GLY A C 1
ATOM 1666 O O . GLY A 1 215 ? 11.350 9.684 3.567 1.00 95.94 215 GLY A O 1
ATOM 1667 N N . VAL A 1 216 ? 12.868 11.282 3.979 1.00 94.19 216 VAL A N 1
ATOM 1668 C CA . VAL A 1 216 ? 11.923 12.397 3.870 1.00 94.19 216 VAL A CA 1
ATOM 1669 C C . VAL A 1 216 ? 11.493 12.616 2.416 1.00 94.19 216 VAL A C 1
ATOM 1671 O O . VAL A 1 216 ? 12.176 12.196 1.474 1.00 94.19 216 VAL A O 1
ATOM 1674 N N . HIS A 1 217 ? 10.368 13.306 2.238 1.00 92.56 217 HIS A N 1
ATOM 1675 C CA . HIS A 1 217 ? 9.934 13.797 0.931 1.00 92.56 217 HIS A CA 1
ATOM 1676 C C . HIS A 1 217 ? 10.959 14.772 0.339 1.00 92.56 217 HIS A C 1
ATOM 1678 O O . HIS A 1 217 ? 11.651 15.462 1.090 1.00 92.56 217 HIS A O 1
ATOM 1684 N N . PHE A 1 218 ? 11.037 14.867 -0.988 1.00 88.88 218 PHE A N 1
ATOM 1685 C CA . PHE A 1 218 ? 11.971 15.795 -1.642 1.00 88.88 218 PHE A CA 1
ATOM 1686 C C . PHE A 1 218 ? 11.707 17.265 -1.286 1.00 88.88 218 PHE A C 1
ATOM 1688 O O . PHE A 1 218 ? 12.659 18.010 -1.065 1.00 88.88 218 PHE A O 1
ATOM 1695 N N . ASP A 1 219 ? 10.438 17.636 -1.113 1.00 87.19 219 ASP A N 1
ATOM 1696 C CA . ASP A 1 219 ? 10.015 18.991 -0.729 1.00 87.19 219 ASP A CA 1
ATOM 1697 C C . ASP A 1 219 ? 10.257 19.288 0.769 1.00 87.19 219 ASP A C 1
ATOM 1699 O O . ASP A 1 219 ? 10.043 20.400 1.258 1.00 87.19 219 ASP A O 1
ATOM 1703 N N . CYS A 1 220 ? 10.696 18.290 1.543 1.00 88.56 220 CYS A N 1
ATOM 1704 C CA . CYS A 1 220 ? 10.933 18.441 2.970 1.00 88.56 220 CYS A CA 1
ATOM 1705 C C . CYS A 1 220 ? 12.310 19.067 3.231 1.00 88.56 220 CYS A C 1
ATOM 1707 O O . CYS A 1 220 ? 13.348 18.474 2.941 1.00 88.56 220 CYS A O 1
ATOM 1709 N N . LYS A 1 221 ? 12.315 20.247 3.862 1.00 88.69 221 LYS A N 1
ATOM 1710 C CA . LYS A 1 221 ? 13.540 20.948 4.296 1.00 88.69 221 LYS A CA 1
ATOM 1711 C C . LYS A 1 221 ? 14.190 20.334 5.542 1.00 88.69 221 LYS A C 1
ATOM 1713 O O . LYS A 1 221 ? 15.292 20.725 5.913 1.00 88.69 221 LYS A O 1
ATOM 1718 N N . GLN A 1 222 ? 13.497 19.422 6.223 1.00 89.19 222 GLN A N 1
ATOM 1719 C CA . GLN A 1 222 ? 13.999 18.766 7.428 1.00 89.19 222 GLN A CA 1
ATOM 1720 C C . GLN A 1 222 ? 14.843 17.553 7.048 1.00 89.19 222 GLN A C 1
ATOM 1722 O O . GLN A 1 222 ? 14.524 16.822 6.110 1.00 89.19 222 GLN A O 1
ATOM 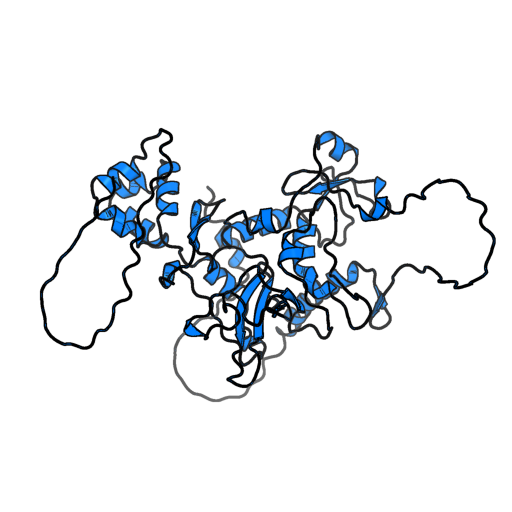1727 N N . ALA A 1 223 ? 15.904 17.317 7.812 1.00 91.00 223 ALA A N 1
ATOM 1728 C CA . ALA A 1 223 ? 16.640 16.068 7.725 1.00 91.00 223 ALA A CA 1
ATOM 1729 C C . ALA A 1 223 ? 15.998 15.044 8.668 1.00 91.00 223 ALA A C 1
ATOM 1731 O O . ALA A 1 223 ? 15.406 15.388 9.687 1.00 91.00 223 ALA A O 1
ATOM 1732 N N . ALA A 1 224 ? 16.100 13.765 8.337 1.00 94.12 224 ALA A N 1
ATOM 1733 C CA . ALA A 1 224 ? 15.705 12.701 9.244 1.00 94.12 224 ALA A CA 1
ATOM 1734 C C . ALA A 1 224 ? 16.477 11.429 8.924 1.00 94.12 224 ALA A C 1
ATOM 1736 O O . ALA A 1 224 ? 16.931 11.216 7.796 1.00 94.12 224 ALA A O 1
ATOM 1737 N N . LYS A 1 225 ? 16.622 10.571 9.932 1.00 94.56 225 LYS A N 1
ATOM 1738 C CA . LYS A 1 225 ? 17.211 9.249 9.751 1.00 94.56 225 LYS A CA 1
ATOM 1739 C C . LYS A 1 225 ? 16.250 8.397 8.906 1.00 94.56 225 LYS A C 1
ATOM 1741 O O . LYS A 1 225 ? 15.092 8.279 9.290 1.00 94.56 225 LYS A O 1
ATOM 1746 N N . PRO A 1 226 ? 16.698 7.776 7.798 1.00 95.56 226 PRO A N 1
ATOM 1747 C CA . PRO A 1 226 ? 15.810 6.944 6.994 1.00 95.56 226 PRO A CA 1
ATOM 1748 C C . PRO A 1 226 ? 15.285 5.723 7.760 1.00 95.56 226 PRO A C 1
ATOM 1750 O O . PRO A 1 226 ? 16.054 5.033 8.443 1.00 95.56 226 PRO A O 1
ATOM 1753 N N . GLU A 1 227 ? 14.006 5.415 7.585 1.00 96.50 227 GLU A N 1
ATOM 1754 C CA . GLU A 1 227 ? 13.293 4.339 8.271 1.00 96.50 227 GLU A CA 1
ATOM 1755 C C . GLU A 1 227 ? 13.379 3.015 7.513 1.00 96.50 227 GLU A C 1
ATOM 1757 O O . GLU A 1 227 ? 13.031 2.982 6.335 1.00 96.50 227 GLU A O 1
ATOM 1762 N N . PRO A 1 228 ? 13.777 1.896 8.146 1.00 96.88 228 PRO A N 1
ATOM 1763 C CA . PRO A 1 228 ? 13.750 0.592 7.487 1.00 96.88 228 PRO A CA 1
ATOM 1764 C C . PRO A 1 228 ? 12.326 0.194 7.075 1.00 96.88 228 PRO A C 1
ATOM 1766 O O . PRO A 1 228 ? 11.451 0.056 7.932 1.00 96.88 228 PRO A O 1
ATOM 1769 N N . VAL A 1 229 ? 12.101 -0.073 5.782 1.00 97.12 229 VAL A N 1
ATOM 1770 C CA . VAL A 1 229 ? 10.773 -0.455 5.263 1.00 97.12 229 VAL A CA 1
ATOM 1771 C C . VAL A 1 229 ? 10.275 -1.730 5.935 1.00 97.12 229 VAL A C 1
ATOM 1773 O O . VAL A 1 229 ? 9.137 -1.783 6.392 1.00 97.12 229 VAL A O 1
ATOM 1776 N N . LYS A 1 230 ? 11.157 -2.724 6.108 1.00 96.75 230 LYS A N 1
ATOM 1777 C CA . LYS A 1 230 ? 10.843 -3.973 6.818 1.00 96.75 230 LYS A CA 1
ATOM 1778 C C . LYS A 1 230 ? 10.244 -3.719 8.204 1.00 96.75 230 LYS A C 1
ATOM 1780 O O . LYS A 1 230 ? 9.234 -4.318 8.544 1.00 96.75 230 LYS A O 1
ATOM 1785 N N . ARG A 1 231 ? 10.819 -2.789 8.976 1.00 96.69 231 ARG A N 1
ATOM 1786 C CA . ARG A 1 231 ? 10.286 -2.428 10.295 1.00 96.69 231 ARG A CA 1
ATOM 1787 C C . ARG A 1 231 ? 8.872 -1.882 10.169 1.00 96.69 231 ARG A C 1
ATOM 1789 O O . ARG A 1 231 ? 7.997 -2.359 10.874 1.00 96.69 231 ARG A O 1
ATOM 1796 N N . LEU A 1 232 ? 8.671 -0.894 9.295 1.00 97.19 232 LEU A N 1
ATOM 1797 C CA . LEU A 1 232 ? 7.377 -0.235 9.098 1.00 97.19 232 LEU A CA 1
ATOM 1798 C C . LEU A 1 232 ? 6.291 -1.236 8.683 1.00 97.19 232 LEU A C 1
ATOM 1800 O O . LEU A 1 232 ? 5.177 -1.183 9.198 1.00 97.19 232 LEU A O 1
ATOM 1804 N N . LEU A 1 233 ? 6.637 -2.179 7.805 1.00 97.44 233 LEU A N 1
ATOM 1805 C CA . LEU A 1 233 ? 5.751 -3.249 7.351 1.00 97.44 233 LEU A CA 1
ATOM 1806 C C . LEU A 1 233 ? 5.284 -4.172 8.482 1.00 97.44 233 LEU A C 1
ATOM 1808 O O . LEU A 1 233 ? 4.136 -4.617 8.464 1.00 97.44 233 LEU A O 1
ATOM 1812 N N . ASP A 1 234 ? 6.164 -4.433 9.447 1.00 97.56 234 ASP A N 1
ATOM 1813 C CA . ASP A 1 234 ? 5.980 -5.422 10.511 1.00 97.56 234 ASP A CA 1
ATOM 1814 C C . ASP A 1 234 ? 5.516 -4.813 11.847 1.00 97.56 234 ASP A C 1
ATOM 1816 O O . ASP A 1 234 ? 5.401 -5.526 12.844 1.00 97.56 234 ASP A O 1
ATOM 1820 N N . ILE A 1 235 ? 5.200 -3.511 11.887 1.00 95.94 235 ILE A N 1
ATOM 1821 C CA . ILE A 1 235 ? 4.607 -2.881 13.075 1.00 95.94 235 ILE A CA 1
ATOM 1822 C C . ILE A 1 235 ? 3.267 -3.550 13.386 1.00 95.94 235 ILE A C 1
ATOM 1824 O O . ILE A 1 235 ? 2.364 -3.569 12.546 1.00 95.94 235 ILE A O 1
ATOM 1828 N N . ASN A 1 236 ? 3.124 -4.046 14.617 1.00 96.56 236 ASN A N 1
ATOM 1829 C CA . ASN A 1 236 ? 1.845 -4.517 15.130 1.00 96.56 236 ASN A CA 1
ATOM 1830 C C . ASN A 1 236 ? 0.936 -3.318 15.434 1.00 96.56 236 ASN A C 1
ATOM 1832 O O . ASN A 1 236 ? 1.142 -2.582 16.399 1.00 96.56 236 ASN A O 1
ATOM 1836 N N . LEU A 1 237 ? -0.090 -3.148 14.607 1.00 95.25 237 LEU A N 1
ATOM 1837 C CA . LEU A 1 237 ? -1.042 -2.042 14.685 1.00 95.25 237 LEU A CA 1
ATOM 1838 C C . LEU A 1 237 ? -2.070 -2.212 15.810 1.00 95.25 237 LEU A C 1
ATOM 1840 O O . LEU A 1 237 ? -2.819 -1.286 16.092 1.00 95.25 237 LEU A O 1
ATOM 1844 N N . GLY A 1 238 ? -2.134 -3.383 16.446 1.00 95.81 238 GLY A N 1
ATOM 1845 C CA . GLY A 1 238 ? -2.953 -3.621 17.634 1.00 95.81 238 GLY A CA 1
ATOM 1846 C C . GLY A 1 238 ? -2.296 -3.224 18.951 1.00 95.81 238 GLY A C 1
ATOM 1847 O O . GLY A 1 238 ? -2.948 -3.321 19.988 1.00 95.81 238 GLY A O 1
ATOM 1848 N N . ARG A 1 239 ? -1.029 -2.794 18.899 1.00 94.50 239 ARG A N 1
ATOM 1849 C CA . ARG A 1 239 ? -0.232 -2.364 20.059 1.00 94.50 239 ARG A CA 1
ATOM 1850 C C . ARG A 1 239 ? 0.128 -0.878 20.053 1.00 94.50 239 ARG A C 1
ATOM 1852 O O . ARG A 1 239 ? 0.717 -0.385 21.006 1.00 94.50 239 ARG A O 1
ATOM 1859 N N . ARG A 1 240 ? -0.139 -0.182 18.942 1.00 90.25 240 ARG A N 1
ATOM 1860 C CA . ARG A 1 240 ? 0.254 1.216 18.727 1.00 90.25 240 ARG A CA 1
ATOM 1861 C C . ARG A 1 240 ? -0.802 1.945 17.914 1.00 90.25 240 ARG A C 1
ATOM 1863 O O . ARG A 1 240 ? -1.109 1.534 16.794 1.00 90.25 240 ARG A O 1
ATOM 1870 N N . LEU A 1 241 ? -1.302 3.066 18.431 1.00 86.94 241 LEU A N 1
ATOM 1871 C CA . LEU A 1 241 ? -2.225 3.936 17.692 1.00 86.94 241 LEU A CA 1
ATOM 1872 C C . LEU A 1 241 ? -1.508 4.812 16.655 1.00 86.94 241 LEU A C 1
ATOM 1874 O O . LEU A 1 241 ? -2.127 5.282 15.696 1.00 86.94 241 LE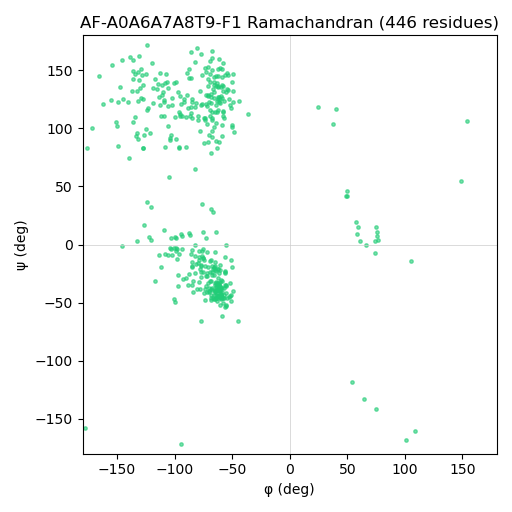U A O 1
ATOM 1878 N N . ALA A 1 242 ? -0.203 5.024 16.830 1.00 90.31 242 ALA A N 1
ATOM 1879 C CA . ALA A 1 242 ? 0.623 5.828 15.946 1.00 90.31 242 ALA A CA 1
ATOM 1880 C C . ALA A 1 242 ? 1.878 5.074 15.494 1.00 90.31 242 ALA A C 1
ATOM 1882 O O . ALA A 1 242 ? 2.481 4.300 16.237 1.00 90.31 242 ALA A O 1
ATOM 1883 N N . VAL A 1 243 ? 2.291 5.334 14.253 1.00 92.06 243 VAL A N 1
ATOM 1884 C CA . VAL A 1 243 ? 3.606 4.913 13.773 1.00 92.06 243 VAL A CA 1
ATOM 1885 C C . VAL A 1 243 ? 4.574 6.021 14.108 1.00 92.06 243 VAL A C 1
ATOM 1887 O O . VAL A 1 243 ? 4.445 7.134 13.601 1.00 92.06 243 VAL A O 1
ATOM 1890 N N . GLU A 1 244 ? 5.548 5.698 14.942 1.00 93.19 244 GLU A N 1
ATOM 1891 C CA . GLU A 1 244 ? 6.618 6.618 15.281 1.00 93.19 244 GLU A CA 1
ATOM 1892 C C . GLU A 1 244 ? 7.886 6.286 14.480 1.00 93.19 244 GLU A C 1
ATOM 1894 O O . GLU A 1 244 ? 8.210 5.104 14.266 1.00 93.19 244 GLU A O 1
ATOM 1899 N N . PRO A 1 245 ? 8.599 7.312 13.993 1.00 94.25 245 PRO A N 1
ATOM 1900 C CA . PRO A 1 245 ? 9.901 7.136 13.364 1.00 94.25 245 PRO A CA 1
ATOM 1901 C C . PRO A 1 245 ? 10.967 6.805 14.425 1.00 94.25 245 PRO A C 1
ATOM 1903 O O . PRO A 1 245 ? 10.905 7.259 15.568 1.00 94.25 245 PRO A O 1
ATOM 1906 N N . GLN A 1 246 ? 11.964 6.017 14.038 1.00 91.62 246 GLN A N 1
ATOM 1907 C CA . GLN A 1 246 ? 13.154 5.734 14.823 1.00 91.62 246 GLN A CA 1
ATOM 1908 C C . GLN A 1 246 ? 14.157 6.892 14.761 1.00 91.62 246 GLN A C 1
ATOM 1910 O O . GLN A 1 246 ? 14.589 7.338 13.701 1.00 91.62 246 GLN A O 1
ATOM 1915 N N . GLY A 1 247 ? 14.659 7.285 15.928 1.00 86.19 247 GLY A N 1
ATOM 1916 C CA . GLY A 1 247 ? 15.722 8.277 16.057 1.00 86.19 247 GLY A CA 1
ATOM 1917 C C . GLY A 1 247 ? 15.228 9.604 16.616 1.00 86.19 247 GLY A C 1
ATOM 1918 O O . GLY A 1 247 ? 14.206 9.667 17.295 1.00 86.19 247 GLY A O 1
ATOM 1919 N N . VAL A 1 248 ? 16.015 10.653 16.381 1.00 83.69 248 VAL A N 1
ATOM 1920 C CA . VAL A 1 248 ? 15.753 11.992 16.915 1.00 83.69 248 VAL A CA 1
ATOM 1921 C C . VAL A 1 248 ? 14.566 12.606 16.176 1.00 83.69 248 VAL A C 1
ATOM 1923 O O . VAL A 1 248 ? 14.547 12.628 14.947 1.00 83.69 248 VAL A O 1
ATOM 1926 N N . ASN A 1 249 ? 13.588 13.086 16.945 1.00 85.44 249 ASN A N 1
ATOM 1927 C CA . ASN A 1 249 ? 12.336 13.670 16.457 1.00 85.44 249 ASN A CA 1
ATOM 1928 C C . ASN A 1 249 ? 12.124 15.092 16.991 1.00 85.44 249 ASN A C 1
ATOM 1930 O O . ASN A 1 249 ? 11.003 15.473 17.335 1.00 85.44 249 ASN A O 1
ATOM 1934 N N . THR A 1 250 ? 13.209 15.850 17.119 1.00 84.19 250 THR A N 1
ATOM 1935 C CA . THR A 1 250 ? 13.224 17.191 17.705 1.00 84.19 250 THR A CA 1
ATOM 1936 C C . THR A 1 250 ? 13.966 18.172 16.797 1.00 84.19 250 THR A C 1
ATOM 1938 O O . THR A 1 250 ? 14.985 17.853 16.183 1.00 84.19 250 THR A O 1
ATOM 1941 N N . GLY A 1 251 ? 13.443 19.399 16.710 1.00 86.75 251 GLY A N 1
ATOM 1942 C CA . GLY A 1 251 ? 14.051 20.479 15.933 1.00 86.75 251 GLY A CA 1
ATOM 1943 C C . GLY A 1 251 ? 14.087 20.204 14.425 1.00 86.75 251 GLY A C 1
ATOM 1944 O O . GLY A 1 251 ? 13.085 19.818 13.824 1.00 86.75 251 GLY A O 1
ATOM 1945 N N . SER A 1 252 ? 15.249 20.430 13.807 1.00 85.69 252 SER A N 1
ATOM 1946 C CA . SER A 1 252 ? 15.481 20.236 12.367 1.00 85.69 252 SER A CA 1
ATOM 1947 C C . SER A 1 252 ? 15.610 18.767 11.948 1.00 85.69 252 SER A C 1
ATOM 1949 O O . SER A 1 252 ? 15.573 18.478 10.748 1.00 85.69 252 SER A O 1
ATOM 1951 N N . LEU A 1 253 ? 15.748 17.856 12.922 1.00 84.38 253 LEU A N 1
ATOM 1952 C CA . LEU A 1 253 ? 15.783 16.411 12.729 1.00 84.38 253 LEU A CA 1
ATOM 1953 C C . LEU A 1 253 ? 14.440 15.806 13.134 1.00 84.38 253 LEU A C 1
ATOM 1955 O O . LEU A 1 253 ? 14.198 15.535 14.309 1.00 84.38 253 LEU A O 1
ATOM 1959 N N . ASN A 1 254 ? 13.546 15.619 12.165 1.00 88.00 254 ASN A N 1
ATOM 1960 C CA . ASN A 1 254 ? 12.186 15.168 12.441 1.00 88.00 254 ASN A CA 1
ATOM 1961 C C . ASN A 1 254 ? 11.741 14.086 11.456 1.00 88.00 254 ASN A C 1
ATOM 1963 O O . ASN A 1 254 ? 11.393 14.358 10.308 1.00 88.00 254 ASN A O 1
ATOM 1967 N N . GLY A 1 255 ? 11.710 12.839 11.931 1.00 90.62 255 GLY A N 1
ATOM 1968 C CA . GLY A 1 255 ? 11.279 11.693 11.134 1.00 90.62 255 GLY A CA 1
ATOM 1969 C C . GLY A 1 255 ? 9.768 11.596 10.921 1.00 90.62 255 GLY A C 1
ATOM 1970 O O . GLY A 1 255 ? 9.319 10.690 10.220 1.00 90.62 255 GLY A O 1
ATOM 1971 N N . ARG A 1 256 ? 8.949 12.483 11.508 1.00 92.25 256 ARG A N 1
ATOM 1972 C CA . ARG A 1 256 ? 7.481 12.382 11.407 1.00 92.25 256 ARG A CA 1
ATOM 1973 C C . ARG A 1 256 ? 6.995 12.504 9.970 1.00 92.25 256 ARG A C 1
ATOM 1975 O O . ARG A 1 256 ? 6.024 11.843 9.620 1.00 92.25 256 ARG A O 1
ATOM 1982 N N . SER A 1 257 ? 7.676 13.296 9.143 1.00 91.75 257 SER A N 1
ATOM 1983 C CA . SER A 1 257 ? 7.354 13.416 7.718 1.00 91.75 257 SER A CA 1
ATOM 1984 C C . SER A 1 257 ? 7.494 12.077 6.986 1.00 91.75 257 SER A C 1
ATOM 1986 O O . SER A 1 257 ? 6.634 11.745 6.181 1.00 91.75 257 SER A O 1
ATOM 1988 N N . ILE A 1 258 ? 8.492 11.256 7.338 1.00 94.69 258 ILE A N 1
ATOM 1989 C CA . ILE A 1 258 ? 8.721 9.933 6.731 1.00 94.69 258 ILE A CA 1
ATOM 1990 C C . ILE A 1 258 ? 7.506 9.018 6.929 1.00 94.69 258 ILE A C 1
ATOM 1992 O O . ILE A 1 258 ? 7.072 8.325 6.010 1.00 94.69 258 ILE A O 1
ATOM 1996 N N . VAL A 1 259 ? 6.952 9.002 8.143 1.00 95.31 259 VAL A N 1
ATOM 1997 C CA . VAL A 1 259 ? 5.880 8.070 8.528 1.00 95.31 259 VAL A CA 1
ATOM 1998 C C . VAL A 1 259 ? 4.478 8.664 8.398 1.00 95.31 259 VAL A C 1
ATOM 2000 O O . VAL A 1 259 ? 3.499 7.929 8.523 1.00 95.31 259 VAL A O 1
ATOM 2003 N N . ALA A 1 260 ? 4.351 9.965 8.125 1.00 93.44 260 ALA A N 1
ATOM 2004 C CA . ALA A 1 260 ? 3.064 10.653 8.048 1.00 93.44 260 ALA A CA 1
ATOM 2005 C C . ALA A 1 260 ? 2.077 10.000 7.058 1.00 93.44 260 ALA A C 1
ATOM 2007 O O . ALA A 1 260 ? 0.940 9.747 7.468 1.00 93.44 260 ALA A O 1
ATOM 2008 N N . PRO A 1 261 ? 2.463 9.627 5.817 1.00 93.38 261 PRO A N 1
ATOM 2009 C CA . PRO A 1 261 ? 1.534 8.971 4.892 1.00 93.38 261 PRO A CA 1
ATOM 2010 C C . PRO A 1 261 ? 1.000 7.635 5.430 1.00 93.38 261 PRO A C 1
ATOM 2012 O O . PRO A 1 261 ? -0.184 7.321 5.280 1.00 93.38 261 PRO A O 1
ATOM 2015 N N . LEU A 1 262 ? 1.855 6.866 6.114 1.00 95.00 262 LEU A N 1
ATOM 2016 C CA . LEU A 1 262 ? 1.475 5.602 6.750 1.00 95.00 262 LEU A CA 1
ATOM 2017 C C . LEU A 1 262 ? 0.537 5.844 7.931 1.00 95.00 262 LEU A C 1
ATOM 2019 O O . LEU A 1 262 ? -0.472 5.155 8.074 1.00 95.00 262 LEU A O 1
ATOM 2023 N N . HIS A 1 263 ? 0.840 6.852 8.749 1.00 93.69 263 HIS A N 1
ATOM 2024 C CA . HIS A 1 263 ? 0.022 7.216 9.896 1.00 93.69 263 HIS A CA 1
ATOM 2025 C C . HIS A 1 263 ? -1.395 7.626 9.483 1.00 93.69 263 HIS A C 1
ATOM 2027 O O . HIS A 1 263 ? -2.353 7.208 10.134 1.00 93.69 263 HIS A O 1
ATOM 2033 N N . VAL A 1 264 ? -1.556 8.367 8.381 1.00 91.19 264 VAL A N 1
ATOM 2034 C CA . VAL A 1 264 ? -2.883 8.722 7.847 1.00 91.19 264 VAL A CA 1
ATOM 2035 C C . VAL A 1 264 ? -3.672 7.467 7.474 1.00 91.19 264 VAL A C 1
ATOM 2037 O O . VAL A 1 264 ? -4.837 7.343 7.856 1.00 91.19 264 VAL A O 1
ATOM 2040 N N . VAL A 1 265 ? -3.051 6.510 6.776 1.00 91.38 265 VAL A N 1
ATOM 2041 C CA . VAL A 1 265 ? -3.729 5.259 6.394 1.00 91.38 265 VAL A CA 1
ATOM 2042 C C . VAL A 1 265 ? -4.116 4.439 7.614 1.00 91.38 265 VAL A C 1
ATOM 2044 O O . VAL A 1 265 ? -5.261 4.010 7.706 1.00 91.38 265 VAL A O 1
ATOM 2047 N N . ILE A 1 266 ? -3.212 4.271 8.575 1.00 92.19 266 ILE A N 1
ATOM 2048 C CA . ILE A 1 266 ? -3.483 3.516 9.804 1.00 92.19 266 ILE A CA 1
ATOM 2049 C C . ILE A 1 266 ? -4.605 4.175 10.605 1.00 92.19 266 ILE A C 1
ATOM 2051 O O . ILE A 1 266 ? -5.547 3.506 11.023 1.00 92.19 266 ILE A O 1
ATOM 2055 N N . THR A 1 267 ? -4.567 5.498 10.748 1.00 89.81 267 THR A N 1
ATOM 2056 C CA . THR A 1 267 ? -5.560 6.239 11.533 1.00 89.81 267 THR A CA 1
ATOM 2057 C C . THR A 1 267 ? -6.960 6.167 10.929 1.00 89.81 267 THR A C 1
ATOM 2059 O O . THR A 1 267 ? -7.939 6.079 11.668 1.00 89.81 267 THR A O 1
ATOM 2062 N N . ARG A 1 268 ? -7.084 6.108 9.596 1.00 89.00 268 ARG A N 1
ATOM 2063 C CA . ARG A 1 268 ? -8.374 5.871 8.917 1.00 89.00 268 ARG A CA 1
ATOM 2064 C C . ARG A 1 268 ? -8.967 4.487 9.205 1.00 89.00 268 ARG A C 1
ATOM 2066 O O . ARG A 1 268 ? -10.143 4.255 8.947 1.00 89.00 268 ARG A O 1
ATOM 2073 N N . ARG A 1 269 ? -8.181 3.556 9.750 1.00 89.00 269 ARG A N 1
ATOM 2074 C CA . ARG A 1 269 ? -8.627 2.202 10.119 1.00 89.00 269 ARG A CA 1
ATOM 2075 C C . ARG A 1 269 ? -8.943 2.056 11.600 1.00 89.00 269 ARG A C 1
ATOM 2077 O O . ARG A 1 269 ? -9.240 0.952 12.041 1.00 89.00 269 ARG A O 1
ATOM 2084 N N . ILE A 1 270 ? -8.899 3.140 12.360 1.00 91.88 270 ILE A N 1
ATOM 2085 C CA . ILE A 1 270 ? -9.186 3.154 13.791 1.00 91.88 270 ILE A CA 1
ATOM 2086 C C . ILE A 1 270 ? -10.650 3.551 13.981 1.00 91.88 270 ILE A C 1
ATOM 2088 O O . ILE A 1 270 ? -11.028 4.705 13.769 1.00 91.88 270 ILE A O 1
ATOM 2092 N N . LEU A 1 271 ? -11.476 2.606 14.429 1.00 92.25 271 LEU A N 1
ATOM 2093 C CA . LEU A 1 271 ? -12.846 2.877 14.857 1.00 92.25 271 LEU A CA 1
ATOM 2094 C C . LEU A 1 271 ? -12.855 3.157 16.357 1.00 92.25 271 LEU A C 1
ATOM 2096 O O . LEU A 1 271 ? -12.402 2.329 17.141 1.00 92.25 271 LEU A O 1
ATOM 2100 N N . ARG A 1 272 ? -13.408 4.299 16.766 1.00 93.31 272 ARG A N 1
ATOM 2101 C CA . ARG A 1 272 ? -13.604 4.629 18.183 1.00 93.31 272 ARG A CA 1
ATOM 2102 C C . ARG A 1 272 ? -15.029 4.282 18.591 1.00 93.31 272 ARG A C 1
ATOM 2104 O O . ARG A 1 272 ? -15.976 4.645 17.892 1.00 93.31 272 ARG A O 1
ATOM 2111 N N . ARG A 1 273 ? -15.188 3.569 19.702 1.00 95.31 273 ARG A N 1
ATOM 2112 C CA . ARG A 1 273 ? -16.487 3.159 20.249 1.00 95.31 273 ARG A CA 1
ATOM 2113 C C . ARG A 1 273 ? -16.580 3.582 21.706 1.00 95.31 273 ARG A C 1
ATOM 2115 O O . ARG A 1 273 ? -15.617 3.398 22.435 1.00 95.31 273 ARG A O 1
ATOM 2122 N N . CYS A 1 274 ? -17.724 4.111 22.138 1.00 96.06 274 CYS A N 1
ATOM 2123 C CA . CYS A 1 274 ? -18.000 4.200 23.574 1.00 96.06 274 CYS A CA 1
ATOM 2124 C C . CYS A 1 274 ? -18.036 2.789 24.182 1.00 96.06 274 CYS A C 1
ATOM 2126 O O . CYS A 1 274 ? -18.256 1.820 23.451 1.00 96.06 274 CYS A O 1
ATOM 2128 N N . LEU A 1 275 ? -17.858 2.688 25.500 1.00 96.25 275 LEU A N 1
ATOM 2129 C CA . LEU A 1 275 ? -17.812 1.408 26.220 1.00 96.25 275 LEU A CA 1
ATOM 2130 C C . LEU A 1 275 ? -19.011 0.501 25.901 1.00 96.25 275 LEU A C 1
ATOM 2132 O O . LEU A 1 275 ? -18.818 -0.624 25.457 1.00 96.25 275 LEU A O 1
ATOM 2136 N N . GLU A 1 276 ? -20.234 1.030 25.964 1.00 96.81 276 GLU A N 1
ATOM 2137 C CA . GLU A 1 276 ? -21.461 0.280 25.644 1.00 96.81 276 GLU A CA 1
ATOM 2138 C C . GLU A 1 276 ? -21.450 -0.306 24.218 1.00 96.81 276 GLU A C 1
ATOM 2140 O O . GLU A 1 276 ? -21.769 -1.472 23.995 1.00 96.81 276 GLU A O 1
ATOM 2145 N N . CYS A 1 277 ? -21.050 0.493 23.220 1.00 96.75 277 CYS A N 1
ATOM 2146 C CA . CYS A 1 277 ? -20.961 0.030 21.831 1.00 96.75 277 CYS A CA 1
ATOM 2147 C C . CYS A 1 277 ? -19.789 -0.925 21.595 1.00 96.75 277 CYS A C 1
ATOM 2149 O O . CYS A 1 277 ? -19.812 -1.673 20.619 1.00 96.75 277 CYS A O 1
ATOM 2151 N N . PHE A 1 278 ? -18.744 -0.848 22.416 1.00 96.69 278 PHE A N 1
ATOM 2152 C CA . PHE A 1 278 ? -17.615 -1.764 22.365 1.00 96.69 278 PHE A CA 1
ATOM 2153 C C . PHE A 1 278 ? -18.007 -3.133 22.934 1.00 96.69 278 PHE A C 1
ATOM 2155 O O . PHE A 1 278 ? -17.807 -4.143 22.263 1.00 96.69 278 PHE A O 1
ATOM 2162 N N . GLU A 1 279 ? -18.648 -3.160 24.104 1.00 96.12 279 GLU A N 1
ATOM 2163 C CA . GLU A 1 279 ? -19.190 -4.375 24.725 1.00 96.12 279 GLU A CA 1
ATOM 2164 C C . GLU A 1 279 ? -20.224 -5.048 23.814 1.00 96.12 279 GLU A C 1
ATOM 2166 O O . GLU A 1 279 ? -20.141 -6.247 23.548 1.00 96.12 279 GLU A O 1
ATOM 2171 N N . GLY A 1 280 ? -21.135 -4.261 23.230 1.00 95.69 280 GLY A N 1
ATOM 2172 C CA . GLY A 1 280 ? -22.123 -4.757 22.270 1.00 95.69 280 GLY A CA 1
ATOM 2173 C C . GLY A 1 280 ? -21.527 -5.281 20.957 1.00 95.69 280 GLY A C 1
ATOM 2174 O O . GLY A 1 280 ? -22.162 -6.085 20.279 1.00 95.69 280 GLY A O 1
ATOM 2175 N N . ALA A 1 281 ? -20.308 -4.870 20.592 1.00 93.25 281 ALA A N 1
ATOM 2176 C CA . ALA A 1 281 ? -19.613 -5.383 19.410 1.00 93.25 281 ALA A CA 1
ATOM 2177 C C . ALA A 1 281 ? -18.967 -6.763 19.635 1.00 93.25 281 ALA A C 1
ATOM 2179 O O . ALA A 1 281 ? -18.445 -7.333 18.676 1.00 93.25 281 ALA A O 1
ATOM 2180 N N . ALA A 1 282 ? -19.000 -7.292 20.867 1.00 92.94 282 ALA A N 1
ATOM 2181 C CA . ALA A 1 282 ? -18.458 -8.600 21.236 1.00 92.94 282 ALA A CA 1
ATOM 2182 C C . ALA A 1 282 ? -17.011 -8.809 20.746 1.00 92.94 282 ALA A C 1
ATOM 2184 O O . ALA A 1 282 ? -16.671 -9.839 20.161 1.00 92.94 282 ALA A O 1
ATOM 2185 N N . VAL A 1 283 ? -16.148 -7.808 20.947 1.00 93.81 283 VAL A N 1
ATOM 2186 C CA . VAL A 1 283 ? -14.736 -7.888 20.551 1.00 93.81 283 VAL A CA 1
ATOM 2187 C C . VAL A 1 283 ? -14.020 -8.901 21.445 1.00 93.81 283 VAL A C 1
ATOM 2189 O O . VAL A 1 283 ? -13.824 -8.662 22.630 1.00 93.81 283 VAL A O 1
ATOM 2192 N N . THR A 1 284 ? -13.629 -10.045 20.878 1.00 93.12 284 THR A N 1
ATOM 2193 C CA . THR A 1 284 ? -13.037 -11.165 21.637 1.00 93.12 284 THR A CA 1
ATOM 2194 C C . THR A 1 284 ? -11.522 -11.284 21.521 1.00 93.12 284 THR A C 1
ATOM 2196 O O . THR A 1 284 ? -10.919 -12.102 22.213 1.00 93.12 284 THR A O 1
ATOM 2199 N N . LYS A 1 285 ? -10.890 -10.515 20.630 1.00 96.75 285 LYS A N 1
ATOM 2200 C CA . LYS A 1 285 ? -9.455 -10.627 20.347 1.00 96.75 285 LYS A CA 1
ATOM 2201 C C . LYS A 1 285 ? -8.779 -9.270 20.250 1.00 96.75 285 LYS A C 1
ATOM 2203 O O . LYS A 1 285 ? -9.366 -8.306 19.755 1.00 96.75 285 LYS A O 1
ATOM 2208 N N . GLN A 1 286 ? -7.505 -9.239 20.623 1.00 97.31 286 GLN A N 1
ATOM 2209 C CA . GLN A 1 286 ? -6.617 -8.134 20.288 1.00 97.31 286 GLN A CA 1
ATOM 2210 C C . GLN A 1 286 ? -6.325 -8.136 18.780 1.00 97.31 286 GLN A C 1
ATOM 2212 O O . GLN A 1 286 ? -6.270 -9.183 18.128 1.00 97.31 286 GLN A O 1
ATOM 2217 N N . CYS A 1 287 ? -6.159 -6.949 18.213 1.00 97.56 287 CYS A N 1
ATOM 2218 C CA . CYS A 1 287 ? -5.707 -6.753 16.847 1.00 97.56 287 CYS A CA 1
ATOM 2219 C C . CYS A 1 287 ? -4.258 -7.247 16.678 1.00 97.56 287 CYS A C 1
ATOM 2221 O O . CYS A 1 287 ? -3.389 -6.983 17.503 1.00 97.56 287 CYS A O 1
ATOM 2223 N N . ASP A 1 288 ? -3.992 -7.942 15.576 1.00 97.25 288 ASP A N 1
ATOM 2224 C CA . ASP A 1 288 ? -2.672 -8.448 15.184 1.00 97.25 288 ASP A CA 1
ATOM 2225 C C . ASP A 1 288 ? -2.288 -8.006 13.756 1.00 97.25 288 ASP A C 1
ATOM 2227 O O . ASP A 1 288 ? -1.420 -8.602 13.106 1.00 97.25 288 ASP A O 1
ATOM 2231 N N . CYS A 1 289 ? -2.980 -6.990 13.233 1.00 97.44 289 CYS A N 1
ATOM 2232 C CA . CYS A 1 289 ? -2.766 -6.463 11.893 1.00 97.44 289 CYS A CA 1
ATOM 2233 C C . CYS A 1 289 ? -1.384 -5.819 11.764 1.00 97.44 289 CYS A C 1
ATOM 2235 O O . CYS A 1 289 ? -0.914 -5.125 12.664 1.00 97.44 289 CYS A O 1
ATOM 2237 N N . THR A 1 290 ? -0.783 -5.975 10.588 1.00 97.62 290 THR A N 1
ATOM 2238 C CA . THR A 1 290 ? 0.426 -5.258 10.169 1.00 97.62 290 THR A CA 1
ATOM 2239 C C . THR A 1 290 ? 0.207 -4.681 8.772 1.00 97.62 290 THR A C 1
ATOM 2241 O O . THR A 1 290 ? -0.692 -5.122 8.046 1.00 97.62 290 THR A O 1
ATOM 2244 N N . LEU A 1 291 ? 1.024 -3.707 8.360 1.00 96.50 291 LEU A N 1
ATOM 2245 C CA . LEU A 1 291 ? 0.975 -3.204 6.982 1.00 96.50 291 LEU A CA 1
ATOM 2246 C C . LEU A 1 291 ? 1.314 -4.319 5.980 1.00 96.50 291 LEU A C 1
ATOM 2248 O O . LEU A 1 291 ? 0.675 -4.405 4.931 1.00 96.50 291 LEU A O 1
ATOM 2252 N N . ARG A 1 292 ? 2.237 -5.229 6.329 1.00 97.56 292 ARG A N 1
ATOM 2253 C CA . ARG A 1 292 ? 2.553 -6.416 5.521 1.00 97.56 292 ARG A CA 1
ATOM 2254 C C . ARG A 1 292 ? 1.313 -7.269 5.252 1.00 97.56 292 ARG A C 1
ATOM 2256 O O . ARG A 1 292 ? 0.979 -7.480 4.087 1.00 97.56 292 ARG A O 1
ATOM 2263 N N . LYS A 1 293 ? 0.586 -7.672 6.303 1.00 96.81 293 LYS A N 1
ATOM 2264 C CA . LYS A 1 293 ? -0.631 -8.497 6.180 1.00 96.81 293 LYS A CA 1
ATOM 2265 C C . LYS A 1 293 ? -1.672 -7.860 5.258 1.00 96.81 293 LYS A C 1
ATOM 2267 O O . LYS A 1 293 ? -2.372 -8.561 4.533 1.00 96.81 293 LYS A O 1
ATOM 2272 N N . HIS A 1 294 ? -1.780 -6.530 5.273 1.00 93.44 294 HIS A N 1
ATOM 2273 C CA . HIS A 1 294 ? -2.827 -5.825 4.535 1.00 93.44 294 HIS A CA 1
ATOM 2274 C C . HIS A 1 294 ? -2.476 -5.418 3.108 1.00 93.44 294 HIS A C 1
ATOM 2276 O O . HIS A 1 294 ? -3.393 -5.340 2.287 1.00 93.44 294 HIS A O 1
ATOM 2282 N N . PHE A 1 295 ? -1.200 -5.180 2.810 1.00 94.56 295 PHE A N 1
ATOM 2283 C CA . PHE A 1 295 ? -0.770 -4.659 1.509 1.00 94.56 295 PHE A CA 1
ATOM 2284 C C . PHE A 1 295 ? 0.136 -5.610 0.730 1.00 94.56 295 PHE A C 1
ATOM 2286 O O . PHE A 1 295 ? 0.083 -5.612 -0.497 1.00 94.56 295 PHE A O 1
ATOM 2293 N N . LEU A 1 296 ? 0.950 -6.420 1.415 1.00 94.56 296 LEU A N 1
ATOM 2294 C CA . LEU A 1 296 ? 1.951 -7.289 0.788 1.00 94.56 296 LEU A CA 1
ATOM 2295 C C . LEU A 1 296 ? 1.461 -8.734 0.695 1.00 94.56 296 LEU A C 1
ATOM 2297 O O . LEU A 1 296 ? 1.514 -9.339 -0.376 1.00 94.56 296 LEU A O 1
ATOM 2301 N N . ASP A 1 297 ? 0.918 -9.269 1.783 1.00 96.00 297 ASP A N 1
ATOM 2302 C CA . ASP A 1 297 ? 0.421 -10.649 1.802 1.00 96.00 297 ASP A CA 1
ATOM 2303 C C . ASP A 1 297 ? -0.879 -10.770 0.991 1.00 96.00 297 ASP A C 1
ATOM 2305 O O . ASP A 1 297 ? -1.179 -11.804 0.390 1.00 96.00 297 ASP A O 1
ATOM 2309 N N . ARG A 1 298 ? -1.630 -9.665 0.899 1.00 94.50 298 ARG A N 1
ATOM 2310 C CA . ARG A 1 298 ? -2.770 -9.514 -0.005 1.00 94.50 298 ARG A CA 1
ATOM 2311 C C . ARG A 1 298 ? -2.279 -9.022 -1.358 1.00 94.50 298 ARG A C 1
ATOM 2313 O O . ARG A 1 298 ? -1.906 -7.862 -1.506 1.00 94.50 298 ARG A O 1
ATOM 2320 N N . TRP A 1 299 ? -2.343 -9.879 -2.374 1.00 96.38 299 TRP A N 1
ATOM 2321 C CA . TRP A 1 299 ? -2.129 -9.452 -3.756 1.00 96.38 299 TRP A CA 1
ATOM 2322 C C . TRP A 1 299 ? -3.322 -8.602 -4.213 1.00 96.38 299 TRP A C 1
ATOM 2324 O O . TRP A 1 299 ? -4.329 -9.131 -4.679 1.00 96.38 299 TRP A O 1
ATOM 2334 N N . LEU A 1 300 ? -3.278 -7.291 -3.979 1.00 96.81 300 LEU A N 1
ATOM 2335 C CA . LEU A 1 300 ? -4.388 -6.366 -4.221 1.00 96.81 300 LEU A CA 1
ATOM 2336 C C . LEU A 1 300 ? -4.020 -5.393 -5.343 1.00 96.81 300 LEU A C 1
ATOM 2338 O O . LEU A 1 300 ? -2.984 -4.737 -5.280 1.00 96.81 300 LEU A O 1
ATOM 2342 N N . CYS A 1 301 ? -4.859 -5.273 -6.373 1.00 97.56 301 CYS A N 1
ATOM 2343 C CA . CYS A 1 301 ? -4.615 -4.300 -7.437 1.00 97.56 301 CYS A CA 1
ATOM 2344 C C . CYS A 1 301 ? -4.843 -2.860 -6.947 1.00 97.56 301 CYS A C 1
ATOM 2346 O O . CYS A 1 301 ? -5.661 -2.623 -6.054 1.00 97.56 301 CYS A O 1
ATOM 2348 N N . VAL A 1 302 ? -4.157 -1.884 -7.557 1.00 97.06 302 VAL A N 1
ATOM 2349 C CA . VAL A 1 302 ? -4.284 -0.463 -7.170 1.00 97.06 302 VAL A CA 1
ATOM 2350 C C . VAL A 1 302 ? -5.738 0.028 -7.256 1.00 97.06 302 VAL A C 1
ATOM 2352 O O . VAL A 1 302 ? -6.182 0.762 -6.378 1.00 97.06 302 VAL A O 1
ATOM 2355 N N . GLY A 1 303 ? -6.510 -0.419 -8.253 1.00 96.69 303 GLY A N 1
ATOM 2356 C CA . GLY A 1 303 ? -7.924 -0.044 -8.392 1.00 96.69 303 GLY A CA 1
ATOM 2357 C C . GLY A 1 303 ? -8.805 -0.546 -7.240 1.00 96.69 303 GLY A C 1
ATOM 2358 O O . GLY A 1 303 ? -9.609 0.207 -6.697 1.00 96.69 303 GLY A O 1
ATOM 2359 N N . CYS A 1 304 ? -8.619 -1.798 -6.807 1.00 96.94 304 CYS A N 1
ATOM 2360 C CA . CYS A 1 304 ? -9.295 -2.335 -5.622 1.00 96.94 304 CYS A CA 1
ATOM 2361 C C . CYS A 1 304 ? -8.906 -1.575 -4.352 1.00 96.94 304 CYS A C 1
ATOM 2363 O O . CYS A 1 304 ? -9.783 -1.194 -3.584 1.00 96.94 304 CYS A O 1
ATOM 2365 N N . TYR A 1 305 ? -7.612 -1.294 -4.170 1.00 96.19 305 TYR A N 1
ATOM 2366 C CA . TYR A 1 305 ? -7.143 -0.478 -3.052 1.00 96.19 305 TYR A CA 1
ATOM 2367 C C . TYR A 1 305 ? -7.801 0.910 -3.036 1.00 96.19 305 TYR A C 1
ATOM 2369 O O . TYR A 1 305 ? -8.236 1.365 -1.984 1.00 96.19 305 TYR A O 1
ATOM 2377 N N . LYS A 1 306 ? -7.927 1.574 -4.191 1.00 95.25 306 LYS A N 1
ATOM 2378 C CA . LYS A 1 306 ? -8.573 2.891 -4.276 1.00 95.25 306 LYS A CA 1
ATOM 2379 C C . LYS A 1 306 ? -10.055 2.850 -3.914 1.00 95.25 306 LYS A C 1
ATOM 2381 O O . LYS A 1 306 ? -10.524 3.763 -3.241 1.00 95.25 306 LYS A O 1
ATOM 2386 N N . ARG A 1 307 ? -10.768 1.782 -4.282 1.00 95.75 307 ARG A N 1
ATOM 2387 C CA . ARG A 1 307 ? -12.151 1.567 -3.828 1.00 95.75 307 ARG A CA 1
ATOM 2388 C C . ARG A 1 307 ? -12.240 1.340 -2.321 1.00 95.75 307 ARG A C 1
ATOM 2390 O O . ARG A 1 307 ? -13.101 1.941 -1.691 1.00 95.75 307 ARG A O 1
ATOM 2397 N N . GLU A 1 308 ? -11.348 0.532 -1.738 1.00 94.19 308 GLU A N 1
ATOM 2398 C CA . GLU A 1 308 ? -11.261 0.395 -0.273 1.00 94.19 308 GLU A CA 1
ATOM 2399 C C . GLU A 1 308 ? -11.054 1.775 0.374 1.00 94.19 308 GLU A C 1
ATOM 2401 O O . GLU A 1 308 ? -11.861 2.210 1.197 1.00 94.19 308 GLU A O 1
ATOM 2406 N N . GLU A 1 309 ? -10.050 2.522 -0.097 1.00 91.75 309 GLU A N 1
ATOM 2407 C CA . GLU A 1 309 ? -9.729 3.860 0.405 1.00 91.75 309 GLU A CA 1
ATOM 2408 C C . GLU A 1 309 ? -10.935 4.818 0.339 1.00 91.75 309 GLU A C 1
ATOM 2410 O O . GLU A 1 309 ? -11.171 5.576 1.283 1.00 91.75 309 GLU A O 1
ATOM 2415 N N . ALA A 1 310 ? -11.707 4.783 -0.752 1.00 91.56 310 ALA A N 1
ATOM 2416 C CA . ALA A 1 310 ? -12.902 5.604 -0.928 1.00 91.56 310 ALA A CA 1
ATOM 2417 C C . ALA A 1 310 ? -14.001 5.253 0.088 1.00 91.56 310 ALA A C 1
ATOM 2419 O O . ALA A 1 310 ? -14.529 6.148 0.752 1.00 91.56 310 ALA A O 1
ATOM 2420 N N . VAL A 1 311 ? -14.287 3.960 0.277 1.00 90.25 311 VAL A N 1
ATOM 2421 C CA . VAL A 1 311 ? -15.278 3.484 1.258 1.00 90.25 311 VAL A CA 1
ATOM 2422 C C . VAL A 1 311 ? -14.884 3.892 2.680 1.00 90.25 311 VAL A C 1
ATOM 2424 O O . VAL A 1 311 ? -15.723 4.351 3.453 1.00 90.25 311 VAL A O 1
ATOM 2427 N N . GLU A 1 312 ? -13.605 3.791 3.046 1.00 86.94 312 GLU A N 1
ATOM 2428 C CA . GLU A 1 312 ? -13.155 4.220 4.379 1.00 86.94 312 GLU A CA 1
ATOM 2429 C C . GLU A 1 312 ? -13.222 5.719 4.588 1.00 86.94 312 GLU A C 1
ATOM 2431 O O . GLU A 1 312 ? -13.533 6.171 5.693 1.00 86.94 312 GLU A O 1
ATOM 2436 N N . ARG A 1 313 ? -12.891 6.482 3.545 1.00 84.81 313 ARG A N 1
ATOM 2437 C CA . ARG A 1 313 ? -12.957 7.938 3.576 1.00 84.81 313 ARG A CA 1
ATOM 2438 C C . ARG A 1 313 ? -14.399 8.394 3.780 1.00 84.81 313 ARG A C 1
ATOM 2440 O O . ARG A 1 313 ? -14.625 9.274 4.602 1.00 84.81 313 ARG A O 1
ATOM 2447 N N . ALA A 1 314 ? -15.358 7.751 3.114 1.00 84.69 314 ALA A N 1
ATOM 2448 C CA . ALA A 1 314 ? -16.781 7.999 3.327 1.00 84.69 314 ALA A CA 1
ATOM 2449 C C . ALA A 1 314 ? -17.236 7.593 4.742 1.00 84.69 314 ALA A C 1
ATOM 2451 O O . ALA A 1 314 ? -17.989 8.318 5.387 1.00 84.69 314 ALA A O 1
ATOM 2452 N N . ALA A 1 315 ? -16.736 6.467 5.261 1.00 79.88 315 ALA A N 1
ATOM 2453 C CA . ALA A 1 315 ? -17.093 5.968 6.591 1.00 79.88 315 ALA A CA 1
ATOM 2454 C C . ALA A 1 315 ? -16.472 6.766 7.752 1.00 79.88 315 ALA A C 1
ATOM 2456 O O . ALA A 1 315 ? -16.935 6.662 8.889 1.00 79.88 315 ALA A O 1
ATOM 2457 N N . THR A 1 316 ? -15.416 7.541 7.492 1.00 74.19 316 THR A N 1
ATOM 2458 C CA . THR A 1 316 ? -14.651 8.238 8.529 1.00 74.19 316 THR A CA 1
ATOM 2459 C C . THR A 1 316 ? -14.564 9.728 8.195 1.00 74.19 316 THR A C 1
ATOM 2461 O O . THR A 1 316 ? -13.624 10.133 7.511 1.00 74.19 316 THR A O 1
ATOM 2464 N N . PRO A 1 317 ? -15.470 10.579 8.720 1.00 64.94 317 PRO A N 1
ATOM 2465 C CA . PRO A 1 317 ? -15.492 12.029 8.466 1.00 64.94 317 PRO A CA 1
ATOM 2466 C C . PRO A 1 317 ? -14.310 12.811 9.078 1.00 64.94 317 PRO A C 1
ATOM 2468 O O . PRO A 1 317 ? -14.465 13.958 9.477 1.00 64.94 317 PRO A O 1
ATOM 2471 N N . TRP A 1 318 ? -13.129 12.203 9.203 1.00 56.91 318 TRP A N 1
ATOM 2472 C CA . TRP A 1 318 ? -12.033 12.546 10.118 1.00 56.91 318 TRP A CA 1
ATOM 2473 C C . TRP A 1 318 ? -11.358 13.907 9.890 1.00 56.91 318 TRP A C 1
ATOM 2475 O O . TRP A 1 318 ? -10.523 14.310 10.694 1.00 56.91 318 TRP A O 1
ATOM 2485 N N . LEU A 1 319 ? -11.709 14.610 8.813 1.00 56.81 319 LEU A N 1
ATOM 2486 C CA . LEU A 1 319 ? -11.281 15.990 8.560 1.00 56.81 319 LEU A CA 1
ATOM 2487 C C . LEU A 1 319 ? -12.332 17.027 8.968 1.00 56.81 319 LEU A C 1
ATOM 2489 O O . LEU A 1 319 ? -12.067 18.225 8.927 1.00 56.81 319 LEU A O 1
ATOM 2493 N N . SER A 1 320 ? -13.513 16.596 9.413 1.00 58.62 320 SER A N 1
ATOM 2494 C CA . SER A 1 320 ? -14.426 17.491 10.100 1.00 58.62 320 SER A CA 1
ATOM 2495 C C . SER A 1 320 ? -13.767 17.901 11.413 1.00 58.62 320 SER A C 1
ATOM 2497 O O . SER A 1 320 ? -13.398 17.056 12.221 1.00 58.62 320 SER A O 1
ATOM 2499 N N . THR A 1 321 ? -13.656 19.204 11.652 1.00 62.62 321 THR A N 1
ATOM 2500 C CA . THR A 1 321 ? -13.181 19.828 12.901 1.00 62.62 321 THR A CA 1
ATOM 2501 C C . THR A 1 321 ? -13.955 19.402 14.159 1.00 62.62 321 THR A C 1
ATOM 2503 O O . THR A 1 321 ? -13.656 19.854 15.263 1.00 62.62 321 THR A O 1
ATOM 2506 N N . LYS A 1 322 ? -14.965 18.543 14.012 1.00 75.25 322 LYS A N 1
ATOM 2507 C CA . LYS A 1 322 ? -15.797 18.013 15.082 1.00 75.25 322 LYS A CA 1
ATOM 2508 C C . LYS A 1 322 ? -15.049 16.936 15.870 1.00 75.25 322 LYS A C 1
ATOM 2510 O O . LYS A 1 322 ? -14.267 16.156 15.328 1.00 75.25 322 LYS A O 1
ATOM 2515 N N . ALA A 1 323 ? -15.323 16.891 17.172 1.00 82.00 323 ALA A N 1
ATOM 2516 C CA . ALA A 1 323 ? -14.847 15.828 18.046 1.00 82.00 323 ALA A CA 1
ATOM 2517 C C . ALA A 1 323 ? -15.236 14.446 17.479 1.00 82.00 323 ALA A C 1
ATOM 2519 O O . ALA A 1 323 ? -16.306 14.314 16.876 1.00 82.00 323 ALA A O 1
ATOM 2520 N N . PRO A 1 324 ? -14.393 13.413 17.657 1.00 86.44 324 PRO A N 1
ATOM 2521 C CA . PRO A 1 324 ? -14.726 12.072 17.204 1.00 86.44 324 PRO A CA 1
ATOM 2522 C C . PRO A 1 324 ? -16.025 11.601 17.865 1.00 86.44 324 PRO A C 1
ATOM 2524 O O . PRO A 1 324 ? -16.225 11.779 19.065 1.00 86.44 324 PRO A O 1
ATOM 2527 N N . SER A 1 325 ? -16.898 10.972 17.085 1.00 90.56 325 SER A N 1
ATOM 2528 C CA . SER A 1 325 ? -18.142 10.384 17.575 1.00 90.56 325 SER A CA 1
ATOM 2529 C C . SER A 1 325 ? -18.108 8.863 17.465 1.00 90.56 325 SER A C 1
ATOM 2531 O O . SER A 1 325 ? -17.517 8.299 16.542 1.00 90.56 325 SER A O 1
ATOM 2533 N N . CYS A 1 326 ? -18.771 8.194 18.403 1.00 92.62 326 CYS A N 1
ATOM 2534 C CA . CYS A 1 326 ? -19.111 6.783 18.283 1.00 92.62 326 CYS A CA 1
ATOM 2535 C C . CYS A 1 326 ? -20.150 6.579 17.161 1.00 92.62 326 CYS A C 1
ATOM 2537 O O . CYS A 1 326 ? -20.813 7.521 16.728 1.00 92.62 326 CYS A O 1
ATOM 2539 N N . VAL A 1 327 ? -20.358 5.333 16.733 1.00 90.19 327 VAL A N 1
ATOM 2540 C CA . VAL A 1 327 ? -21.430 4.965 15.787 1.00 90.19 327 VAL A CA 1
ATOM 2541 C C . VAL A 1 327 ? -22.829 5.162 16.372 1.00 90.19 327 VAL A C 1
ATOM 2543 O O . VAL A 1 327 ? -23.753 5.450 15.624 1.00 90.19 327 VAL A O 1
ATOM 2546 N N . CYS A 1 328 ? -22.990 5.109 17.698 1.00 94.06 328 CYS A N 1
ATOM 2547 C CA . CYS A 1 328 ? -24.228 5.545 18.357 1.00 94.06 328 CYS A CA 1
ATOM 2548 C C . CYS A 1 328 ? -24.377 7.077 18.419 1.00 94.06 328 CYS A C 1
ATOM 2550 O O . CYS A 1 328 ? -25.220 7.583 19.151 1.00 94.06 328 CYS A O 1
ATOM 2552 N N . LEU A 1 329 ? -23.527 7.821 17.702 1.00 92.38 329 LEU A N 1
ATOM 2553 C CA . LEU A 1 329 ? -23.482 9.283 17.637 1.00 92.38 329 LEU A CA 1
ATOM 2554 C C . LEU A 1 329 ? -23.082 9.986 18.945 1.00 92.38 329 LEU A C 1
ATOM 2556 O O . LEU A 1 329 ? -22.946 11.209 18.959 1.00 92.38 329 LEU A O 1
ATOM 2560 N N . LYS A 1 330 ? -22.809 9.241 20.026 1.00 93.56 330 LYS A N 1
ATOM 2561 C CA . LYS A 1 330 ? -22.240 9.795 21.263 1.00 93.56 330 LYS A CA 1
ATOM 2562 C C . LYS A 1 330 ? -20.896 10.459 20.959 1.00 93.56 330 LYS A C 1
ATOM 2564 O O . LYS A 1 330 ? -20.005 9.827 20.386 1.00 93.56 330 LYS A O 1
ATOM 2569 N N . GLN A 1 331 ? -20.751 11.724 21.346 1.00 92.56 331 GLN A N 1
ATOM 2570 C CA . GLN A 1 331 ? -19.474 12.429 21.259 1.00 92.56 331 GLN A CA 1
ATOM 2571 C C . GLN A 1 331 ? -18.482 11.804 22.236 1.00 92.56 331 GLN A C 1
ATOM 2573 O O . GLN A 1 331 ? -18.826 11.525 23.384 1.00 92.56 331 GLN A O 1
ATOM 2578 N N . LEU A 1 332 ? -17.264 11.560 21.766 1.00 91.75 332 LEU A N 1
ATOM 2579 C CA . LEU A 1 332 ? -16.206 10.965 22.568 1.00 91.75 332 LEU A CA 1
ATOM 2580 C C . LEU A 1 332 ? -15.250 12.068 23.012 1.00 91.75 332 LEU A C 1
ATOM 2582 O O . LEU A 1 332 ? -14.732 12.825 22.185 1.00 91.75 332 LEU A O 1
ATOM 2586 N N . SER A 1 333 ? -15.011 12.151 24.320 1.00 90.62 333 SER A N 1
ATOM 2587 C CA . SER A 1 333 ? -13.997 13.046 24.859 1.00 90.62 333 SER A CA 1
ATOM 2588 C C . SER A 1 333 ? -12.618 12.485 24.542 1.00 90.62 333 SER A C 1
ATOM 2590 O O . SER A 1 333 ? -12.266 11.386 24.953 1.00 90.62 333 SER A O 1
ATOM 2592 N N . LEU A 1 334 ? -11.808 13.254 23.822 1.00 84.62 334 LEU A N 1
ATOM 2593 C CA . LEU A 1 334 ? -10.399 12.915 23.614 1.00 84.62 334 LEU A CA 1
ATOM 2594 C C . LEU A 1 334 ? -9.541 13.175 24.858 1.00 84.62 334 LEU A C 1
ATOM 2596 O O . LEU A 1 334 ? -8.395 12.746 24.888 1.00 84.62 334 LEU A O 1
ATOM 2600 N N . ALA A 1 335 ? -10.076 13.899 25.844 1.00 88.88 335 ALA A N 1
ATOM 2601 C CA . ALA A 1 335 ? -9.383 14.189 27.094 1.00 88.88 335 ALA A CA 1
ATOM 2602 C C . ALA A 1 335 ? -9.462 13.027 28.099 1.00 88.88 335 ALA A C 1
ATOM 2604 O O . ALA A 1 335 ? -8.677 12.997 29.037 1.00 88.88 335 ALA A O 1
ATOM 2605 N N . SER A 1 336 ? -10.391 12.085 27.901 1.00 88.38 336 SER A N 1
ATOM 2606 C CA . SER A 1 336 ? -10.550 10.891 28.735 1.00 88.38 336 SER A CA 1
ATOM 2607 C C . SER A 1 336 ? -10.412 9.644 27.855 1.00 88.38 336 SER A C 1
ATOM 2609 O O . SER A 1 336 ? -11.388 9.230 27.223 1.00 88.38 336 SER A O 1
ATOM 2611 N N . PRO A 1 337 ? -9.213 9.035 27.780 1.00 82.50 337 PRO A N 1
ATOM 2612 C CA . PRO A 1 337 ? -9.001 7.770 27.070 1.00 82.50 337 PRO A CA 1
ATOM 2613 C C . PRO A 1 337 ? -9.918 6.645 27.575 1.00 82.50 337 PRO A C 1
ATOM 2615 O O . PRO A 1 337 ? -10.242 5.733 26.825 1.00 82.50 337 PRO A O 1
ATOM 2618 N N . LEU A 1 338 ? -10.398 6.748 28.820 1.00 87.12 338 LEU A N 1
ATOM 2619 C CA . LEU A 1 338 ? -11.290 5.779 29.459 1.00 87.12 338 LEU A CA 1
ATOM 2620 C C . LEU A 1 338 ? -12.717 5.779 28.881 1.00 87.12 338 LEU A C 1
ATOM 2622 O O . LEU A 1 338 ? -13.440 4.795 29.032 1.00 87.12 338 LEU A O 1
ATOM 2626 N N . ASP A 1 339 ? -13.133 6.849 28.196 1.00 90.25 339 ASP A N 1
ATOM 2627 C CA . ASP A 1 339 ? -14.511 6.990 27.700 1.00 90.25 339 ASP A CA 1
ATOM 2628 C C . ASP A 1 339 ? -14.772 6.181 26.418 1.00 90.25 339 ASP A C 1
ATOM 2630 O O . ASP A 1 339 ? -15.924 6.021 25.985 1.00 90.25 339 ASP A O 1
ATOM 2634 N N . PHE A 1 340 ? -13.712 5.698 25.766 1.00 94.50 340 PHE A N 1
ATOM 2635 C CA . PHE A 1 340 ? -13.818 4.968 24.515 1.00 94.50 340 PHE A CA 1
ATOM 2636 C C . PHE A 1 340 ? -12.776 3.865 24.387 1.00 94.50 340 PHE A C 1
ATOM 2638 O O . PHE A 1 340 ? -11.718 3.872 24.998 1.00 94.50 340 PHE A O 1
ATOM 2645 N N . ARG A 1 341 ? -13.079 2.909 23.517 1.00 95.44 341 ARG A N 1
ATOM 2646 C CA . ARG A 1 341 ? -12.164 1.854 23.098 1.00 95.44 341 ARG A CA 1
ATOM 2647 C C . ARG A 1 341 ? -11.942 1.948 21.604 1.00 95.44 341 ARG A C 1
ATOM 2649 O O . ARG A 1 341 ? -12.759 2.504 20.856 1.00 95.44 341 ARG A O 1
ATOM 2656 N N . VAL A 1 342 ? -10.811 1.418 21.170 1.00 95.19 342 VAL A N 1
ATOM 2657 C CA . VAL A 1 342 ? -10.398 1.454 19.776 1.00 95.19 342 VAL A CA 1
ATOM 2658 C C . VAL A 1 342 ? -10.480 0.058 19.178 1.00 95.19 342 VAL A C 1
ATOM 2660 O O . VAL A 1 342 ? -9.956 -0.905 19.726 1.00 95.19 342 VAL A O 1
ATOM 2663 N N . ILE A 1 343 ? -11.106 -0.038 18.009 1.00 95.81 343 ILE A N 1
ATOM 2664 C CA . ILE A 1 343 ? -11.217 -1.270 17.232 1.00 95.81 343 ILE A CA 1
ATOM 2665 C C . ILE A 1 343 ? -10.530 -1.066 15.883 1.00 95.81 343 ILE A C 1
ATOM 2667 O O . ILE A 1 343 ? -10.759 -0.069 15.192 1.00 95.81 343 ILE A O 1
ATOM 2671 N N . CYS A 1 344 ? -9.730 -2.043 15.469 1.00 95.62 344 CYS A N 1
ATOM 2672 C CA . CYS A 1 344 ? -9.178 -2.088 14.126 1.00 95.62 344 CYS A CA 1
ATOM 2673 C C . CYS A 1 344 ? -10.282 -2.391 13.106 1.00 95.62 344 CYS A C 1
ATOM 2675 O O . CYS A 1 344 ? -10.931 -3.437 13.153 1.00 95.62 344 CYS A O 1
ATOM 2677 N N . ASN A 1 345 ? -10.477 -1.510 12.126 1.00 93.31 345 ASN A N 1
ATOM 2678 C CA . ASN A 1 345 ? -11.495 -1.679 11.093 1.00 93.31 345 ASN A CA 1
ATOM 2679 C C . ASN A 1 345 ? -11.239 -2.913 10.208 1.00 93.31 345 ASN A C 1
ATOM 2681 O O . ASN A 1 345 ? -12.184 -3.442 9.625 1.00 93.31 345 ASN A O 1
ATOM 2685 N N . TRP A 1 346 ? -9.992 -3.381 10.127 1.00 93.12 346 TRP A N 1
ATOM 2686 C CA . TRP A 1 346 ? -9.614 -4.545 9.334 1.00 93.12 346 TRP A CA 1
ATOM 2687 C C . TRP A 1 346 ? -9.995 -5.873 9.983 1.00 93.12 346 TRP A C 1
ATOM 2689 O O . TRP A 1 346 ? -10.831 -6.594 9.449 1.00 93.12 346 TRP A O 1
ATOM 2699 N N . CYS A 1 347 ? -9.395 -6.213 11.125 1.00 95.81 347 CYS A N 1
ATOM 2700 C CA . CYS A 1 347 ? -9.607 -7.514 11.765 1.00 95.81 347 CYS A CA 1
ATOM 2701 C C . CYS A 1 347 ? -10.718 -7.515 12.820 1.00 95.81 347 CYS A C 1
ATOM 2703 O O . CYS A 1 347 ? -10.992 -8.571 13.396 1.00 95.81 347 CYS A O 1
ATOM 2705 N N . LYS A 1 348 ? -11.309 -6.342 13.096 1.00 95.75 348 LYS A N 1
ATOM 2706 C CA . LYS A 1 348 ? -12.291 -6.093 14.165 1.00 95.75 348 LYS A CA 1
ATOM 2707 C C . LYS A 1 348 ? -11.779 -6.404 15.578 1.00 95.75 348 LYS A C 1
ATOM 2709 O O . LYS A 1 348 ? -12.576 -6.486 16.503 1.00 95.75 348 LYS A O 1
ATOM 2714 N N . GLY A 1 349 ? -10.465 -6.561 15.745 1.00 97.38 349 GLY A N 1
ATOM 2715 C CA . GLY A 1 349 ? -9.823 -6.732 17.045 1.00 97.38 349 GLY A CA 1
ATOM 2716 C C . GLY A 1 349 ? -9.584 -5.403 17.757 1.00 97.38 349 GLY A C 1
ATOM 2717 O O . GLY A 1 349 ? -9.496 -4.350 17.118 1.00 97.38 349 GLY A O 1
ATOM 2718 N N . GLU A 1 350 ? -9.461 -5.463 19.077 1.00 97.25 350 GLU A N 1
ATOM 2719 C CA . GLU A 1 350 ? -9.153 -4.314 19.927 1.00 97.25 350 GLU A CA 1
ATOM 2720 C C . GLU A 1 350 ? -7.713 -3.822 19.717 1.00 97.25 350 GLU A C 1
ATOM 2722 O O . GLU A 1 350 ? -6.791 -4.627 19.581 1.00 97.25 350 GLU A O 1
ATOM 2727 N N . ILE A 1 351 ? -7.512 -2.504 19.697 1.00 96.31 351 ILE A N 1
ATOM 2728 C CA . ILE A 1 351 ? -6.181 -1.888 19.715 1.00 96.31 351 ILE A CA 1
ATOM 2729 C C . ILE A 1 351 ? -5.909 -1.391 21.132 1.00 96.31 351 ILE A C 1
ATOM 2731 O O . ILE A 1 351 ? -6.649 -0.546 21.632 1.00 96.31 351 ILE A O 1
ATOM 2735 N N . ILE A 1 352 ? -4.847 -1.906 21.745 1.00 94.50 352 ILE A N 1
ATOM 2736 C CA . ILE A 1 352 ? -4.390 -1.537 23.087 1.00 94.50 352 ILE A CA 1
ATOM 2737 C C . ILE A 1 352 ? -3.098 -0.746 22.897 1.00 94.50 352 ILE A C 1
ATOM 2739 O O . ILE A 1 352 ? -2.184 -1.253 22.253 1.00 94.50 352 ILE A O 1
ATOM 2743 N N . ASP A 1 353 ? -3.021 0.489 23.387 1.00 88.75 353 ASP A N 1
ATOM 2744 C CA . ASP A 1 353 ? -1.790 1.279 23.280 1.00 88.75 353 ASP A CA 1
ATOM 2745 C C . ASP A 1 353 ? -0.859 0.933 24.449 1.00 88.75 353 ASP A C 1
ATOM 2747 O O . ASP A 1 353 ? -1.149 1.251 25.599 1.00 88.75 353 ASP A O 1
ATOM 2751 N N . GLU A 1 354 ? 0.244 0.231 24.172 1.00 85.88 354 GLU A N 1
ATOM 2752 C CA . GLU A 1 354 ? 1.167 -0.240 25.220 1.00 85.88 354 GLU A CA 1
ATOM 2753 C C . GLU A 1 354 ? 1.910 0.914 25.918 1.00 85.88 354 GLU A C 1
ATOM 2755 O O . GLU A 1 354 ? 2.386 0.734 27.035 1.00 85.88 354 GLU A O 1
ATOM 2760 N N . HIS A 1 355 ? 1.959 2.111 25.318 1.00 74.31 355 HIS A N 1
ATOM 2761 C CA . HIS A 1 355 ? 2.598 3.280 25.933 1.00 74.31 355 HIS A CA 1
ATOM 2762 C C . HIS A 1 355 ? 1.945 3.730 27.245 1.00 74.31 355 HIS A C 1
ATOM 2764 O O . HIS A 1 355 ? 2.599 4.399 28.035 1.00 74.31 355 HIS A O 1
ATOM 2770 N N . GLU A 1 356 ? 0.690 3.359 27.498 1.00 62.72 356 GLU A N 1
ATOM 2771 C CA . GLU A 1 356 ? 0.009 3.682 28.756 1.00 62.72 356 GLU A CA 1
ATOM 2772 C C . GLU A 1 356 ? 0.302 2.658 29.869 1.00 62.72 356 GLU A C 1
ATOM 2774 O O . GLU A 1 356 ? 0.043 2.932 31.037 1.00 62.72 356 GLU A O 1
ATOM 2779 N N . ALA A 1 357 ? 0.838 1.477 29.533 1.00 62.25 357 ALA A N 1
ATOM 2780 C CA . ALA A 1 357 ? 1.007 0.382 30.489 1.00 62.25 357 ALA A CA 1
ATOM 2781 C C . ALA A 1 357 ? 2.334 0.433 31.267 1.00 62.25 357 ALA A C 1
ATOM 2783 O O . ALA A 1 357 ? 2.409 -0.106 32.369 1.00 62.25 357 ALA A O 1
ATOM 2784 N N . GLU A 1 358 ? 3.374 1.065 30.714 1.00 63.78 358 GLU A N 1
ATOM 2785 C CA . GLU A 1 358 ? 4.705 1.132 31.344 1.00 63.78 358 GLU A CA 1
ATOM 2786 C C . GLU A 1 358 ? 4.804 2.201 32.448 1.00 63.78 358 GLU A C 1
ATOM 2788 O O . GLU A 1 358 ? 5.693 2.115 33.290 1.00 63.78 358 GLU A O 1
ATOM 2793 N N . ASP A 1 359 ? 3.859 3.146 32.500 1.00 58.97 359 ASP A N 1
ATOM 2794 C CA . ASP A 1 359 ? 3.798 4.201 33.522 1.00 58.97 359 ASP A CA 1
ATOM 2795 C C . ASP A 1 359 ? 2.916 3.830 34.729 1.00 58.97 359 ASP A C 1
ATOM 2797 O O . ASP A 1 359 ? 2.676 4.672 35.597 1.00 58.97 359 ASP A O 1
ATOM 2801 N N . SER A 1 360 ? 2.425 2.584 34.824 1.00 57.66 360 SER A N 1
ATOM 2802 C CA . SER A 1 360 ? 1.830 2.120 36.081 1.00 57.66 360 SER A CA 1
ATOM 2803 C C . SER A 1 360 ? 2.942 2.136 37.129 1.00 57.66 360 SER A C 1
ATOM 2805 O O . SER A 1 360 ? 3.891 1.361 36.973 1.00 57.66 360 SER A O 1
ATOM 2807 N N . PRO A 1 361 ? 2.874 2.998 38.165 1.00 61.81 361 PRO A N 1
ATOM 2808 C CA . PRO A 1 361 ? 3.873 3.012 39.217 1.00 61.81 361 PRO A CA 1
ATOM 2809 C C . PRO A 1 361 ? 3.997 1.581 39.720 1.00 61.81 361 PRO A C 1
ATOM 2811 O O . PRO A 1 361 ? 3.017 0.934 40.083 1.00 61.81 361 PRO A O 1
ATOM 2814 N N . ASN A 1 362 ? 5.199 1.032 39.603 1.00 58.00 362 ASN A N 1
ATOM 2815 C CA . ASN A 1 362 ? 5.499 -0.231 40.226 1.00 58.00 362 ASN A CA 1
ATOM 2816 C C . ASN A 1 362 ? 5.422 0.066 41.722 1.00 58.00 362 ASN A C 1
ATOM 2818 O O . ASN A 1 362 ? 6.344 0.668 42.268 1.00 58.00 362 ASN A O 1
ATOM 2822 N N . ASP A 1 363 ? 4.311 -0.297 42.361 1.00 61.34 363 ASP A N 1
ATOM 2823 C CA . ASP A 1 363 ? 4.047 -0.140 43.799 1.00 61.34 363 ASP A CA 1
ATOM 2824 C C . ASP A 1 363 ? 4.978 -1.032 44.658 1.00 61.34 363 ASP A C 1
ATOM 2826 O O . ASP A 1 363 ? 4.624 -1.495 45.743 1.00 61.34 363 ASP A O 1
ATOM 2830 N N . GLY A 1 364 ? 6.173 -1.327 44.145 1.00 58.84 364 GLY A N 1
ATOM 2831 C CA . GLY A 1 364 ? 7.229 -2.082 44.781 1.00 58.84 364 GLY A CA 1
ATOM 2832 C C . GLY A 1 364 ? 7.949 -1.204 45.786 1.00 58.84 364 GLY A C 1
ATOM 2833 O O . GLY A 1 364 ? 8.811 -0.413 45.419 1.00 58.84 364 GLY A O 1
ATOM 2834 N N . GLU A 1 365 ? 7.538 -1.377 47.039 1.00 55.91 365 GLU A N 1
ATOM 2835 C CA . GLU A 1 365 ? 8.395 -1.469 48.220 1.00 55.91 365 GLU A CA 1
ATOM 2836 C C . GLU A 1 365 ? 9.622 -0.552 48.208 1.00 55.91 365 GLU A C 1
ATOM 2838 O O . GLU A 1 365 ? 10.647 -0.842 47.594 1.00 55.91 365 GLU A O 1
ATOM 2843 N N . ALA A 1 366 ? 9.514 0.533 48.977 1.00 53.44 366 ALA A N 1
ATOM 2844 C CA . ALA A 1 366 ? 10.636 1.340 49.420 1.00 53.44 366 ALA A CA 1
ATOM 2845 C C . ALA A 1 366 ? 11.738 0.437 50.002 1.00 53.44 366 ALA A C 1
ATOM 2847 O O . ALA A 1 366 ? 11.683 0.032 51.162 1.00 53.44 366 ALA A O 1
ATOM 2848 N N . SER A 1 367 ? 12.735 0.097 49.189 1.00 54.19 367 SER A N 1
ATOM 2849 C CA . SER A 1 367 ? 14.020 -0.347 49.700 1.00 54.19 367 SER A CA 1
ATOM 2850 C C . SER A 1 367 ? 14.777 0.910 50.099 1.00 54.19 367 SER A C 1
ATOM 2852 O O . SER A 1 367 ? 15.201 1.674 49.230 1.00 54.19 367 SER A O 1
ATOM 2854 N N . ASP A 1 368 ? 14.898 1.122 51.405 1.00 58.94 368 ASP A N 1
ATOM 2855 C CA . ASP A 1 368 ? 15.766 2.120 52.017 1.00 58.94 368 ASP A CA 1
ATOM 2856 C C . ASP A 1 368 ? 17.184 1.990 51.433 1.00 58.94 368 ASP A C 1
ATOM 2858 O O . ASP A 1 368 ? 17.945 1.088 51.786 1.00 58.94 368 ASP A O 1
ATOM 2862 N N . ALA A 1 369 ? 17.526 2.864 50.491 1.00 51.12 369 ALA A N 1
ATOM 2863 C CA . ALA A 1 369 ? 18.873 3.024 49.971 1.00 51.12 369 ALA A CA 1
ATOM 2864 C C . ALA A 1 369 ? 19.187 4.520 49.972 1.00 51.12 369 ALA A C 1
ATOM 2866 O O . ALA A 1 369 ? 18.425 5.335 49.453 1.00 51.12 369 ALA A O 1
ATOM 2867 N N . GLU A 1 370 ? 20.276 4.833 50.658 1.00 53.72 370 GLU A N 1
ATOM 2868 C CA . GLU A 1 370 ? 20.688 6.152 51.113 1.00 53.72 370 GLU A CA 1
ATOM 2869 C C . GLU A 1 370 ? 20.869 7.169 49.973 1.00 53.72 370 GLU A C 1
ATOM 2871 O O . GLU A 1 370 ? 21.312 6.843 48.871 1.00 53.72 370 GLU A O 1
ATOM 2876 N N . GLU A 1 371 ? 20.508 8.414 50.294 1.00 47.28 371 GLU A N 1
ATOM 2877 C CA . GLU A 1 371 ? 20.680 9.642 49.518 1.00 47.28 371 GLU A CA 1
ATOM 2878 C C . GLU A 1 371 ? 22.113 9.823 48.984 1.00 47.28 371 GLU A C 1
ATOM 2880 O O . GLU A 1 371 ? 23.053 9.995 49.757 1.00 47.28 371 GLU A O 1
ATOM 2885 N N . GLU A 1 372 ? 22.257 9.950 47.662 1.00 39.47 372 GLU A N 1
ATOM 2886 C CA . GLU A 1 372 ? 23.231 10.876 47.079 1.00 39.47 372 GLU A CA 1
ATOM 2887 C C . GLU A 1 372 ? 22.512 11.839 46.122 1.00 39.47 372 GLU A C 1
ATOM 2889 O O . GLU A 1 372 ? 21.935 11.454 45.101 1.00 39.47 372 GLU A O 1
ATOM 2894 N N . ASP A 1 373 ? 22.545 13.115 46.502 1.00 38.81 373 ASP A N 1
ATOM 2895 C CA . ASP A 1 373 ? 22.012 14.270 45.789 1.00 38.81 373 ASP A CA 1
ATOM 2896 C C . ASP A 1 373 ? 22.615 14.426 44.383 1.00 38.81 373 ASP A C 1
ATOM 2898 O O . ASP A 1 373 ? 23.773 14.817 44.223 1.00 38.81 373 ASP A O 1
ATOM 2902 N N . VAL A 1 374 ? 21.784 14.281 43.346 1.00 32.31 374 VAL A N 1
ATOM 2903 C CA . VAL A 1 374 ? 21.975 15.001 42.077 1.00 32.31 374 VAL A CA 1
ATOM 2904 C C . VAL A 1 374 ? 20.648 15.616 41.647 1.00 32.31 374 VAL A C 1
ATOM 2906 O O . VAL A 1 374 ? 19.797 14.998 41.009 1.00 32.31 374 VAL A O 1
ATOM 2909 N N . ILE A 1 375 ? 20.492 16.891 41.993 1.00 32.53 375 ILE A N 1
ATOM 2910 C CA . ILE A 1 375 ? 19.416 17.759 41.526 1.00 32.53 375 ILE A CA 1
ATOM 2911 C C . ILE A 1 375 ? 19.597 18.010 40.022 1.00 32.53 375 ILE A C 1
ATOM 2913 O O . ILE A 1 375 ? 20.523 18.700 39.598 1.00 32.53 375 ILE A O 1
ATOM 2917 N N . CYS A 1 376 ? 18.660 17.519 39.215 1.00 27.91 376 CYS A N 1
ATOM 2918 C CA . CYS A 1 376 ? 18.336 18.079 37.904 1.00 27.91 376 CYS A CA 1
ATOM 2919 C C . CYS A 1 376 ? 16.814 18.185 37.785 1.00 27.91 376 CYS A C 1
ATOM 2921 O O . CYS A 1 376 ? 16.121 17.243 37.413 1.00 27.91 376 CYS A O 1
ATOM 2923 N N . THR A 1 377 ? 16.286 19.357 38.129 1.00 27.86 377 THR A N 1
ATOM 2924 C CA . THR A 1 377 ? 14.884 19.718 37.926 1.00 27.86 377 THR A CA 1
ATOM 2925 C C . THR A 1 377 ? 14.617 19.949 36.438 1.00 27.86 377 THR A C 1
ATOM 2927 O O . THR A 1 377 ? 14.956 20.989 35.877 1.00 27.86 377 THR A O 1
ATOM 2930 N N . VAL A 1 378 ? 13.971 18.980 35.786 1.00 28.00 378 VAL A N 1
ATOM 2931 C CA . VAL A 1 378 ? 13.327 19.171 34.479 1.00 28.00 378 VAL A CA 1
ATOM 2932 C C . VAL A 1 378 ? 11.852 19.454 34.736 1.00 28.00 378 VAL A C 1
ATOM 2934 O O . VAL A 1 378 ? 11.122 18.611 35.249 1.00 28.00 378 VAL A O 1
ATOM 2937 N N . THR A 1 379 ? 11.413 20.666 34.408 1.00 28.91 379 THR A N 1
ATOM 2938 C CA . THR A 1 379 ? 9.997 21.032 34.447 1.00 28.91 379 THR A CA 1
ATOM 2939 C C . THR A 1 379 ? 9.284 20.428 33.238 1.00 28.91 379 THR A C 1
ATOM 2941 O O . THR A 1 379 ? 9.631 20.684 32.085 1.00 28.91 379 THR A O 1
ATOM 2944 N N . SER A 1 380 ? 8.280 19.599 33.510 1.00 38.50 380 SER A N 1
ATOM 2945 C CA . SER A 1 380 ? 7.333 19.076 32.533 1.00 38.50 380 SER A CA 1
ATOM 2946 C C . SER A 1 380 ? 6.356 20.181 32.126 1.00 38.50 380 SER A C 1
ATOM 2948 O O . SER A 1 380 ? 5.464 20.555 32.879 1.00 38.50 380 SER A O 1
ATOM 2950 N N . ASN A 1 381 ? 6.504 20.702 30.908 1.00 33.12 381 ASN A N 1
ATOM 2951 C CA . ASN A 1 381 ? 5.467 21.502 30.261 1.00 33.12 381 ASN A CA 1
ATOM 2952 C C . ASN A 1 381 ? 5.032 20.799 28.974 1.00 33.12 381 ASN A C 1
ATOM 2954 O O . ASN A 1 381 ? 5.844 20.505 28.096 1.00 33.12 381 ASN A O 1
ATOM 2958 N N . GLY A 1 382 ? 3.733 20.497 28.896 1.00 39.00 382 GLY A N 1
ATOM 2959 C CA . GLY A 1 382 ? 3.100 19.805 27.780 1.00 39.00 382 GLY A CA 1
ATOM 2960 C C . GLY A 1 382 ? 3.372 20.491 26.440 1.00 39.00 382 GLY A C 1
ATOM 2961 O O . GLY A 1 382 ? 3.260 21.709 26.310 1.00 39.00 382 GLY A O 1
ATOM 2962 N N . GLY A 1 383 ? 3.737 19.679 25.445 1.00 39.84 383 GLY A N 1
ATOM 2963 C CA . GLY A 1 383 ? 4.207 20.114 24.133 1.00 39.84 383 GLY A CA 1
ATOM 2964 C C . GLY A 1 383 ? 3.208 20.986 23.372 1.00 39.84 383 GLY A C 1
ATOM 2965 O O . GLY A 1 383 ? 2.259 20.491 22.760 1.00 39.84 383 GLY A O 1
ATOM 2966 N N . GLN A 1 384 ? 3.483 22.285 23.369 1.00 35.84 384 GLN A N 1
ATOM 2967 C CA . GLN A 1 384 ? 2.933 23.276 22.457 1.00 35.84 384 GLN A CA 1
ATOM 2968 C C . GLN A 1 384 ? 4.063 23.755 21.540 1.00 35.84 384 GLN A C 1
ATOM 2970 O O . GLN A 1 384 ? 5.131 24.127 22.024 1.00 35.84 384 GLN A O 1
ATOM 2975 N N . GLU A 1 385 ? 3.843 23.740 20.224 1.00 44.16 385 GLU A N 1
ATOM 2976 C CA . GLU A 1 385 ? 4.796 24.280 19.246 1.00 44.16 385 GLU A CA 1
ATOM 2977 C C . GLU A 1 385 ? 4.270 25.597 18.674 1.00 44.16 385 GLU A C 1
ATOM 2979 O O . GLU A 1 385 ? 3.075 25.761 18.410 1.00 44.16 385 GLU A O 1
ATOM 2984 N N . TRP A 1 386 ? 5.184 26.548 18.494 1.00 35.94 386 TRP A N 1
ATOM 2985 C CA . TRP A 1 386 ? 4.890 27.894 18.019 1.00 35.94 386 TRP A CA 1
ATOM 2986 C C . TRP A 1 386 ? 5.417 28.067 16.595 1.00 35.94 386 TRP A C 1
ATOM 2988 O O . TRP A 1 386 ? 6.607 27.879 16.351 1.00 35.94 386 TRP A O 1
ATOM 2998 N N . ILE A 1 387 ? 4.548 28.460 15.660 1.00 41.25 387 ILE A N 1
ATOM 2999 C CA . ILE A 1 387 ? 4.922 28.814 14.280 1.00 41.25 387 ILE A CA 1
ATOM 3000 C C . ILE A 1 387 ? 4.344 30.200 13.977 1.00 41.25 387 ILE A C 1
ATOM 3002 O O . ILE A 1 387 ? 3.147 30.425 14.155 1.00 41.25 387 ILE A O 1
ATOM 3006 N N . ASN A 1 388 ? 5.192 31.147 13.554 1.00 36.62 388 ASN A N 1
ATOM 3007 C CA . ASN A 1 388 ? 4.824 32.544 13.258 1.00 36.62 388 ASN A CA 1
ATOM 3008 C C . ASN A 1 388 ? 4.009 33.231 14.375 1.00 36.62 388 ASN A C 1
ATOM 3010 O O . ASN A 1 388 ? 3.026 33.923 14.115 1.00 36.62 388 ASN A O 1
ATOM 3014 N N . GLY A 1 389 ? 4.390 33.007 15.637 1.00 31.89 389 GLY A N 1
ATOM 3015 C CA . GLY A 1 389 ? 3.741 33.631 16.796 1.00 31.89 389 GLY A CA 1
ATOM 3016 C C . GLY A 1 389 ? 2.375 33.046 17.176 1.00 31.89 389 GLY A C 1
ATOM 3017 O O . GLY A 1 389 ? 1.693 33.621 18.020 1.00 31.89 389 GLY A O 1
ATOM 3018 N N . LYS A 1 390 ? 1.967 31.909 16.595 1.00 32.94 390 LYS A N 1
ATOM 3019 C CA . LYS A 1 390 ? 0.737 31.193 16.965 1.00 32.94 390 LYS A CA 1
ATOM 3020 C C . LYS A 1 390 ? 1.064 29.822 17.556 1.00 32.94 390 LYS A C 1
ATOM 3022 O O . LYS A 1 390 ? 1.879 29.084 17.005 1.00 32.94 390 LYS A O 1
ATOM 3027 N N . CYS A 1 391 ? 0.419 29.504 18.676 1.00 35.72 391 CYS A N 1
ATOM 3028 C CA . CYS A 1 391 ? 0.524 28.221 19.366 1.00 35.72 391 CYS A CA 1
ATOM 3029 C C . CYS A 1 391 ? -0.392 27.190 18.693 1.00 35.72 391 CYS A C 1
ATOM 3031 O O . CYS A 1 391 ? -1.604 27.400 18.601 1.00 35.72 391 CYS A O 1
ATOM 3033 N N . PHE A 1 392 ? 0.178 26.083 18.218 1.00 36.03 392 PHE A N 1
ATOM 3034 C CA . PHE A 1 392 ? -0.565 24.992 17.594 1.00 36.03 392 PHE A CA 1
ATOM 3035 C C . PHE A 1 392 ? -0.473 23.721 18.437 1.00 36.03 392 PHE A C 1
ATOM 3037 O O . PHE A 1 392 ? 0.588 23.347 18.940 1.00 36.03 392 PHE A O 1
ATOM 3044 N N . SER A 1 393 ? -1.597 23.012 18.565 1.00 43.38 393 SER A N 1
ATOM 3045 C CA . SER A 1 393 ? -1.583 21.658 19.117 1.00 43.38 393 SER A CA 1
ATOM 3046 C C . SER A 1 393 ? -0.994 20.677 18.095 1.00 43.38 393 SER A C 1
ATOM 3048 O O . SER A 1 393 ? -1.140 20.856 16.883 1.00 43.38 393 SER A O 1
ATOM 3050 N N . ARG A 1 394 ? -0.387 19.585 18.581 1.00 45.94 394 ARG A N 1
ATOM 3051 C CA . ARG A 1 394 ? 0.255 18.504 17.794 1.00 45.94 394 ARG A CA 1
ATOM 3052 C C . ARG A 1 394 ? -0.621 17.932 16.659 1.00 45.94 394 ARG A C 1
ATOM 3054 O O . ARG A 1 394 ? -0.106 17.330 15.724 1.00 45.94 394 ARG A O 1
ATOM 3061 N N . ARG A 1 395 ? -1.943 18.133 16.725 1.00 44.78 395 ARG A N 1
ATOM 3062 C CA . ARG A 1 395 ? -2.946 17.669 15.751 1.00 44.78 395 ARG A CA 1
ATOM 3063 C C . ARG A 1 395 ? -3.262 18.701 14.658 1.00 44.78 395 ARG A C 1
ATOM 3065 O O . ARG A 1 395 ? -3.562 18.311 13.535 1.00 44.78 395 ARG A O 1
ATOM 3072 N N . LEU A 1 396 ? -3.145 19.997 14.962 1.00 45.03 396 LEU A N 1
ATOM 3073 C CA . LEU A 1 396 ? -3.325 21.083 13.991 1.00 45.03 396 LEU A CA 1
ATOM 3074 C C . LEU A 1 396 ? -2.150 21.190 13.010 1.00 45.03 396 LEU A C 1
ATOM 3076 O O . LEU A 1 396 ? -2.366 21.587 11.874 1.00 45.03 396 LEU A O 1
ATOM 3080 N N . LEU A 1 397 ? -0.941 20.775 13.403 1.00 43.88 397 LEU A N 1
ATOM 3081 C CA . LEU A 1 397 ? 0.236 20.778 12.523 1.00 43.88 397 LEU A CA 1
ATOM 3082 C C . LEU A 1 397 ? 0.074 19.830 11.319 1.00 43.88 397 LEU A C 1
ATOM 3084 O O . LEU A 1 397 ? 0.439 20.161 10.195 1.00 43.88 397 LEU A O 1
ATOM 3088 N N . LEU A 1 398 ? -0.511 18.649 11.549 1.00 44.47 398 LEU A N 1
ATOM 3089 C CA . LEU A 1 398 ? -0.759 17.648 10.504 1.00 44.47 398 LEU A CA 1
ATOM 3090 C C . LEU A 1 398 ? -1.906 18.063 9.570 1.00 44.47 398 LEU A C 1
ATOM 3092 O O . LEU A 1 398 ? -1.832 17.816 8.369 1.00 44.47 398 LEU A O 1
ATOM 3096 N N . ALA A 1 399 ? -2.935 18.725 10.108 1.00 40.66 399 ALA A N 1
ATOM 3097 C CA . ALA A 1 399 ? -3.992 19.335 9.305 1.00 40.66 399 ALA A CA 1
ATOM 3098 C C . ALA A 1 399 ? -3.457 20.522 8.488 1.00 40.66 399 ALA A C 1
ATOM 3100 O O . ALA A 1 399 ? -3.792 20.635 7.316 1.00 40.66 399 ALA A O 1
ATOM 3101 N N . TRP A 1 400 ? -2.567 21.340 9.066 1.00 44.28 400 TRP A N 1
ATOM 3102 C CA . TRP A 1 400 ? -1.932 22.463 8.378 1.00 44.28 400 TRP A CA 1
ATOM 3103 C C . TRP A 1 400 ? -1.139 22.004 7.152 1.00 44.28 400 TRP A C 1
ATOM 3105 O O . TRP A 1 400 ? -1.362 22.532 6.071 1.00 44.28 400 TRP A O 1
ATOM 3115 N N . HIS A 1 401 ? -0.313 20.957 7.259 1.00 44.81 401 HIS A N 1
ATOM 3116 C CA . HIS A 1 401 ? 0.408 20.413 6.100 1.00 44.81 401 HIS A CA 1
ATOM 3117 C C . HIS A 1 401 ? -0.511 19.837 5.007 1.00 44.81 401 HIS A C 1
ATOM 3119 O O . HIS A 1 401 ? -0.186 19.943 3.826 1.00 44.81 401 HIS A O 1
ATOM 3125 N N . ALA A 1 402 ? -1.663 19.260 5.373 1.00 43.50 402 ALA A N 1
ATOM 3126 C CA . ALA A 1 402 ? -2.659 18.802 4.403 1.00 43.50 402 ALA A CA 1
ATOM 3127 C C . ALA A 1 402 ? -3.364 19.979 3.701 1.00 43.50 402 ALA A C 1
ATOM 3129 O O . ALA A 1 402 ? -3.538 19.945 2.485 1.00 43.50 402 ALA A O 1
ATOM 3130 N N . THR A 1 403 ? -3.700 21.039 4.445 1.00 42.88 403 THR A N 1
ATOM 3131 C CA . THR A 1 403 ? -4.350 22.243 3.904 1.00 42.88 403 THR A CA 1
ATOM 3132 C C . THR A 1 403 ? -3.395 23.169 3.158 1.00 42.88 403 THR A C 1
ATOM 3134 O O . THR A 1 403 ? -3.830 23.859 2.246 1.00 42.88 403 THR A O 1
ATOM 3137 N N . GLU A 1 404 ? -2.101 23.195 3.488 1.00 44.50 404 GLU A N 1
ATOM 3138 C CA . GLU A 1 404 ? -1.111 24.003 2.764 1.00 44.50 404 GLU A CA 1
ATOM 3139 C C . GLU A 1 404 ? -0.881 23.417 1.364 1.00 44.50 404 GLU A C 1
ATOM 3141 O O . GLU A 1 404 ? -0.849 24.156 0.388 1.00 44.50 404 GLU A O 1
ATOM 3146 N N . GLY A 1 405 ? -0.884 22.083 1.237 1.00 43.53 405 GLY A N 1
ATOM 3147 C CA . GLY A 1 405 ? -0.909 21.410 -0.064 1.00 43.53 405 GLY A CA 1
ATOM 3148 C C . GLY A 1 405 ? -2.203 21.632 -0.863 1.00 43.53 405 GLY A C 1
ATOM 3149 O O . GLY A 1 405 ? -2.207 21.428 -2.073 1.00 43.53 405 GLY A O 1
ATOM 3150 N N . GLU A 1 406 ? -3.310 22.030 -0.229 1.00 39.59 406 GLU A N 1
ATOM 3151 C CA . GLU A 1 406 ? -4.554 22.463 -0.898 1.00 39.59 406 GLU A CA 1
ATOM 3152 C C . GLU A 1 406 ? -4.551 23.969 -1.220 1.00 39.59 406 GLU A C 1
ATOM 3154 O O . GLU A 1 406 ? -5.033 24.365 -2.276 1.00 39.59 406 GLU A O 1
ATOM 3159 N N . ARG A 1 407 ? -3.950 24.813 -0.369 1.00 40.50 407 ARG A N 1
ATOM 3160 C CA . ARG A 1 407 ? -3.794 26.262 -0.591 1.00 40.50 407 ARG A CA 1
ATOM 3161 C C . ARG A 1 407 ? -2.807 26.595 -1.697 1.00 40.50 407 ARG A C 1
ATOM 3163 O O . ARG A 1 407 ? -3.091 27.485 -2.487 1.00 40.50 407 ARG A O 1
ATOM 3170 N N . GLN A 1 408 ? -1.694 25.873 -1.771 1.00 42.12 408 GLN A N 1
ATOM 3171 C CA . GLN A 1 408 ? -0.698 26.054 -2.824 1.00 42.12 408 GLN A CA 1
ATOM 3172 C C . GLN A 1 408 ? -1.305 25.717 -4.201 1.00 42.12 408 GLN A C 1
ATOM 3174 O O . GLN A 1 408 ? -1.136 26.478 -5.145 1.00 42.12 408 GLN A O 1
ATOM 3179 N N . ARG A 1 409 ? -2.182 24.698 -4.263 1.00 47.38 409 ARG A N 1
ATOM 3180 C CA . ARG A 1 409 ? -3.015 24.382 -5.442 1.00 47.38 409 ARG A CA 1
ATOM 3181 C C . ARG A 1 409 ? -4.031 25.473 -5.804 1.00 47.38 409 ARG A C 1
ATOM 3183 O O . ARG A 1 409 ? -4.338 25.637 -6.976 1.00 47.38 409 ARG A O 1
ATOM 3190 N N . ALA A 1 410 ? -4.563 26.202 -4.823 1.00 43.22 410 ALA A N 1
ATOM 3191 C CA . ALA A 1 410 ? -5.510 27.294 -5.061 1.00 43.22 410 ALA A CA 1
ATOM 3192 C C . ALA A 1 410 ? -4.827 28.624 -5.440 1.00 43.22 410 ALA A C 1
ATOM 3194 O O . ALA A 1 410 ? -5.459 29.464 -6.073 1.00 43.22 410 ALA A O 1
ATOM 3195 N N . GLN A 1 411 ? -3.562 28.829 -5.055 1.00 40.69 411 GLN A N 1
ATOM 3196 C CA . GLN A 1 411 ? -2.777 30.017 -5.420 1.00 40.69 411 GLN A CA 1
ATOM 3197 C C . GLN A 1 411 ? -2.108 29.885 -6.793 1.00 40.69 411 GLN A C 1
ATOM 3199 O O . GLN A 1 411 ? -2.073 30.863 -7.529 1.00 40.69 411 GLN A O 1
ATOM 3204 N N . GLU A 1 412 ? -1.664 28.685 -7.175 1.00 47.00 412 GLU A N 1
ATOM 3205 C CA . GLU A 1 412 ? -1.093 28.418 -8.507 1.00 47.00 412 GLU A CA 1
ATOM 3206 C C . GLU A 1 412 ? -2.143 28.478 -9.637 1.00 47.00 412 GLU A C 1
ATOM 3208 O O . GLU A 1 412 ? -1.786 28.596 -10.800 1.00 47.00 412 GLU A O 1
ATOM 3213 N N . GLY A 1 413 ? -3.444 28.458 -9.317 1.00 42.56 413 GLY A N 1
ATOM 3214 C CA . GLY A 1 413 ? -4.531 28.591 -10.296 1.00 42.56 413 GLY A CA 1
ATOM 3215 C C . GLY A 1 413 ? -4.945 30.029 -10.636 1.00 42.56 413 GLY A C 1
ATOM 3216 O O . GLY A 1 413 ? -5.985 30.205 -11.265 1.00 42.56 413 GLY A O 1
ATOM 3217 N N . HIS A 1 414 ? -4.218 31.059 -10.177 1.00 37.53 414 HIS A N 1
ATOM 3218 C CA . HIS A 1 414 ? -4.674 32.453 -10.305 1.00 37.53 414 HIS A CA 1
ATOM 3219 C C . HIS A 1 414 ? -3.634 33.459 -10.832 1.00 37.53 414 HIS A C 1
ATOM 3221 O O . HIS A 1 414 ? -3.951 34.645 -10.963 1.00 37.53 414 HIS A O 1
ATOM 3227 N N . GLU A 1 415 ? -2.431 33.011 -11.183 1.00 40.28 415 GLU A N 1
ATOM 3228 C CA . GLU A 1 415 ? -1.387 33.849 -11.779 1.00 40.28 415 GLU A CA 1
ATOM 3229 C C . GLU A 1 415 ? -0.884 33.188 -13.063 1.00 40.28 415 GLU A C 1
ATOM 3231 O O . GLU A 1 415 ? 0.083 32.450 -13.011 1.00 40.28 415 GLU A O 1
ATOM 3236 N N . ASP A 1 416 ? -1.588 33.394 -14.182 1.00 41.19 416 ASP A N 1
ATOM 3237 C CA . ASP A 1 416 ? -0.994 33.436 -15.532 1.00 41.19 416 ASP A CA 1
ATOM 3238 C C . ASP A 1 416 ? -2.063 33.788 -16.578 1.00 41.19 416 ASP A C 1
ATOM 3240 O O . ASP A 1 416 ? -2.658 32.931 -17.222 1.00 41.19 416 ASP A O 1
ATOM 3244 N N . LEU A 1 417 ? -2.327 35.089 -16.730 1.00 42.38 417 LEU A N 1
ATOM 3245 C CA . LEU A 1 417 ? -2.916 35.671 -17.941 1.00 42.38 417 LEU A CA 1
ATOM 3246 C C . LEU A 1 417 ? -2.389 37.101 -18.099 1.00 42.38 417 LEU A C 1
ATOM 3248 O O . LEU A 1 417 ? -3.042 38.044 -17.644 1.00 42.38 417 LEU A O 1
ATOM 3252 N N . ARG A 1 418 ? -1.209 37.249 -18.717 1.00 36.06 418 ARG A N 1
ATOM 3253 C CA . ARG A 1 418 ? -0.818 38.420 -19.525 1.00 36.06 418 ARG A CA 1
ATOM 3254 C C . ARG A 1 418 ? 0.178 37.999 -20.609 1.00 36.06 418 ARG A C 1
ATOM 3256 O O . ARG A 1 418 ? 1.320 37.695 -20.293 1.00 36.06 418 ARG A O 1
ATOM 3263 N N . ASP A 1 419 ? -0.347 37.954 -21.830 1.00 39.34 419 ASP A N 1
ATOM 3264 C CA . ASP A 1 419 ? 0.205 38.410 -23.113 1.00 39.34 419 ASP A CA 1
ATOM 3265 C C . ASP A 1 419 ? 1.737 38.500 -23.250 1.00 39.34 419 ASP A C 1
ATOM 3267 O O . ASP A 1 419 ? 2.375 39.307 -22.578 1.00 39.34 419 ASP A O 1
ATOM 3271 N N . ASP A 1 420 ? 2.299 37.723 -24.183 1.00 37.44 420 ASP A N 1
ATOM 3272 C CA . ASP A 1 420 ? 2.914 38.279 -25.399 1.00 37.44 420 ASP A CA 1
ATOM 3273 C C . ASP A 1 420 ? 3.152 37.179 -26.460 1.00 37.44 420 ASP A C 1
ATOM 3275 O O . ASP A 1 420 ? 3.409 36.013 -26.154 1.00 37.44 420 ASP A O 1
ATOM 3279 N N . ASP A 1 421 ? 2.994 37.600 -27.714 1.00 38.44 421 ASP A N 1
ATOM 3280 C CA . ASP A 1 421 ? 2.892 36.850 -28.967 1.00 38.44 421 ASP A CA 1
ATOM 3281 C C . ASP A 1 421 ? 4.170 36.106 -29.427 1.00 38.44 421 ASP A C 1
ATOM 3283 O O . ASP A 1 421 ? 5.285 36.577 -29.225 1.00 38.44 421 ASP A O 1
ATOM 3287 N N . GLU A 1 422 ? 3.988 34.982 -30.139 1.00 38.00 422 GLU A N 1
ATOM 3288 C CA . GLU A 1 422 ? 4.405 34.748 -31.547 1.00 38.00 422 GLU A CA 1
ATOM 3289 C C . GLU A 1 422 ? 4.645 33.249 -31.857 1.00 38.00 422 GLU A C 1
ATOM 3291 O O . GLU A 1 422 ? 5.648 32.655 -31.477 1.00 38.00 422 GLU A O 1
ATOM 3296 N N . VAL A 1 423 ? 3.687 32.677 -32.602 1.00 42.97 423 VAL A N 1
ATOM 3297 C CA . VAL A 1 423 ? 3.816 31.765 -33.762 1.00 42.97 423 VAL A CA 1
ATOM 3298 C C . VAL A 1 423 ? 4.897 30.667 -33.730 1.00 42.97 423 VAL A C 1
ATOM 3300 O O . VAL A 1 423 ? 6.077 30.954 -33.895 1.00 42.97 423 VAL A O 1
ATOM 3303 N N . LEU A 1 424 ? 4.461 29.399 -33.743 1.00 36.84 424 LEU A N 1
ATOM 3304 C CA . LEU A 1 424 ? 4.706 28.448 -34.845 1.00 36.84 424 LEU A CA 1
ATOM 3305 C C . LEU A 1 424 ? 3.715 27.272 -34.745 1.00 36.84 424 LEU A C 1
ATOM 3307 O O . LEU A 1 424 ? 3.661 26.579 -33.733 1.00 36.84 424 LEU A O 1
ATOM 3311 N N . ASP A 1 425 ? 2.934 27.110 -35.813 1.00 42.66 425 ASP A N 1
ATOM 3312 C CA . ASP A 1 425 ? 1.934 26.066 -36.029 1.00 42.66 425 ASP A CA 1
ATOM 3313 C C . ASP A 1 425 ? 2.569 24.667 -36.058 1.00 42.66 425 ASP A C 1
ATOM 3315 O O . ASP A 1 425 ? 3.445 24.413 -36.881 1.00 42.66 425 ASP A O 1
ATOM 3319 N N . ASP A 1 426 ? 2.071 23.765 -35.214 1.00 37.38 426 ASP A N 1
ATOM 3320 C CA . ASP A 1 426 ? 1.938 22.334 -35.507 1.00 37.38 426 ASP A CA 1
ATOM 3321 C C . ASP A 1 426 ? 0.726 21.825 -34.700 1.00 37.38 426 ASP A C 1
ATOM 3323 O O . ASP A 1 426 ? 0.766 21.684 -33.476 1.00 37.38 426 ASP A O 1
ATOM 3327 N N . GLU A 1 427 ? -0.393 21.652 -35.406 1.00 40.69 427 GLU A N 1
ATOM 3328 C CA . GLU A 1 427 ? -1.676 21.167 -34.893 1.00 40.69 427 GLU A CA 1
ATOM 3329 C C . GLU A 1 427 ? -1.572 19.688 -34.476 1.00 40.69 427 GLU A C 1
ATOM 3331 O O . GLU A 1 427 ? -1.552 18.799 -35.323 1.00 40.69 427 GLU A O 1
ATOM 3336 N N . ASP A 1 428 ? -1.573 19.424 -33.170 1.00 37.16 428 ASP A N 1
ATOM 3337 C CA . ASP A 1 428 ? -2.082 18.178 -32.588 1.00 37.16 428 ASP A CA 1
ATOM 3338 C C . ASP A 1 428 ? -3.012 18.570 -31.425 1.00 37.16 428 ASP A C 1
ATOM 3340 O O . ASP A 1 428 ? -2.582 18.768 -30.285 1.00 37.16 428 ASP A O 1
ATOM 3344 N N . ASP A 1 429 ? -4.301 18.729 -31.742 1.00 35.62 429 ASP A N 1
ATOM 3345 C CA . ASP A 1 429 ? -5.386 19.043 -30.808 1.00 35.62 429 ASP A CA 1
ATOM 3346 C C . ASP A 1 429 ? -5.506 17.969 -29.712 1.00 35.62 429 ASP A C 1
ATOM 3348 O O . ASP A 1 429 ? -6.207 16.961 -29.843 1.00 35.62 429 ASP A O 1
ATOM 3352 N N . TYR A 1 430 ? -4.838 18.202 -28.585 1.00 43.47 430 TYR A N 1
ATOM 3353 C CA . TYR A 1 430 ? -5.199 17.619 -27.299 1.00 43.47 430 TYR A CA 1
ATOM 3354 C C . TYR A 1 430 ? -6.002 18.663 -26.523 1.00 43.47 430 TYR A C 1
ATOM 3356 O O . TYR A 1 430 ? -5.446 19.478 -25.788 1.00 43.47 430 TYR A O 1
ATOM 3364 N N . GLU A 1 431 ? -7.328 18.641 -26.685 1.00 40.06 431 GLU A N 1
ATOM 3365 C CA . GLU A 1 431 ? -8.231 19.381 -25.803 1.00 40.06 431 GLU A CA 1
ATOM 3366 C C . GLU A 1 431 ? -8.005 18.909 -24.356 1.00 40.06 431 GLU A C 1
ATOM 3368 O O . GLU A 1 431 ? -8.309 17.772 -23.982 1.00 40.06 431 GLU A O 1
ATOM 3373 N N . ALA A 1 432 ? -7.430 19.787 -23.534 1.00 39.84 432 ALA A N 1
ATOM 3374 C CA . ALA A 1 432 ? -7.374 19.618 -22.093 1.00 39.84 432 ALA A CA 1
ATOM 3375 C C . ALA A 1 432 ? -8.791 19.807 -21.537 1.00 39.84 432 ALA A C 1
ATOM 3377 O O . ALA A 1 432 ? -9.243 20.924 -21.296 1.00 39.84 432 ALA A O 1
ATOM 3378 N N . VAL A 1 433 ? -9.512 18.700 -21.379 1.00 37.81 433 VAL A N 1
ATOM 3379 C CA . VAL A 1 433 ? -10.797 18.680 -20.680 1.00 37.81 433 VAL A CA 1
ATOM 3380 C C . VAL A 1 433 ? -10.529 18.891 -19.185 1.00 37.81 433 VAL A C 1
ATOM 3382 O O . VAL A 1 433 ? -9.686 18.208 -18.598 1.00 37.81 433 VAL A O 1
ATOM 3385 N N . ASP A 1 434 ? -11.225 19.851 -18.570 1.00 41.50 434 ASP A N 1
ATOM 3386 C CA . ASP A 1 434 ? -11.245 20.098 -17.121 1.00 41.50 434 ASP A CA 1
ATOM 3387 C C . ASP A 1 434 ? -11.837 18.875 -16.376 1.00 41.50 434 ASP A C 1
ATOM 3389 O O . ASP A 1 434 ? -13.021 18.801 -16.046 1.00 41.50 434 ASP A O 1
ATOM 3393 N N . ASP A 1 435 ? -10.986 17.878 -16.127 1.00 47.22 435 ASP A N 1
ATOM 3394 C CA . ASP A 1 435 ? -11.351 16.485 -15.821 1.00 47.22 435 ASP A CA 1
ATOM 3395 C C . ASP A 1 435 ? -11.603 16.171 -14.326 1.00 47.22 435 ASP A C 1
ATOM 3397 O O . ASP A 1 435 ? -11.728 15.004 -13.943 1.00 47.22 435 ASP A O 1
ATOM 3401 N N . GLU A 1 436 ? -11.677 17.164 -13.427 1.00 44.22 436 GLU A N 1
ATOM 3402 C CA . GLU A 1 436 ? -11.934 16.874 -11.999 1.00 44.22 436 GLU A CA 1
ATOM 3403 C C . GLU A 1 436 ? -13.422 16.728 -11.644 1.00 44.22 436 GLU A C 1
ATOM 3405 O O . GLU A 1 436 ? -13.736 16.112 -10.621 1.00 44.22 436 GLU A O 1
ATOM 3410 N N . LYS A 1 437 ? -14.351 17.213 -12.481 1.00 39.53 437 LYS A N 1
ATOM 3411 C CA . LYS A 1 437 ? -15.793 17.005 -12.249 1.00 39.53 437 LYS A CA 1
ATOM 3412 C C . LYS A 1 437 ? -16.311 15.661 -12.772 1.00 39.53 437 LYS A C 1
ATOM 3414 O O . LYS A 1 437 ? -17.146 15.065 -12.100 1.00 39.53 437 LYS A O 1
ATOM 3419 N N . ASP A 1 438 ? -15.737 15.126 -13.848 1.00 40.34 438 ASP A N 1
ATOM 3420 C CA . ASP A 1 438 ? -16.158 13.840 -14.434 1.00 40.34 438 ASP A CA 1
ATOM 3421 C C . ASP A 1 438 ? -15.486 12.614 -13.785 1.00 40.34 438 ASP A C 1
ATOM 3423 O O . ASP A 1 438 ? -15.886 11.469 -14.010 1.00 40.34 438 ASP A O 1
ATOM 3427 N N . TYR A 1 439 ? -14.500 12.819 -12.903 1.00 42.88 439 TYR A N 1
ATOM 3428 C CA . TYR A 1 439 ? -13.810 11.721 -12.215 1.00 42.88 439 TYR A CA 1
ATOM 3429 C C . TYR A 1 439 ? -14.712 10.938 -11.237 1.00 42.88 439 TYR A C 1
ATOM 3431 O O . TYR A 1 439 ? -14.399 9.791 -10.903 1.00 42.88 439 TYR A O 1
ATOM 3439 N N . PHE A 1 440 ? -15.826 11.523 -10.780 1.00 43.34 440 PHE A N 1
ATOM 3440 C CA . PHE A 1 440 ? -16.776 10.846 -9.888 1.00 43.34 440 PHE A CA 1
ATOM 3441 C C . PHE A 1 440 ? -17.985 10.233 -10.611 1.00 43.34 440 PHE A C 1
ATOM 3443 O O . PHE A 1 440 ? -18.468 9.201 -10.148 1.00 43.34 440 PHE A O 1
ATOM 3450 N N . ASP A 1 441 ? -18.386 10.745 -11.778 1.00 36.75 441 ASP A N 1
ATOM 3451 C CA . ASP A 1 441 ? -19.546 10.216 -12.517 1.00 36.75 441 ASP A CA 1
ATOM 3452 C C . ASP A 1 441 ? -19.239 8.904 -13.274 1.00 36.75 441 ASP A C 1
ATOM 3454 O O . ASP A 1 441 ? -20.140 8.114 -13.556 1.00 36.75 441 ASP A O 1
ATOM 3458 N N . LEU A 1 442 ? -17.962 8.579 -13.516 1.00 39.16 442 LEU A N 1
ATOM 3459 C CA . LEU A 1 442 ? -17.547 7.310 -14.141 1.00 39.16 442 LEU A CA 1
ATOM 3460 C C . LEU A 1 442 ? -17.458 6.108 -13.177 1.00 39.16 442 LEU A C 1
ATOM 3462 O O . LEU A 1 442 ? -17.110 5.007 -13.608 1.00 39.16 442 LEU A O 1
ATOM 3466 N N . LEU A 1 443 ? -17.744 6.286 -11.882 1.00 40.59 443 LEU A N 1
ATOM 3467 C CA . LEU A 1 443 ? -17.813 5.182 -10.910 1.00 40.59 443 LEU A CA 1
ATOM 3468 C C . LEU A 1 443 ? -19.244 4.807 -10.496 1.00 40.59 443 LEU A C 1
ATOM 3470 O O . LEU A 1 443 ? -19.408 3.758 -9.873 1.00 40.59 443 LEU A O 1
ATOM 3474 N N . ASP A 1 444 ? -20.246 5.598 -10.889 1.00 35.69 444 ASP A N 1
ATOM 3475 C CA . ASP A 1 444 ? -21.666 5.327 -10.618 1.00 35.69 444 ASP A CA 1
ATOM 3476 C C . ASP A 1 444 ? -22.403 4.673 -11.808 1.00 35.69 444 ASP A C 1
ATOM 3478 O O . ASP A 1 444 ? -23.535 4.213 -11.667 1.00 35.69 444 ASP A O 1
ATOM 3482 N N . TYR A 1 445 ? -21.748 4.524 -12.965 1.00 37.50 445 TYR A N 1
ATOM 3483 C CA . TYR A 1 445 ? -22.267 3.764 -14.108 1.00 37.50 445 TYR A CA 1
ATOM 3484 C C . TYR A 1 445 ? -21.706 2.331 -14.102 1.00 37.50 445 TYR A C 1
ATOM 3486 O O . TYR A 1 445 ? -20.681 2.069 -14.717 1.00 37.50 445 TYR A O 1
ATOM 3494 N N . GLU A 1 446 ? -22.350 1.441 -13.338 1.00 38.38 446 GLU A N 1
ATOM 3495 C CA . GLU A 1 446 ? -22.366 -0.045 -13.426 1.00 38.38 446 GLU A CA 1
ATOM 3496 C C . GLU A 1 446 ? -22.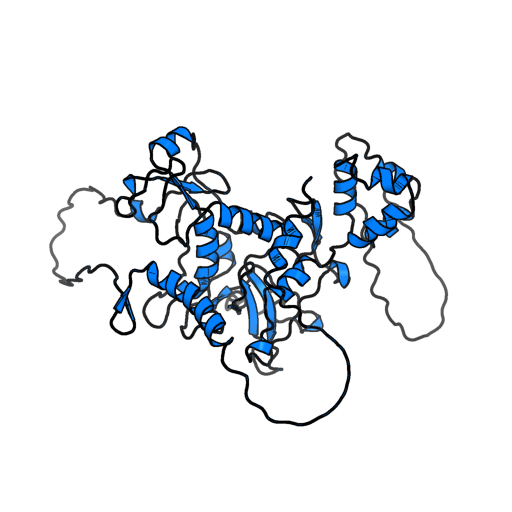534 -0.685 -12.029 1.00 38.38 446 GLU A C 1
ATOM 3498 O O . GLU A 1 446 ? -21.748 -1.532 -11.600 1.00 38.38 446 GLU A O 1
ATOM 3503 N N . VAL A 1 447 ? -23.589 -0.295 -11.304 1.00 37.56 447 VAL A N 1
ATOM 3504 C CA . VAL A 1 447 ? -24.241 -1.166 -10.310 1.00 37.56 447 VAL A CA 1
ATOM 3505 C C . VAL A 1 447 ? -25.759 -0.971 -10.409 1.00 37.56 447 VAL A C 1
ATOM 3507 O O . VAL A 1 447 ? -26.373 -0.344 -9.551 1.00 37.56 447 VAL A O 1
ATOM 3510 N N . GLU A 1 448 ? -26.349 -1.526 -11.466 1.00 32.78 448 GLU A N 1
ATOM 3511 C CA . GLU A 1 448 ? -27.702 -2.103 -11.447 1.00 32.78 448 GLU A CA 1
ATOM 3512 C C . GLU A 1 448 ? -27.647 -3.520 -12.019 1.00 32.78 448 GLU A C 1
ATOM 3514 O O . GLU A 1 448 ? -26.993 -3.708 -13.073 1.00 32.78 448 GLU A O 1
#

Mean predicted aligned error: 13.53 Å

Radius of gyration: 27.75 Å; Cα contacts (8 Å, |Δi|>4): 575; chains: 1; bounding box: 60×73×95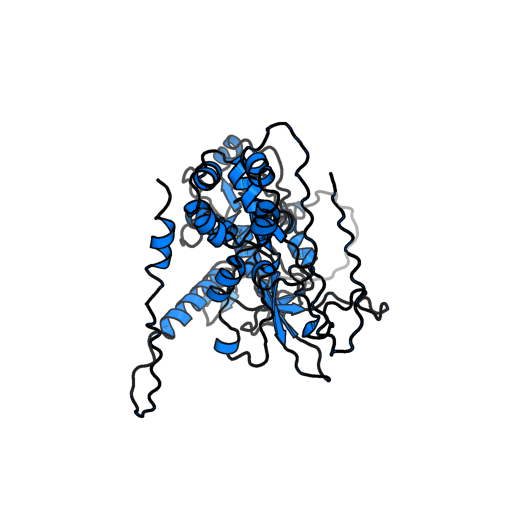 Å

Secondary structure (DSSP, 8-state):
-------------------PPP------------S---HHHHHHHHSTTHHHHHHT-BHHHHHHHHHH-HHHHHHHSSS-HHHHHHHHTTSBP-SHHHHHHHHHS--GGGGT-TTEEE----TTTTT-TT--EEE-TTT--EEEGGGB--SEEEEEEE---TTS--EEEEEETT-S-EEEEEPPPPPTT--S-TT-TTTS-TTT----TT-SEEEEETT--SB-PPEEHHHHHT--TTS-SSPPPSS-EETTEETHHHHHHHHHHHHTTEEEEEHHHHHHTT--SB----HIIIIISS--BHHHHHHHHHHHHHH--TTSSSPPB-TT-PBPPTT-GGGEEEEETTT-PEE--GGGTTTS------------------------EEETTEEE-TTHHHHHHHHHHHHHHHHTTSS-------------------TTSTTTGGGSSS--

Foldseek 3Di:
DDDDDDDDDDDDDDDDDPPPPPPPPPDDDDPDDDDDDLVLCVVCVVPVPNLVVLLLAAPVVLVVVLVVDVVSVVLCVCPDVVSVLVSLFRHFAPCVQVVLLCVQAPDVVVVVPPQKDFPQDFCRVVVPPPFDWGQFPPPSHIGTPSFAWFQWWWTIWGPVDDPDQIWIWTDGTRHRFIWTFAAADDDPPPPDPPVCQSPDPPVSHDTPTLAGWTFATPPQQAGEDTHGSVCQQQDFLLAALADAGPDDCDDSYHCCRRCVVVSVVSNLQKAKAFPVVLVVLVADAGGRDGNCVVGPVRRHGSVRVVVVVVVSCVVPVPLPPAADAHPVRHGDDPVDPNRIWIAGNVPRHTRHHCVVVVPPPPPDDPPDDDDDDDDDDDDDDPDWDDDPRDTDDPVVVSVCVVVVVVVVVVVVVPPDDDDDDDDDDDDDDPPPDPCPVCPPVVVPPDDD

Organism: NCBI:txid1469910

pLDDT: mean 73.47, std 22.83, range [22.89, 97.62]

Sequence (448 aa):
MTFKRTATATGSTESQENTLAPIVERAWTSPNANTTPNNLLHITAQYPILEPIVAHLQQSDLLALAQTCQTLHRNLTFDHPDSKANLLKKTLCSGHGVKIRCKIHRSPQEKGFGGFESSIKCGGKYNVPGMESRPCTQCGVTTCDECRIHVTYQSLVEDPGLDTPRWWAGYVLGYSLVVRLFPPPTPKNTAIDLDGTWNAPLPELRPQHDQGRIGVHFDCKQAAKPEPVKRLLDINLGRRLAVEPQGVNTGSLNGRSIVAPLHVVITRRILRRCLECFEGAAVTKQCDCTLRKHFLDRWLCVGCYKREEAVERAATPWLSTKAPSCVCLKQLSLASPLDFRVICNWCKGEIIDEHEAEDSPNDGEASDAEEEDVICTVTSNGGQEWINGKCFSRRLLLAWHATEGERQRAQEGHEDLRDDDEVLDDEDDYEAVDDEKDYFDLLDYEVE

Solvent-accessible surface area (backbone atoms only — not comparable to full-atom values): 27369 Å² total; per-residue (Å²): 138,85,87,82,82,87,81,87,82,90,80,92,74,96,64,89,77,78,75,71,72,77,79,77,78,81,73,86,75,78,73,82,88,77,89,68,88,49,64,45,60,54,56,34,58,74,36,70,67,50,47,64,51,45,52,73,26,36,63,74,50,49,54,57,53,24,72,74,32,72,70,49,20,61,44,54,71,52,84,39,65,67,33,38,43,57,50,34,52,44,23,29,19,73,33,59,27,43,54,53,42,60,71,56,40,64,60,53,64,84,72,70,45,77,69,58,44,76,72,79,65,36,28,43,73,68,63,43,84,90,55,56,66,47,43,14,76,83,80,30,44,21,27,18,63,66,18,32,48,37,63,32,38,46,39,33,38,28,74,80,52,95,90,48,83,67,46,38,26,25,24,52,54,92,46,58,63,49,25,38,40,41,74,62,86,71,60,98,83,50,96,53,65,89,77,42,53,93,73,41,57,78,95,72,46,60,75,60,53,59,50,31,17,42,29,42,38,75,90,49,91,51,47,49,64,59,42,51,31,61,59,63,30,65,42,51,51,16,46,36,86,66,68,76,56,72,73,66,69,58,86,64,32,39,23,58,67,50,35,42,70,56,36,54,58,56,49,66,35,56,42,55,23,37,57,70,61,42,62,73,62,65,62,86,45,72,29,78,51,28,52,35,64,68,37,64,74,35,49,37,30,36,67,57,52,51,52,54,52,50,55,42,51,72,75,44,69,81,83,51,94,61,73,59,51,20,91,87,64,50,76,47,60,85,90,40,71,86,58,42,47,40,29,33,66,82,82,56,9,34,42,48,56,54,83,69,63,77,72,55,77,74,86,69,70,90,73,92,71,84,91,76,93,76,93,76,90,76,84,88,69,84,83,68,50,72,60,97,91,41,83,38,52,82,66,52,56,61,50,46,60,58,48,48,64,50,48,54,58,61,57,70,74,72,73,88,88,78,90,84,90,81,88,82,92,78,94,74,90,72,81,82,68,84,59,79,72,58,68,62,63,70,74,70,74,84,84,129